Protein AF-A0A535IUJ6-F1 (afdb_monomer_lite)

pLDDT: mean 87.78, std 13.37, range [40.84, 98.88]

Foldseek 3Di:
DEEDLDPQSLVVVLVCLVVVPQEAEYEYQDQVSLVVSVVVSPPRYNYHYYYLPDPVLLDDDAAQEYEYPDCQCADDCDPVRDDPRVQGDSHDLNSVLPYDLNREYEYLRPPPVCGNNQVSNVVSNYHYHYNVVVVLVVQPDKWWKFFWAAPVRRDTAIWTDDPQKTFGLQLQCVLVVHHADGALLSCLQPVVVCVVSVSVSVVLVVPPDDDDDQRSVNSVRMDGNVRIGTWASCLQFPDWAKEWEPFFQQQQVLVCVLVVHDRDRDPDTDIDTEHRQQGTELAEADEDEVVQAPFKKKFKFKKWFFRAKAALDALVCLLVRTQFIKIWIQIFRVVCCVVPVHRHSRRYDGNRIYIDSTTTGSSLPPAQQAKWKWKDKVNHTQDTDTSVRTNAHSSRVSNNCRHVNMDHRGHMYGRTGYPRMQSSDVVRHHDDQQMKMWIDIPSHGIGIHHYHYD

Structure (mmCIF, N/CA/C/O backbone):
data_AF-A0A535IUJ6-F1
#
_entry.id   AF-A0A535IUJ6-F1
#
loop_
_atom_site.group_PDB
_atom_site.id
_atom_site.type_symbol
_atom_site.label_atom_id
_atom_site.label_alt_id
_atom_site.label_comp_id
_atom_site.label_asym_id
_atom_site.label_entity_id
_atom_site.label_seq_id
_atom_site.pdbx_PDB_ins_code
_atom_site.Cartn_x
_atom_site.Cartn_y
_atom_site.Cartn_z
_atom_site.occupancy
_atom_site.B_iso_or_equiv
_atom_site.auth_seq_id
_atom_site.auth_comp_id
_atom_site.auth_asym_id
_atom_site.auth_atom_id
_atom_site.pdbx_PDB_model_num
ATOM 1 N N . MET A 1 1 ? 24.075 5.202 -34.275 1.00 91.19 1 MET A N 1
ATOM 2 C CA . MET A 1 1 ? 23.371 6.329 -34.924 1.00 91.19 1 MET A CA 1
ATOM 3 C C . MET A 1 1 ? 21.941 6.389 -34.412 1.00 91.19 1 MET A C 1
ATOM 5 O O . MET A 1 1 ? 21.291 5.356 -34.342 1.00 91.19 1 MET A O 1
ATOM 9 N N . LEU A 1 2 ? 21.462 7.575 -34.049 1.00 92.69 2 LEU A N 1
ATOM 10 C CA . LEU A 1 2 ? 20.132 7.825 -33.503 1.00 92.69 2 LEU A CA 1
ATOM 11 C C . LEU A 1 2 ? 19.409 8.862 -34.371 1.00 92.69 2 LEU A C 1
ATOM 13 O O . LEU A 1 2 ? 19.878 9.990 -34.508 1.00 92.69 2 LEU A O 1
ATOM 17 N N . LEU A 1 3 ? 18.273 8.481 -34.951 1.00 92.88 3 LEU A N 1
ATOM 18 C CA . LEU A 1 3 ? 17.419 9.357 -35.749 1.00 92.88 3 LEU A CA 1
ATOM 19 C C . LEU A 1 3 ? 16.329 9.945 -34.847 1.00 92.88 3 LEU A C 1
ATOM 21 O O . LEU A 1 3 ? 15.496 9.218 -34.309 1.00 92.88 3 LEU A O 1
ATOM 25 N N . GLY A 1 4 ? 16.309 11.266 -34.706 1.00 90.50 4 GLY A N 1
ATOM 26 C CA . GLY A 1 4 ? 15.366 12.002 -33.870 1.00 90.50 4 GLY A CA 1
ATOM 27 C C . GLY A 1 4 ? 16.001 12.612 -32.623 1.00 90.50 4 GLY A C 1
ATOM 28 O O . GLY A 1 4 ? 17.086 12.245 -32.191 1.00 90.50 4 GLY A O 1
ATOM 29 N N . ALA A 1 5 ? 15.295 13.582 -32.042 1.00 87.19 5 ALA A N 1
ATOM 30 C CA . ALA A 1 5 ? 15.701 14.281 -30.818 1.00 87.19 5 ALA A CA 1
ATOM 31 C C . ALA A 1 5 ? 14.506 14.547 -29.873 1.00 87.19 5 ALA A C 1
ATOM 33 O O . ALA A 1 5 ? 14.491 15.523 -29.126 1.00 87.19 5 ALA A O 1
ATOM 34 N N . GLY A 1 6 ? 13.448 13.731 -29.978 1.00 76.62 6 GLY A N 1
ATOM 35 C CA . GLY A 1 6 ? 12.266 13.783 -29.107 1.00 76.62 6 GLY A CA 1
ATOM 36 C C . GLY A 1 6 ? 12.447 12.996 -27.802 1.00 76.62 6 GLY A C 1
ATOM 37 O O . GLY A 1 6 ? 13.553 12.575 -27.477 1.00 76.62 6 GLY A O 1
ATOM 38 N N . GLY A 1 7 ? 11.355 12.757 -27.067 1.00 70.56 7 GLY A N 1
ATOM 39 C CA . GLY A 1 7 ? 11.391 12.032 -25.785 1.00 70.56 7 GLY A CA 1
ATOM 40 C C . GLY A 1 7 ? 11.963 10.612 -25.893 1.00 70.56 7 GLY A C 1
ATOM 41 O O . GLY A 1 7 ? 12.890 10.271 -25.164 1.00 70.56 7 GLY A O 1
ATOM 42 N N . ALA A 1 8 ? 11.495 9.821 -26.865 1.00 75.12 8 ALA A N 1
ATOM 43 C CA . ALA A 1 8 ? 12.021 8.474 -27.117 1.00 75.12 8 ALA A CA 1
ATOM 44 C C . ALA A 1 8 ? 13.514 8.492 -27.494 1.00 75.12 8 ALA A C 1
ATOM 46 O O . ALA A 1 8 ? 14.300 7.693 -26.990 1.00 75.12 8 ALA A O 1
ATOM 47 N N . ALA A 1 9 ? 13.923 9.466 -28.316 1.00 82.94 9 ALA A N 1
ATOM 48 C CA . ALA A 1 9 ? 15.321 9.646 -28.697 1.00 82.94 9 ALA A CA 1
ATOM 49 C C . ALA A 1 9 ? 16.198 10.001 -27.489 1.00 82.94 9 ALA A C 1
ATOM 51 O O . ALA A 1 9 ? 17.302 9.486 -27.362 1.00 82.94 9 ALA A O 1
ATOM 52 N N . ARG A 1 10 ? 15.693 10.830 -26.570 1.00 79.75 10 ARG A N 1
ATOM 53 C CA . ARG A 1 10 ? 16.386 11.157 -25.321 1.00 79.75 10 ARG A CA 1
ATOM 54 C C . ARG A 1 10 ? 16.638 9.902 -24.486 1.00 79.75 10 ARG A C 1
ATOM 56 O O . ARG A 1 10 ? 17.779 9.663 -24.111 1.00 79.75 10 ARG A O 1
ATOM 63 N N . GLY A 1 11 ? 15.614 9.075 -24.265 1.00 75.75 11 GLY A N 1
ATOM 64 C CA . GLY A 1 11 ? 15.762 7.807 -23.538 1.00 75.75 11 GLY A CA 1
ATOM 65 C C . GLY A 1 11 ? 16.782 6.865 -24.188 1.00 75.75 11 GLY A C 1
ATOM 66 O O . GLY A 1 11 ? 17.670 6.353 -23.509 1.00 75.75 11 GLY A O 1
ATOM 67 N N . ALA A 1 12 ? 16.718 6.713 -25.515 1.00 84.06 12 ALA A N 1
ATOM 68 C CA . ALA A 1 12 ? 17.690 5.925 -26.274 1.00 84.06 12 ALA A CA 1
ATOM 69 C C . ALA A 1 12 ? 19.120 6.464 -26.121 1.00 84.06 12 ALA A C 1
ATOM 71 O O . ALA A 1 12 ? 20.056 5.695 -25.928 1.00 84.06 12 ALA A O 1
ATOM 72 N N . ALA A 1 13 ? 19.291 7.785 -26.194 1.00 84.62 13 ALA A N 1
ATOM 73 C CA . ALA A 1 13 ? 20.593 8.427 -26.098 1.00 84.62 13 ALA A CA 1
ATOM 74 C C . ALA A 1 13 ? 21.248 8.198 -24.728 1.00 84.62 13 ALA A C 1
ATOM 76 O O . ALA A 1 13 ? 22.405 7.792 -24.684 1.00 84.62 13 ALA A O 1
ATOM 77 N N . PHE A 1 14 ? 20.508 8.370 -23.627 1.00 80.75 14 PHE A N 1
ATOM 78 C CA . PHE A 1 14 ? 21.017 8.074 -22.281 1.00 80.75 14 PHE A CA 1
ATOM 79 C C . PHE A 1 14 ? 21.378 6.594 -22.111 1.00 80.75 14 PHE A C 1
ATOM 81 O O . PHE A 1 14 ? 22.424 6.283 -21.549 1.00 80.75 14 PHE A O 1
ATOM 88 N N . ALA A 1 15 ? 20.565 5.675 -22.644 1.00 80.19 15 ALA A N 1
ATOM 89 C CA . ALA A 1 15 ? 20.871 4.245 -22.599 1.00 80.19 15 ALA A CA 1
ATOM 90 C C . ALA A 1 15 ? 22.161 3.900 -23.365 1.00 80.19 15 ALA A C 1
ATOM 92 O O . ALA A 1 15 ? 22.970 3.110 -22.886 1.00 80.19 15 ALA A O 1
ATOM 93 N N . LEU A 1 16 ? 22.380 4.519 -24.529 1.00 85.75 16 LEU A N 1
ATOM 94 C CA . LEU A 1 16 ? 23.599 4.333 -25.320 1.00 85.75 16 LEU A CA 1
ATOM 95 C C . LEU A 1 16 ? 24.835 4.904 -24.613 1.00 85.75 16 LEU A C 1
ATOM 97 O O . LEU A 1 16 ? 25.878 4.255 -24.605 1.00 85.75 16 LEU A O 1
ATOM 101 N N . VAL A 1 17 ? 24.725 6.081 -23.991 1.00 82.56 17 VAL A N 1
ATOM 102 C CA . VAL A 1 17 ? 25.819 6.665 -23.196 1.00 82.56 17 VAL A CA 1
ATOM 103 C C . VAL A 1 17 ? 26.153 5.778 -21.992 1.00 82.56 17 VAL A C 1
ATOM 105 O O . VAL A 1 17 ? 27.320 5.457 -21.787 1.00 82.56 17 VAL A O 1
ATOM 108 N N . ASN A 1 18 ? 25.146 5.279 -21.267 1.00 78.00 18 ASN A N 1
ATOM 109 C CA . ASN A 1 18 ? 25.344 4.343 -20.152 1.00 78.00 18 ASN A CA 1
ATOM 110 C C . ASN A 1 18 ? 25.963 3.008 -20.591 1.00 78.00 18 ASN A C 1
ATOM 112 O O . ASN A 1 18 ? 26.686 2.382 -19.822 1.00 78.00 18 ASN A O 1
ATOM 116 N N . ALA A 1 19 ? 25.706 2.579 -21.828 1.00 81.44 19 ALA A N 1
ATOM 117 C CA . ALA A 1 19 ? 26.352 1.418 -22.433 1.00 81.44 19 ALA A CA 1
ATOM 118 C C . ALA A 1 19 ? 27.782 1.709 -22.936 1.00 81.44 19 ALA A C 1
ATOM 120 O O . ALA A 1 19 ? 28.398 0.840 -23.552 1.00 81.44 19 ALA A O 1
ATOM 121 N N . SER A 1 20 ? 28.299 2.922 -22.702 1.00 84.75 20 SER A N 1
ATOM 122 C CA . SER A 1 20 ? 29.639 3.376 -23.087 1.00 84.75 20 SER A CA 1
ATOM 123 C C . SER A 1 20 ? 29.933 3.199 -24.579 1.00 84.75 20 SER A C 1
ATOM 125 O O . SER A 1 20 ? 31.013 2.748 -24.964 1.00 84.75 20 SER A O 1
ATOM 127 N N . VAL A 1 21 ? 28.971 3.548 -25.443 1.00 86.06 21 VAL A N 1
ATOM 128 C CA . VAL A 1 21 ? 29.202 3.514 -26.893 1.00 86.06 21 VAL A CA 1
ATOM 129 C C . VAL A 1 21 ? 30.365 4.431 -27.283 1.00 86.06 21 VAL A C 1
ATOM 131 O O . VAL A 1 21 ? 30.432 5.586 -26.869 1.00 86.06 21 VAL A O 1
ATOM 134 N N . GLU A 1 22 ? 31.261 3.933 -28.137 1.00 85.25 22 GLU A N 1
ATOM 135 C CA . GLU A 1 22 ? 32.459 4.666 -28.578 1.00 85.25 22 GLU A CA 1
ATOM 136 C C . GLU A 1 22 ? 32.115 6.002 -29.263 1.00 85.25 22 GLU A C 1
ATOM 138 O O . GLU A 1 22 ? 32.823 7.003 -29.127 1.00 85.25 22 GLU A O 1
ATOM 143 N N . ARG A 1 23 ? 31.008 6.026 -30.016 1.00 88.44 23 ARG A N 1
ATOM 144 C CA . ARG A 1 23 ? 30.538 7.206 -30.745 1.00 88.44 23 ARG A CA 1
ATOM 145 C C . ARG A 1 23 ? 29.021 7.223 -30.848 1.00 88.44 23 ARG A C 1
ATOM 147 O O . ARG A 1 23 ? 28.406 6.236 -31.256 1.00 88.44 23 ARG A O 1
ATOM 154 N N . LEU A 1 24 ? 28.426 8.383 -30.574 1.00 90.38 24 LEU A N 1
ATOM 155 C CA . LEU A 1 24 ? 26.996 8.616 -30.744 1.00 90.38 24 LEU A CA 1
ATOM 156 C C . LEU A 1 24 ? 26.760 9.676 -31.822 1.00 90.38 24 LEU A C 1
ATOM 158 O O . LEU A 1 24 ? 27.118 10.836 -31.668 1.00 90.38 24 LEU A O 1
ATOM 162 N N . ILE A 1 25 ? 26.128 9.276 -32.923 1.00 91.31 25 ILE A N 1
ATOM 163 C CA . ILE A 1 25 ? 25.716 10.190 -33.996 1.00 91.31 25 ILE A CA 1
ATOM 164 C C . ILE A 1 25 ? 24.217 10.457 -33.847 1.00 91.31 25 ILE A C 1
ATOM 166 O O . ILE A 1 25 ? 23.435 9.513 -33.973 1.00 91.31 25 ILE A O 1
ATOM 170 N N . ILE A 1 26 ? 23.824 11.708 -33.594 1.00 91.12 26 ILE A N 1
ATOM 171 C CA . ILE A 1 26 ? 22.429 12.153 -33.472 1.00 91.12 26 ILE A CA 1
ATOM 172 C C . ILE A 1 26 ? 22.038 12.918 -34.736 1.00 91.12 26 ILE A C 1
ATOM 174 O O . ILE A 1 26 ? 22.632 13.941 -35.072 1.00 91.12 26 ILE A O 1
ATOM 178 N N . VAL A 1 27 ? 21.004 12.447 -35.424 1.00 90.25 27 VAL A N 1
ATOM 179 C CA . VAL A 1 27 ? 20.544 13.014 -36.695 1.00 90.25 27 VAL A CA 1
ATOM 180 C C . VAL A 1 27 ? 19.117 13.500 -36.526 1.00 90.25 27 VAL A C 1
ATOM 182 O O . VAL A 1 27 ? 18.252 12.758 -36.063 1.00 90.25 27 VAL A O 1
ATOM 185 N N . ASN A 1 28 ? 18.830 14.743 -36.902 1.00 89.38 28 ASN A N 1
ATOM 186 C CA . ASN A 1 28 ? 17.472 15.272 -36.800 1.00 89.38 28 ASN A CA 1
ATOM 187 C C . ASN A 1 28 ? 17.147 16.270 -37.918 1.00 89.38 28 ASN A C 1
ATOM 189 O O . ASN A 1 28 ? 18.029 16.928 -38.457 1.00 89.38 28 ASN A O 1
ATOM 193 N N . ARG A 1 29 ? 15.853 16.450 -38.224 1.00 85.69 29 ARG A N 1
ATOM 194 C CA . ARG A 1 29 ? 15.390 17.446 -39.215 1.00 85.69 29 ARG A CA 1
ATOM 195 C C . ARG A 1 29 ? 15.770 18.885 -38.850 1.00 85.69 29 ARG A C 1
ATOM 197 O O . ARG A 1 29 ? 15.990 19.704 -39.729 1.00 85.69 29 ARG A O 1
ATOM 204 N N . LYS A 1 30 ? 15.787 19.204 -37.550 1.00 86.00 30 LYS A N 1
ATOM 205 C CA . LYS A 1 30 ? 16.202 20.510 -37.018 1.00 86.00 30 LYS A CA 1
ATOM 206 C C . LYS A 1 30 ? 17.488 20.330 -36.220 1.00 86.00 30 LYS A C 1
ATOM 208 O O . LYS A 1 30 ? 17.441 19.679 -35.170 1.00 86.00 30 LYS A O 1
ATOM 213 N N . LEU A 1 31 ? 18.586 20.915 -36.697 1.00 87.19 31 LEU A N 1
ATOM 214 C CA . LEU A 1 31 ? 19.917 20.785 -36.092 1.00 87.19 31 LEU A CA 1
ATOM 215 C C . LEU A 1 31 ? 19.933 21.223 -34.618 1.00 87.19 31 LEU A C 1
ATOM 217 O O . LEU A 1 31 ? 20.432 20.489 -33.770 1.00 87.19 31 LEU A O 1
ATOM 221 N N . GLU A 1 32 ? 19.273 22.337 -34.290 1.00 88.50 32 GLU A N 1
ATOM 222 C CA . GLU A 1 32 ? 19.178 22.874 -32.921 1.00 88.50 32 GLU A CA 1
ATOM 223 C C . GLU A 1 32 ? 18.653 21.854 -31.897 1.00 88.50 32 GLU A C 1
ATOM 225 O O . GLU A 1 32 ? 19.102 21.809 -30.754 1.00 88.50 32 GLU A O 1
ATOM 230 N N . ARG A 1 33 ? 17.704 20.992 -32.293 1.00 87.06 33 ARG A N 1
ATOM 231 C CA . ARG A 1 33 ? 17.159 19.965 -31.389 1.00 87.06 33 ARG A CA 1
ATOM 232 C C . ARG A 1 33 ? 18.158 18.835 -31.137 1.00 87.06 33 ARG A C 1
ATOM 234 O O . ARG A 1 33 ? 18.200 18.326 -30.022 1.00 87.06 33 ARG A O 1
ATOM 241 N N . ALA A 1 34 ? 18.949 18.456 -32.143 1.00 88.06 34 ALA A N 1
ATOM 242 C CA . ALA A 1 34 ? 20.021 17.475 -31.972 1.00 88.06 34 ALA A CA 1
ATOM 243 C C . ALA A 1 34 ? 21.151 18.046 -31.102 1.00 88.06 34 ALA A C 1
ATOM 245 O O . ALA A 1 34 ? 21.611 17.367 -30.191 1.00 88.06 34 ALA A O 1
ATOM 246 N N . GLN A 1 35 ? 21.522 19.315 -31.314 1.00 88.56 35 GLN A N 1
ATOM 247 C CA . GLN A 1 35 ? 22.491 20.035 -30.480 1.00 88.56 35 GLN A CA 1
ATOM 248 C C . GLN A 1 35 ? 22.042 20.123 -29.020 1.00 88.56 35 GLN A C 1
ATOM 250 O O . GLN A 1 35 ? 22.839 19.873 -28.122 1.00 88.56 35 GLN A O 1
ATOM 255 N N . ARG A 1 36 ? 20.759 20.419 -28.768 1.00 87.25 36 ARG A N 1
ATOM 256 C CA . ARG A 1 36 ? 20.208 20.438 -27.407 1.00 87.25 36 ARG A CA 1
ATOM 257 C C . ARG A 1 36 ? 20.295 19.070 -26.735 1.00 87.25 36 ARG A C 1
ATOM 259 O O . ARG A 1 36 ? 20.720 19.003 -25.590 1.00 87.25 36 ARG A O 1
ATOM 266 N N . LEU A 1 37 ? 19.916 18.000 -27.437 1.00 84.38 37 LEU A N 1
ATOM 267 C CA . LEU A 1 37 ? 20.029 16.645 -26.894 1.00 84.38 37 LEU A CA 1
ATOM 268 C C . LEU A 1 37 ? 21.495 16.276 -26.621 1.00 84.38 37 LEU A C 1
ATOM 270 O O . LEU A 1 37 ? 21.795 15.776 -25.549 1.00 84.38 37 LEU A O 1
ATOM 274 N N . ALA A 1 38 ? 22.417 16.586 -27.535 1.00 87.19 38 ALA A N 1
ATOM 275 C CA . ALA A 1 38 ? 23.846 16.363 -27.312 1.00 87.19 38 ALA A CA 1
ATOM 276 C C . ALA A 1 38 ? 24.390 17.156 -26.108 1.00 87.19 38 ALA A C 1
ATOM 278 O O . ALA A 1 38 ? 25.191 16.631 -25.343 1.00 87.19 38 ALA A O 1
ATOM 279 N N . ALA A 1 39 ? 23.929 18.395 -25.903 1.00 84.69 39 ALA A N 1
ATOM 280 C CA . ALA A 1 39 ? 24.316 19.214 -24.754 1.00 84.69 39 ALA A CA 1
ATOM 281 C C . ALA A 1 39 ? 23.792 18.657 -23.416 1.00 84.69 39 ALA A C 1
ATOM 283 O O . ALA A 1 39 ? 24.460 18.786 -22.393 1.00 84.69 39 ALA A O 1
ATOM 284 N N . GLU A 1 40 ? 22.614 18.025 -23.416 1.00 81.50 40 GLU A N 1
ATOM 285 C CA . GLU A 1 40 ? 22.030 17.374 -22.234 1.00 81.50 40 GLU A CA 1
ATOM 286 C C . GLU A 1 40 ? 22.790 16.106 -21.808 1.00 81.50 40 GLU A C 1
ATOM 288 O O . GLU A 1 40 ? 22.711 15.722 -20.645 1.00 81.50 40 GLU A O 1
ATOM 293 N N . LEU A 1 41 ? 23.554 15.488 -22.713 1.00 78.88 41 LEU A N 1
ATOM 294 C CA . LEU A 1 41 ? 24.338 14.271 -22.467 1.00 78.88 41 LEU A CA 1
ATOM 295 C C . LEU A 1 41 ? 25.745 14.549 -21.888 1.00 78.88 41 LEU A C 1
ATOM 297 O O . LEU A 1 41 ? 26.595 13.675 -21.991 1.00 78.88 41 LEU A O 1
ATOM 301 N N . GLN A 1 42 ? 25.991 15.758 -21.346 1.00 62.91 42 GLN A N 1
ATOM 302 C CA . GLN A 1 42 ? 27.226 16.260 -20.694 1.00 62.91 42 GLN A CA 1
ATOM 303 C C . GLN A 1 42 ? 28.534 15.502 -21.016 1.00 62.91 42 GLN A C 1
ATOM 305 O O . GLN A 1 42 ? 28.754 14.455 -20.442 1.00 62.91 42 GLN A O 1
ATOM 310 N N . GLN A 1 43 ? 29.427 16.066 -21.850 1.00 57.00 43 GLN A N 1
ATOM 311 C CA . GLN A 1 43 ? 30.856 15.712 -22.105 1.00 57.00 43 GLN A CA 1
ATOM 312 C C . GLN A 1 43 ? 31.347 14.232 -22.047 1.00 57.00 43 GLN A C 1
ATOM 314 O O . GLN A 1 43 ? 32.551 14.005 -22.123 1.00 57.00 43 GLN A O 1
ATOM 319 N N . GLU A 1 44 ? 30.484 13.218 -21.998 1.00 54.12 44 GLU A N 1
ATOM 320 C CA . GLU A 1 44 ? 30.865 11.824 -21.702 1.00 54.12 44 GLU A CA 1
ATOM 321 C C . GLU A 1 44 ? 30.740 10.870 -22.898 1.00 54.12 44 GLU A C 1
ATOM 323 O O . GLU A 1 44 ? 30.880 9.657 -22.774 1.00 54.12 44 GLU A O 1
ATOM 328 N N . SER A 1 45 ? 30.545 11.394 -24.107 1.00 59.06 45 SER A N 1
ATOM 329 C CA . SER A 1 45 ? 30.665 10.592 -25.327 1.00 59.06 45 SER A CA 1
ATOM 330 C C . SER A 1 45 ? 31.084 11.452 -26.511 1.00 59.06 45 SER A C 1
ATOM 332 O O . SER A 1 45 ? 30.824 12.656 -26.551 1.00 59.06 45 SER A O 1
ATOM 334 N N . ASN A 1 46 ? 31.732 10.838 -27.504 1.00 73.06 46 ASN A N 1
ATOM 335 C CA . ASN A 1 46 ? 32.032 11.487 -28.777 1.00 73.06 46 ASN A CA 1
ATOM 336 C C . ASN A 1 46 ? 30.722 11.666 -29.571 1.00 73.06 46 ASN A C 1
ATOM 338 O O . ASN A 1 46 ? 30.394 10.875 -30.461 1.00 73.06 46 ASN A O 1
ATOM 342 N N . CYS A 1 47 ? 29.925 12.654 -29.155 1.00 84.06 47 CYS A N 1
ATOM 343 C CA . CYS A 1 47 ? 28.648 13.009 -29.750 1.00 84.06 47 CYS A CA 1
ATOM 344 C C . CYS A 1 47 ? 28.865 13.868 -30.994 1.00 84.06 47 CYS A C 1
ATOM 346 O O . CYS A 1 47 ? 29.431 14.957 -30.923 1.00 84.06 47 CYS A O 1
ATOM 348 N N . GLN A 1 48 ? 28.344 13.408 -32.125 1.00 87.69 48 GLN A N 1
ATOM 349 C CA . GLN A 1 48 ? 28.286 14.175 -33.364 1.00 87.69 48 GLN A CA 1
ATOM 350 C C . GLN A 1 48 ? 26.826 14.423 -33.726 1.00 87.69 48 GLN A C 1
ATOM 352 O O . GLN A 1 48 ? 25.981 13.537 -33.585 1.00 87.69 48 GLN A O 1
ATOM 357 N N . VAL A 1 49 ? 26.521 15.636 -34.174 1.00 87.94 49 VAL A N 1
ATOM 358 C CA . VAL A 1 49 ? 25.158 16.053 -34.509 1.00 87.94 49 VAL A CA 1
ATOM 359 C C . VAL A 1 49 ? 25.092 16.440 -35.973 1.00 87.94 49 VAL A C 1
ATOM 361 O O . VAL A 1 49 ? 25.906 17.231 -36.434 1.00 87.94 49 VAL A O 1
ATOM 364 N N . PHE A 1 50 ? 24.103 15.911 -36.687 1.00 86.56 50 PHE A N 1
ATOM 365 C CA . PHE A 1 50 ? 23.896 16.216 -38.099 1.00 86.56 50 PHE A CA 1
ATOM 366 C C . PHE A 1 50 ? 22.449 16.610 -38.377 1.00 86.56 50 PHE A C 1
ATOM 368 O O . PHE A 1 50 ? 21.499 16.139 -37.736 1.00 86.56 50 PHE A O 1
ATOM 375 N N . CYS A 1 51 ? 22.279 17.472 -39.375 1.00 84.44 51 CYS A N 1
ATOM 376 C CA . CYS A 1 51 ? 20.981 17.682 -39.995 1.00 84.44 51 CYS A CA 1
ATOM 377 C C . CYS A 1 51 ? 20.722 16.562 -41.012 1.00 84.44 51 CYS A C 1
ATOM 379 O O . CYS A 1 51 ? 21.645 16.109 -41.679 1.00 84.44 51 CYS A O 1
ATOM 381 N N . LEU A 1 52 ? 19.468 16.136 -41.184 1.00 75.94 52 LEU A N 1
ATOM 382 C CA . LEU A 1 52 ? 19.131 15.094 -42.171 1.00 75.94 52 LEU A CA 1
ATOM 383 C C . LEU A 1 52 ? 19.528 15.482 -43.613 1.00 75.94 52 LEU A C 1
ATOM 385 O O . LEU A 1 52 ? 19.819 14.613 -44.426 1.00 75.94 52 LEU A O 1
ATOM 389 N N . ASN A 1 53 ? 19.556 16.785 -43.911 1.00 76.25 53 ASN A N 1
ATOM 390 C CA . ASN A 1 53 ? 19.915 17.325 -45.225 1.00 76.25 53 ASN A CA 1
ATOM 391 C C . ASN A 1 53 ? 21.405 17.697 -45.335 1.00 76.25 53 ASN A C 1
ATOM 393 O O . ASN A 1 53 ? 21.798 18.344 -46.303 1.00 76.25 53 ASN A O 1
ATOM 397 N N . ASP A 1 54 ? 22.211 17.368 -44.327 1.00 77.25 54 ASP A N 1
ATOM 398 C CA . ASP A 1 54 ? 23.629 17.701 -44.301 1.00 77.25 54 ASP A CA 1
ATOM 399 C C . ASP A 1 54 ? 24.415 16.803 -45.279 1.00 77.25 54 ASP A C 1
ATOM 401 O O . ASP A 1 54 ? 24.319 15.577 -45.186 1.00 77.25 54 ASP A O 1
ATOM 405 N N . PRO A 1 55 ? 25.200 17.356 -46.221 1.00 67.56 55 PRO A N 1
ATOM 406 C CA . PRO A 1 55 ? 26.054 16.560 -47.098 1.00 67.56 55 PRO A CA 1
ATOM 407 C C . PRO A 1 55 ? 27.074 15.693 -46.346 1.00 67.56 55 PRO A C 1
ATOM 409 O O . PRO A 1 55 ? 27.421 14.620 -46.839 1.00 67.56 55 PRO A O 1
ATOM 412 N N . GLU A 1 56 ? 27.531 16.109 -45.158 1.00 67.44 56 GLU A N 1
ATOM 413 C CA . GLU A 1 56 ? 28.468 15.321 -44.343 1.00 67.44 56 GLU A CA 1
ATOM 414 C C . GLU A 1 56 ? 27.813 14.065 -43.755 1.00 67.44 56 GLU A C 1
ATOM 416 O O . GLU A 1 56 ? 28.462 13.027 -43.636 1.00 67.44 56 GLU A O 1
ATOM 421 N N . PHE A 1 57 ? 26.503 14.104 -43.488 1.00 67.88 57 PHE A N 1
ATOM 422 C CA . PHE A 1 57 ? 25.739 12.930 -43.057 1.00 67.88 57 PHE A CA 1
ATOM 423 C C . PHE A 1 57 ? 25.704 11.821 -44.125 1.00 67.88 57 PHE A C 1
ATOM 425 O O . PHE A 1 57 ? 25.554 10.644 -43.798 1.00 67.88 57 PHE A O 1
ATOM 432 N N . LEU A 1 58 ? 25.883 12.168 -45.405 1.00 63.88 58 LEU A N 1
ATOM 433 C CA . LEU A 1 58 ? 25.896 11.203 -46.511 1.00 63.88 58 LEU A CA 1
ATOM 434 C C . LEU A 1 58 ? 27.191 10.376 -46.578 1.00 63.88 58 LEU A C 1
ATOM 436 O O . LEU A 1 58 ? 27.270 9.438 -47.383 1.00 63.88 58 LEU A O 1
ATOM 440 N N . ILE A 1 59 ? 28.197 10.705 -45.763 1.00 64.88 59 ILE A N 1
ATOM 441 C CA . ILE A 1 59 ? 29.451 9.960 -45.662 1.00 64.88 59 ILE A CA 1
ATOM 442 C C . ILE A 1 59 ? 29.259 8.838 -44.625 1.00 64.88 59 ILE A C 1
ATOM 444 O O . ILE A 1 59 ? 29.020 9.122 -43.452 1.00 64.88 59 ILE A O 1
ATOM 448 N N . PRO A 1 60 ? 29.340 7.552 -45.019 1.00 63.47 60 PRO A N 1
ATOM 449 C CA . PRO A 1 60 ? 29.124 6.451 -44.089 1.00 63.47 60 PRO A CA 1
ATOM 450 C C . PRO A 1 60 ? 30.231 6.391 -43.031 1.00 63.47 60 PRO A C 1
ATOM 452 O O . PRO A 1 60 ? 31.416 6.263 -43.341 1.00 63.47 60 PRO A O 1
ATOM 455 N N . TYR A 1 61 ? 29.822 6.435 -41.766 1.00 69.38 61 TYR A N 1
ATOM 456 C CA . TYR A 1 61 ? 30.673 6.138 -40.617 1.00 69.38 61 TYR A CA 1
ATOM 457 C C . TYR A 1 61 ? 30.518 4.662 -40.232 1.00 69.38 61 TYR A C 1
ATOM 459 O O . TYR A 1 61 ? 29.402 4.139 -40.341 1.00 69.38 61 TYR A O 1
ATOM 467 N N . PRO A 1 62 ? 31.568 3.995 -39.714 1.00 77.44 62 PRO A N 1
ATOM 468 C CA . PRO A 1 62 ? 31.423 2.681 -39.093 1.00 77.44 62 PRO A CA 1
ATOM 469 C C . PRO A 1 62 ? 30.300 2.724 -38.048 1.00 77.44 62 PRO A C 1
ATOM 471 O O . PRO A 1 62 ? 30.394 3.445 -37.056 1.00 77.44 62 PRO A O 1
ATOM 474 N N . THR A 1 63 ? 29.198 2.024 -38.319 1.00 84.75 63 THR A N 1
ATOM 475 C CA . THR A 1 63 ? 27.969 2.085 -37.520 1.00 84.75 63 THR A CA 1
ATOM 476 C C . THR A 1 63 ? 27.467 0.671 -37.307 1.00 84.75 63 THR A C 1
ATOM 478 O O . THR A 1 63 ? 27.095 0.010 -38.263 1.00 84.75 63 THR A O 1
ATOM 481 N N . SER A 1 64 ? 27.431 0.218 -36.057 1.00 89.56 64 SER A N 1
ATOM 482 C CA . SER A 1 64 ? 26.907 -1.103 -35.686 1.00 89.56 64 SER A CA 1
ATOM 483 C C . SER A 1 64 ? 25.412 -1.088 -35.352 1.00 89.56 64 SER A C 1
ATOM 485 O O . SER A 1 64 ? 24.760 -2.129 -35.388 1.00 89.56 64 SER A O 1
ATOM 487 N N . LEU A 1 65 ? 24.854 0.085 -35.031 1.00 92.38 65 LEU A N 1
ATOM 488 C CA . LEU A 1 65 ? 23.465 0.251 -34.603 1.00 92.38 65 LEU A CA 1
ATOM 489 C C . LEU A 1 65 ? 22.859 1.553 -35.140 1.00 92.38 65 LEU A C 1
ATOM 491 O O . LEU A 1 65 ? 23.405 2.640 -34.924 1.00 92.38 65 LEU A O 1
ATOM 495 N N . ILE A 1 66 ? 21.697 1.447 -35.777 1.00 93.38 66 ILE A N 1
ATOM 496 C CA . ILE A 1 66 ? 20.840 2.557 -36.201 1.00 93.38 66 ILE A CA 1
ATOM 497 C C . ILE A 1 66 ? 19.530 2.461 -35.420 1.00 93.38 66 ILE A C 1
ATOM 499 O O . ILE A 1 66 ? 18.875 1.428 -35.459 1.00 93.38 66 ILE A O 1
ATOM 503 N N . ILE A 1 67 ? 19.141 3.533 -34.731 1.00 93.69 67 ILE A N 1
ATOM 504 C CA . ILE A 1 67 ? 17.882 3.625 -33.985 1.00 93.69 67 ILE A CA 1
ATOM 505 C C . ILE A 1 67 ? 16.993 4.686 -34.631 1.00 93.69 67 ILE A C 1
ATOM 507 O O . ILE A 1 67 ? 17.365 5.860 -34.633 1.00 93.69 67 ILE A O 1
ATOM 511 N N . ASN A 1 68 ? 15.809 4.320 -35.127 1.00 93.25 68 ASN A N 1
ATOM 512 C CA . ASN A 1 68 ? 14.774 5.301 -35.452 1.00 93.25 68 ASN A CA 1
ATOM 513 C C . ASN A 1 68 ? 13.941 5.620 -34.213 1.00 93.25 68 ASN A C 1
ATOM 515 O O . ASN A 1 68 ? 13.195 4.774 -33.742 1.00 93.25 68 ASN A O 1
ATOM 519 N N . ALA A 1 69 ? 14.045 6.850 -33.720 1.00 89.69 69 ALA A N 1
ATOM 520 C CA . ALA A 1 69 ? 13.248 7.388 -32.620 1.00 89.69 69 ALA A CA 1
ATOM 521 C C . ALA A 1 69 ? 12.360 8.565 -33.080 1.00 89.69 69 ALA A C 1
ATOM 523 O O . ALA A 1 69 ? 12.012 9.455 -32.296 1.00 89.69 69 ALA A O 1
ATOM 524 N N . THR A 1 70 ? 12.023 8.603 -34.374 1.00 86.88 70 THR A N 1
ATOM 525 C CA . THR A 1 70 ? 11.084 9.559 -34.975 1.00 86.88 70 THR A CA 1
ATOM 526 C C . THR A 1 70 ? 9.721 8.900 -35.217 1.00 86.88 70 THR A C 1
ATOM 528 O O . THR A 1 70 ? 9.654 7.682 -35.338 1.00 86.88 70 THR A O 1
ATOM 531 N N . PRO A 1 71 ? 8.630 9.674 -35.358 1.00 78.56 71 PRO A N 1
ATOM 532 C CA . PRO A 1 71 ? 7.327 9.121 -35.738 1.00 78.56 71 PRO A CA 1
ATOM 533 C C . PRO A 1 71 ? 7.213 8.779 -37.239 1.00 78.56 71 PRO A C 1
ATOM 535 O O . PRO A 1 71 ? 6.127 8.454 -37.706 1.00 78.56 71 PRO A O 1
ATOM 538 N N . VAL A 1 72 ? 8.286 8.906 -38.030 1.00 83.12 72 VAL A N 1
ATOM 539 C CA . VAL A 1 72 ? 8.248 8.638 -39.479 1.00 83.12 72 VAL A CA 1
ATOM 540 C C . VAL A 1 72 ? 8.077 7.139 -39.716 1.00 83.12 72 VAL A C 1
ATOM 542 O O . VAL A 1 72 ? 8.829 6.347 -39.156 1.00 83.12 72 VAL A O 1
ATOM 545 N N . GLY A 1 73 ? 7.101 6.771 -40.550 1.00 77.06 73 GLY A N 1
ATOM 546 C CA . GLY A 1 73 ? 6.732 5.379 -40.810 1.00 77.06 73 GLY A CA 1
ATOM 547 C C . GLY A 1 73 ? 5.722 4.808 -39.813 1.00 77.06 73 GLY A C 1
ATOM 548 O O . GLY A 1 73 ? 5.396 3.630 -39.909 1.00 77.06 73 GLY A O 1
ATOM 549 N N . MET A 1 74 ? 5.225 5.613 -38.865 1.00 76.75 74 MET A N 1
ATOM 550 C CA . MET A 1 74 ? 4.156 5.216 -37.949 1.00 76.75 74 MET A CA 1
ATOM 551 C C . MET A 1 74 ? 2.785 5.325 -38.627 1.00 76.75 74 MET A C 1
ATOM 553 O O . MET A 1 74 ? 2.449 6.366 -39.190 1.00 76.75 74 MET A O 1
ATOM 557 N N . HIS A 1 75 ? 1.966 4.278 -38.520 1.00 69.12 75 HIS A N 1
ATOM 558 C CA . HIS A 1 75 ? 0.553 4.343 -38.893 1.00 69.12 75 HIS A CA 1
ATOM 559 C C . HIS A 1 75 ? -0.215 5.127 -37.824 1.00 69.12 75 HIS A C 1
ATOM 561 O O . HIS A 1 75 ? -0.525 4.600 -36.754 1.00 69.12 75 HIS A O 1
ATOM 567 N N . VAL A 1 76 ? -0.525 6.388 -38.117 1.00 53.56 76 VAL A N 1
ATOM 568 C CA . VAL A 1 76 ? -1.423 7.217 -37.307 1.00 53.56 76 VAL A CA 1
ATOM 569 C C . VAL A 1 76 ? -2.590 7.627 -38.195 1.00 53.56 76 VAL A C 1
ATOM 571 O O . VAL A 1 76 ? -2.377 8.278 -39.212 1.00 53.56 76 VAL A O 1
ATOM 574 N N . ALA A 1 77 ? -3.818 7.276 -37.812 1.00 44.31 77 ALA A N 1
ATOM 575 C CA . ALA A 1 77 ? -4.990 7.937 -38.372 1.00 44.31 77 ALA A CA 1
ATOM 576 C C . ALA A 1 77 ? -5.048 9.351 -37.777 1.00 44.31 77 ALA A C 1
ATOM 578 O O . ALA A 1 77 ? -5.282 9.508 -36.576 1.00 44.31 77 ALA A O 1
ATOM 579 N N . ASP A 1 78 ? -4.786 10.379 -38.581 1.00 42.12 78 ASP A N 1
ATOM 580 C CA . ASP A 1 78 ? -5.097 11.748 -38.181 1.00 42.12 78 ASP A CA 1
ATOM 581 C C . ASP A 1 78 ? -6.618 12.000 -38.274 1.00 42.12 78 ASP A C 1
ATOM 583 O O . ASP A 1 78 ? -7.376 11.223 -38.859 1.00 42.12 78 ASP A O 1
ATOM 587 N N . LYS A 1 79 ? -7.099 13.084 -37.652 1.00 43.69 79 LYS A N 1
ATOM 588 C CA . LYS A 1 79 ? -8.530 13.447 -37.637 1.00 43.69 79 LYS A CA 1
ATOM 589 C C . LYS A 1 79 ? -9.068 13.888 -39.014 1.00 43.69 79 LYS A C 1
ATOM 591 O O . LYS A 1 79 ? -10.252 14.193 -39.114 1.00 43.69 79 LYS A O 1
ATOM 596 N N . GLU A 1 80 ? -8.226 13.921 -40.048 1.00 49.00 80 GLU A N 1
ATOM 597 C CA . GLU A 1 80 ? -8.530 14.445 -41.388 1.00 49.00 80 GLU A CA 1
ATOM 598 C C . GLU A 1 80 ? -8.290 13.417 -42.519 1.00 49.00 80 GLU A C 1
ATOM 600 O O . GLU A 1 80 ? -8.602 13.692 -43.674 1.00 49.00 80 GLU A O 1
ATOM 605 N N . GLY A 1 81 ? -7.834 12.199 -42.199 1.00 47.88 81 GLY A N 1
ATOM 606 C CA . GLY A 1 81 ? -7.698 11.074 -43.127 1.00 47.88 81 GLY A CA 1
ATOM 607 C C . GLY A 1 81 ? -6.478 11.113 -44.058 1.00 47.88 81 GLY A C 1
ATOM 608 O O . GLY A 1 81 ? -6.486 10.404 -45.069 1.00 47.88 81 GLY A O 1
ATOM 609 N N . ASN A 1 82 ? -5.438 11.899 -43.762 1.00 45.53 82 ASN A N 1
ATOM 610 C CA . ASN A 1 82 ? -4.266 12.027 -44.634 1.00 45.53 82 ASN A CA 1
ATOM 611 C C . ASN A 1 82 ? -3.247 10.892 -44.412 1.00 45.53 82 ASN A C 1
ATOM 613 O O . ASN A 1 82 ? -2.666 10.729 -43.343 1.00 45.53 82 ASN A O 1
ATOM 617 N N . LYS A 1 83 ? -2.987 10.117 -45.474 1.00 48.91 83 LYS A N 1
ATOM 618 C CA . LYS A 1 83 ? -2.156 8.893 -45.470 1.00 48.91 83 LYS A CA 1
ATOM 619 C C . LYS A 1 83 ? -0.702 9.094 -45.925 1.00 48.91 83 LYS A C 1
ATOM 621 O O . LYS A 1 83 ? -0.035 8.139 -46.314 1.00 48.91 83 LYS A O 1
ATOM 626 N N . GLU A 1 84 ? -0.181 10.321 -45.925 1.00 46.16 84 GLU A N 1
ATOM 627 C CA . GLU A 1 84 ? 1.149 10.603 -46.505 1.00 46.16 84 GLU A CA 1
ATOM 628 C C . GLU A 1 84 ? 2.327 10.025 -45.690 1.00 46.16 84 GLU A C 1
ATOM 630 O O . GLU A 1 84 ? 3.404 9.805 -46.241 1.00 46.16 84 GLU A O 1
ATOM 635 N N . ALA A 1 85 ? 2.142 9.728 -44.397 1.00 53.00 85 ALA A N 1
ATOM 636 C CA . ALA A 1 85 ? 3.204 9.221 -43.518 1.00 53.00 85 ALA A CA 1
ATOM 637 C C . ALA A 1 85 ? 3.277 7.682 -43.410 1.00 53.00 85 ALA A C 1
ATOM 639 O O . ALA A 1 85 ? 4.251 7.169 -42.854 1.00 53.00 85 ALA A O 1
ATOM 640 N N . GLU A 1 86 ? 2.291 6.949 -43.944 1.00 53.69 86 GLU A N 1
ATOM 641 C CA . GLU A 1 86 ? 2.122 5.505 -43.699 1.00 53.69 86 GLU A CA 1
ATOM 642 C C . GLU A 1 86 ? 3.238 4.639 -44.321 1.00 53.69 86 GLU A C 1
ATOM 644 O O . GLU A 1 86 ? 3.537 3.570 -43.805 1.00 53.69 86 GLU A O 1
ATOM 649 N N . ASN A 1 87 ? 3.923 5.120 -45.367 1.00 62.44 87 ASN A N 1
ATOM 650 C CA . ASN A 1 87 ? 5.002 4.392 -46.063 1.00 62.44 87 ASN A CA 1
ATOM 651 C C . ASN A 1 87 ? 6.338 5.154 -46.126 1.00 62.44 87 ASN A C 1
ATOM 653 O O . ASN A 1 87 ? 7.215 4.832 -46.932 1.00 62.44 87 ASN A O 1
ATOM 657 N N . ALA A 1 88 ? 6.510 6.186 -45.300 1.00 76.56 88 ALA A N 1
ATOM 658 C CA . ALA A 1 88 ? 7.740 6.969 -45.280 1.00 76.56 88 ALA A CA 1
ATOM 659 C C . ALA A 1 88 ? 8.843 6.257 -44.479 1.00 76.56 88 ALA A C 1
ATOM 661 O O . ALA A 1 88 ? 8.595 5.721 -43.401 1.00 76.56 88 ALA A O 1
ATOM 662 N N . SER A 1 89 ? 10.080 6.295 -44.980 1.00 84.00 89 SER A N 1
ATOM 663 C CA . SER A 1 89 ? 11.267 5.909 -44.208 1.00 84.00 89 SER A CA 1
ATOM 664 C C . SER A 1 89 ? 11.980 7.169 -43.702 1.00 84.00 89 SER A C 1
ATOM 666 O O . SER A 1 89 ? 12.116 8.127 -44.467 1.00 84.00 89 SER A O 1
ATOM 668 N N . PRO A 1 90 ? 12.460 7.210 -42.443 1.00 86.62 90 PRO A N 1
ATOM 669 C CA . PRO A 1 90 ? 13.256 8.325 -41.922 1.00 86.62 90 PRO A CA 1
ATOM 670 C C . PRO A 1 90 ? 14.620 8.461 -42.614 1.00 86.62 90 PRO A C 1
ATOM 672 O O . PRO A 1 90 ? 15.296 9.471 -42.425 1.00 86.62 90 PRO A O 1
ATOM 675 N N . MET A 1 91 ? 15.033 7.452 -43.388 1.00 84.62 91 MET A N 1
ATOM 676 C CA . MET A 1 91 ? 16.295 7.415 -44.115 1.00 84.62 91 MET A CA 1
ATOM 677 C C . MET A 1 91 ? 16.086 6.834 -45.526 1.00 84.62 91 MET A C 1
ATOM 679 O O . MET A 1 91 ? 15.437 5.797 -45.663 1.00 84.62 91 MET A O 1
ATOM 683 N N . PRO A 1 92 ? 16.640 7.450 -46.586 1.00 82.31 92 PRO A N 1
ATOM 684 C CA . PRO A 1 92 ? 16.609 6.874 -47.930 1.00 82.31 92 PRO A CA 1
ATOM 685 C C . PRO A 1 92 ? 17.348 5.528 -48.005 1.00 82.31 92 PRO A C 1
ATOM 687 O O . PRO A 1 92 ? 18.372 5.337 -47.342 1.00 82.31 92 PRO A O 1
ATOM 690 N N . ALA A 1 93 ? 16.873 4.609 -48.850 1.00 82.44 93 ALA A N 1
ATOM 691 C CA . ALA A 1 93 ? 17.476 3.281 -49.001 1.00 82.44 93 ALA A CA 1
ATOM 692 C C . ALA A 1 93 ? 18.927 3.356 -49.512 1.00 82.44 93 ALA A C 1
ATOM 694 O O . ALA A 1 93 ? 19.762 2.544 -49.126 1.00 82.44 93 ALA A O 1
ATOM 695 N N . GLU A 1 94 ? 19.248 4.367 -50.322 1.00 82.38 94 GLU A N 1
ATOM 696 C CA . GLU A 1 94 ? 20.584 4.619 -50.871 1.00 82.38 94 GLU A CA 1
ATOM 697 C C . GLU A 1 94 ? 21.587 5.057 -49.802 1.00 82.38 94 GLU A C 1
ATOM 699 O O . GLU A 1 94 ? 22.792 4.892 -49.987 1.00 82.38 94 GLU A O 1
ATOM 704 N N . VAL A 1 95 ? 21.101 5.648 -48.707 1.00 81.06 95 VAL A N 1
ATOM 705 C CA . VAL A 1 95 ? 21.918 5.996 -47.539 1.00 81.06 95 VAL A CA 1
ATOM 706 C C . VAL A 1 95 ? 22.066 4.767 -46.652 1.00 81.06 95 VAL A C 1
ATOM 708 O O . VAL A 1 95 ? 23.180 4.444 -46.247 1.00 81.06 95 VAL A O 1
ATOM 711 N N . LEU A 1 96 ? 20.974 4.029 -46.425 1.00 84.75 96 LEU A N 1
ATOM 712 C CA . LEU A 1 96 ? 20.993 2.805 -45.623 1.00 84.75 96 LEU A CA 1
ATOM 713 C C . LEU A 1 96 ? 21.919 1.726 -46.218 1.00 84.75 96 LEU A C 1
ATOM 715 O O . LEU A 1 96 ? 22.645 1.065 -45.483 1.00 84.75 96 LEU A O 1
ATOM 719 N N . ALA A 1 97 ? 21.967 1.605 -47.547 1.00 84.06 97 ALA A N 1
ATOM 720 C CA . ALA A 1 97 ? 22.826 0.660 -48.267 1.00 84.06 97 ALA A CA 1
ATOM 721 C C . ALA A 1 97 ? 24.336 0.932 -48.122 1.00 84.06 97 ALA A C 1
ATOM 723 O O . ALA A 1 97 ? 25.147 0.107 -48.535 1.00 84.06 97 ALA A O 1
ATOM 724 N N . ARG A 1 98 ? 24.729 2.088 -47.569 1.00 82.06 98 ARG A N 1
ATOM 725 C CA . ARG A 1 98 ? 26.140 2.449 -47.354 1.00 82.06 98 ARG A CA 1
ATOM 726 C C . ARG A 1 98 ? 26.696 1.935 -46.027 1.00 82.06 98 ARG A C 1
ATOM 728 O O . ARG A 1 98 ? 27.904 2.031 -45.816 1.00 82.06 98 ARG A O 1
ATOM 735 N N . PHE A 1 99 ? 25.846 1.434 -45.132 1.00 82.69 99 PHE A N 1
ATOM 736 C CA . PHE A 1 99 ? 26.275 0.848 -43.863 1.00 82.69 99 PHE A CA 1
ATOM 737 C C . PHE A 1 99 ? 26.633 -0.631 -44.026 1.00 82.69 99 PHE A C 1
ATOM 739 O O . PHE A 1 99 ? 26.234 -1.288 -44.986 1.00 82.69 99 PHE A O 1
ATOM 746 N N . ALA A 1 100 ? 27.426 -1.151 -43.090 1.00 76.38 100 ALA A N 1
ATOM 747 C CA . ALA A 1 100 ? 27.908 -2.522 -43.159 1.00 76.38 100 ALA A CA 1
ATOM 748 C C . ALA A 1 100 ? 26.744 -3.533 -43.006 1.00 76.38 100 ALA A C 1
ATOM 750 O O . ALA A 1 100 ? 25.798 -3.254 -42.263 1.00 76.38 100 ALA A O 1
ATOM 751 N N . PRO A 1 101 ? 26.778 -4.704 -43.671 1.00 74.81 101 PRO A N 1
ATOM 752 C CA . PRO A 1 101 ? 25.683 -5.683 -43.614 1.00 74.81 101 PRO A CA 1
ATOM 753 C C . PRO A 1 101 ? 25.341 -6.191 -42.203 1.00 74.81 101 PRO A C 1
ATOM 755 O O . PRO A 1 101 ? 24.213 -6.599 -41.952 1.00 74.81 101 PRO A O 1
ATOM 758 N N . ASP A 1 102 ? 26.287 -6.145 -41.267 1.00 82.81 102 ASP A N 1
ATOM 759 C CA . ASP A 1 102 ? 26.120 -6.515 -39.858 1.00 82.81 102 ASP A CA 1
ATOM 760 C C . ASP A 1 102 ? 25.469 -5.417 -38.995 1.00 82.81 102 ASP A C 1
ATOM 762 O O . ASP A 1 102 ? 25.188 -5.643 -37.816 1.00 82.81 102 ASP A O 1
ATOM 766 N N . THR A 1 103 ? 25.170 -4.250 -39.575 1.00 88.69 103 THR A N 1
ATOM 767 C CA . THR A 1 103 ? 24.466 -3.162 -38.887 1.00 88.69 103 THR A CA 1
ATOM 768 C C . THR A 1 103 ? 23.104 -3.637 -38.387 1.00 88.69 103 THR A C 1
ATOM 770 O O . THR A 1 103 ? 22.289 -4.185 -39.136 1.00 88.69 103 THR A O 1
ATOM 773 N N . VAL A 1 104 ? 22.820 -3.374 -37.114 1.00 93.19 104 VAL A N 1
ATOM 774 C CA . VAL A 1 104 ? 21.494 -3.574 -36.534 1.00 93.19 104 VAL A CA 1
ATOM 775 C C . VAL A 1 104 ? 20.657 -2.319 -36.757 1.00 93.19 104 VAL A C 1
ATOM 777 O O . VAL A 1 104 ? 21.058 -1.219 -36.386 1.00 93.19 104 VAL A O 1
ATOM 780 N N . VAL A 1 105 ? 19.469 -2.479 -37.328 1.00 93.62 105 VAL A N 1
ATOM 781 C CA . VAL A 1 105 ? 18.472 -1.418 -37.478 1.00 93.62 105 VAL A CA 1
ATOM 782 C C . VAL A 1 105 ? 17.348 -1.674 -36.485 1.00 93.62 105 VAL A C 1
ATOM 784 O O . VAL A 1 105 ? 16.621 -2.657 -36.596 1.00 93.62 105 VAL A O 1
ATOM 787 N N . PHE A 1 106 ? 17.222 -0.798 -35.497 1.00 92.81 106 PHE A N 1
ATOM 788 C CA . PHE A 1 106 ? 16.172 -0.815 -34.491 1.00 92.81 106 PHE A CA 1
ATOM 789 C C . PHE A 1 106 ? 15.187 0.320 -34.771 1.00 92.81 106 PHE A C 1
ATOM 791 O O . PHE A 1 106 ? 15.571 1.488 -34.803 1.00 92.81 106 PHE A O 1
ATOM 798 N N . ASP A 1 107 ? 13.916 -0.001 -34.974 1.00 91.62 107 ASP A N 1
ATOM 799 C CA . ASP A 1 107 ? 12.885 1.004 -35.213 1.00 91.62 107 ASP A CA 1
ATOM 800 C C . ASP A 1 107 ? 11.944 1.094 -34.014 1.00 91.62 107 ASP A C 1
ATOM 802 O O . ASP A 1 107 ? 11.228 0.140 -33.737 1.00 91.62 107 ASP A O 1
ATOM 806 N N . MET A 1 108 ? 11.937 2.226 -33.302 1.00 88.56 108 MET A N 1
ATOM 807 C CA . MET A 1 108 ? 11.047 2.449 -32.154 1.00 88.56 108 MET A CA 1
ATOM 808 C C . MET A 1 108 ? 9.577 2.599 -32.566 1.00 88.56 108 MET A C 1
ATOM 810 O O . MET A 1 108 ? 8.693 2.569 -31.708 1.00 88.56 108 MET A O 1
ATOM 814 N N . VAL A 1 109 ? 9.290 2.755 -33.862 1.00 83.38 109 VAL A N 1
ATOM 815 C CA . VAL A 1 109 ? 7.929 2.661 -34.390 1.00 83.38 109 VAL A CA 1
ATOM 816 C C . VAL A 1 109 ? 7.433 1.222 -34.223 1.00 83.38 109 VAL A C 1
ATOM 818 O O . VAL A 1 109 ? 8.000 0.272 -34.762 1.00 83.38 109 VAL A O 1
ATOM 821 N N . TYR A 1 110 ? 6.359 1.059 -33.452 1.00 74.94 110 TYR A N 1
ATOM 822 C CA . TYR A 1 110 ? 5.763 -0.245 -33.140 1.00 74.94 110 TYR A CA 1
ATOM 823 C C . TYR A 1 110 ? 4.578 -0.610 -34.048 1.00 74.94 110 TYR A C 1
ATOM 825 O O . TYR A 1 110 ? 4.201 -1.779 -34.129 1.00 74.94 110 TYR A O 1
ATOM 833 N N . ASN A 1 111 ? 3.981 0.376 -34.722 1.00 73.75 111 ASN A N 1
ATOM 834 C CA . ASN A 1 111 ? 2.875 0.188 -35.654 1.00 73.75 111 ASN A CA 1
ATOM 835 C C . ASN A 1 111 ? 3.154 0.974 -36.946 1.00 73.75 111 ASN A C 1
ATOM 837 O O . ASN A 1 111 ? 3.201 2.205 -36.881 1.00 73.75 111 ASN A O 1
ATOM 841 N N . PRO A 1 112 ? 3.326 0.305 -38.098 1.00 71.75 112 PRO A N 1
ATOM 842 C CA . PRO A 1 112 ? 3.199 -1.137 -38.319 1.00 71.75 112 PRO A CA 1
ATOM 843 C C . PRO A 1 112 ? 4.377 -1.932 -37.736 1.00 71.75 112 PRO A C 1
ATOM 845 O O . PRO A 1 112 ? 5.474 -1.412 -37.555 1.00 71.75 112 PRO A O 1
ATOM 848 N N . THR A 1 113 ? 4.183 -3.237 -37.512 1.00 75.75 113 THR A N 1
ATOM 849 C CA . THR A 1 113 ? 5.260 -4.159 -37.080 1.00 75.75 113 THR A CA 1
ATOM 850 C C . THR A 1 113 ? 6.388 -4.302 -38.114 1.00 75.75 113 THR A C 1
ATOM 852 O O . THR A 1 113 ? 7.457 -4.841 -37.809 1.00 75.75 113 THR A O 1
ATOM 855 N N . GLN A 1 114 ? 6.116 -3.828 -39.333 1.00 83.56 114 GLN A N 1
ATOM 856 C CA . GLN A 1 114 ? 6.940 -3.831 -40.531 1.00 83.56 114 GLN A CA 1
ATOM 857 C C . GLN A 1 114 ? 6.969 -2.420 -41.128 1.00 83.56 114 GLN A C 1
ATOM 859 O O . GLN A 1 114 ? 6.281 -2.143 -42.107 1.00 83.56 114 GLN A O 1
ATOM 864 N N . SER A 1 115 ? 7.715 -1.506 -40.506 1.00 88.50 115 SER A N 1
ATOM 865 C CA . SER A 1 115 ? 7.915 -0.168 -41.069 1.00 88.50 115 SER A CA 1
ATOM 866 C C . SER A 1 115 ? 8.728 -0.235 -42.365 1.00 88.50 115 SER A C 1
ATOM 868 O O . SER A 1 115 ? 9.490 -1.181 -42.601 1.00 88.50 115 SER A O 1
ATOM 870 N N . GLN A 1 116 ? 8.629 0.809 -43.189 1.00 89.81 116 GLN A N 1
ATOM 871 C CA . GLN A 1 116 ? 9.405 0.890 -44.425 1.00 89.81 116 GLN A CA 1
ATOM 872 C C . GLN A 1 116 ? 10.920 0.840 -44.170 1.00 89.81 116 GLN A C 1
ATOM 874 O O . GLN A 1 116 ? 11.653 0.238 -44.954 1.00 89.81 116 GLN A O 1
ATOM 879 N N . LEU A 1 117 ? 11.389 1.391 -43.044 1.00 91.06 117 LEU A N 1
ATOM 880 C CA . LEU A 1 117 ? 12.787 1.298 -42.621 1.00 91.06 117 LEU A CA 1
ATOM 881 C C . LEU A 1 117 ? 13.212 -0.153 -42.367 1.00 91.06 117 LEU A C 1
ATOM 883 O O . LEU A 1 117 ? 14.269 -0.581 -42.830 1.00 91.06 117 LEU A O 1
ATOM 887 N N . LEU A 1 118 ? 12.390 -0.923 -41.651 1.00 90.88 118 LEU A N 1
ATOM 888 C CA . LEU A 1 118 ? 12.680 -2.328 -41.359 1.00 90.88 118 LEU A CA 1
ATOM 889 C C . LEU A 1 118 ? 12.645 -3.182 -42.631 1.00 90.88 118 LEU A C 1
ATOM 891 O O . LEU A 1 118 ? 13.492 -4.061 -42.801 1.00 90.88 118 LEU A O 1
ATOM 895 N N . CYS A 1 119 ? 11.709 -2.909 -43.542 1.00 89.31 119 CYS A N 1
ATOM 896 C CA . CYS A 1 119 ? 11.644 -3.561 -44.850 1.00 89.31 119 CYS A CA 1
ATOM 897 C C . CYS A 1 119 ? 12.903 -3.284 -45.690 1.00 89.31 119 CYS A C 1
ATOM 899 O O . CYS A 1 119 ? 13.498 -4.218 -46.236 1.00 89.31 119 CYS A O 1
ATOM 901 N N . GLN A 1 120 ? 13.352 -2.025 -45.747 1.00 90.19 120 GLN A N 1
ATOM 902 C CA . GLN A 1 120 ? 14.593 -1.635 -46.426 1.00 90.19 120 GLN A CA 1
ATOM 903 C C . GLN A 1 120 ? 15.813 -2.324 -45.803 1.00 90.19 120 GLN A C 1
ATOM 905 O O . GLN A 1 120 ? 16.598 -2.938 -46.522 1.00 90.19 120 GLN A O 1
ATOM 910 N N . ALA A 1 121 ? 15.933 -2.297 -44.472 1.00 89.88 121 ALA A N 1
ATOM 911 C CA . ALA A 1 121 ? 17.034 -2.922 -43.746 1.00 89.88 121 ALA A CA 1
ATOM 912 C C . ALA A 1 121 ? 17.149 -4.423 -44.049 1.00 89.88 121 ALA A C 1
ATOM 914 O O . ALA A 1 121 ? 18.231 -4.906 -44.375 1.00 89.88 121 ALA A O 1
ATOM 915 N N . ARG A 1 122 ? 16.030 -5.160 -44.021 1.00 89.31 122 ARG A N 1
ATOM 916 C CA . ARG A 1 122 ? 16.043 -6.600 -44.329 1.00 89.31 122 ARG A CA 1
ATOM 917 C C . ARG A 1 122 ? 16.373 -6.897 -45.783 1.00 89.31 122 ARG A C 1
ATOM 919 O O . ARG A 1 122 ? 17.079 -7.862 -46.049 1.00 89.31 122 ARG A O 1
ATOM 926 N N . THR A 1 123 ? 15.895 -6.071 -46.713 1.00 88.44 123 THR A N 1
ATOM 927 C CA . THR A 1 123 ? 16.215 -6.217 -48.144 1.00 88.44 123 THR A CA 1
ATOM 928 C C . THR A 1 123 ? 17.715 -6.051 -48.397 1.00 88.44 123 THR A C 1
ATOM 930 O O . THR A 1 123 ? 18.279 -6.729 -49.249 1.00 88.44 123 THR A O 1
ATOM 933 N N . LEU A 1 124 ? 18.369 -5.190 -47.616 1.00 87.44 124 LEU A N 1
ATOM 934 C CA . LEU A 1 124 ? 19.811 -4.947 -47.666 1.00 87.44 124 LEU A CA 1
ATOM 935 C C . LEU A 1 124 ? 20.638 -5.964 -46.855 1.00 87.44 124 LEU A C 1
ATOM 937 O O . LEU A 1 124 ? 21.861 -5.866 -46.821 1.00 87.44 124 LEU A O 1
ATOM 941 N N . GLY A 1 125 ? 19.995 -6.950 -46.218 1.00 84.31 125 GLY A N 1
ATOM 942 C CA . GLY A 1 125 ? 20.661 -7.993 -45.432 1.00 84.31 125 GLY A CA 1
ATOM 943 C C . GLY A 1 125 ? 20.996 -7.606 -43.986 1.00 84.31 125 GLY A C 1
ATOM 944 O O . GLY A 1 125 ? 21.565 -8.425 -43.268 1.00 84.31 125 GLY A O 1
ATOM 945 N N . SER A 1 126 ? 20.614 -6.408 -43.536 1.00 86.75 126 SER A N 1
ATOM 946 C CA . SER A 1 126 ? 20.813 -5.947 -42.159 1.00 86.75 126 SER A CA 1
ATOM 947 C C . SER A 1 126 ? 19.860 -6.626 -41.174 1.00 86.75 126 SER A C 1
ATOM 949 O O . SER A 1 126 ? 18.720 -6.984 -41.497 1.00 86.75 126 SER A O 1
ATOM 951 N N . ARG A 1 127 ? 20.289 -6.744 -39.912 1.00 90.25 127 ARG A N 1
ATOM 952 C CA . ARG A 1 127 ? 19.425 -7.238 -38.831 1.00 90.25 127 ARG A CA 1
ATOM 953 C C . ARG A 1 127 ? 18.426 -6.150 -38.439 1.00 90.25 127 ARG A C 1
ATOM 955 O O . ARG A 1 127 ? 18.822 -5.122 -37.910 1.00 90.25 127 ARG A O 1
ATOM 962 N N . ALA A 1 128 ? 17.132 -6.396 -38.637 1.00 90.50 128 ALA A N 1
ATOM 963 C CA . ALA A 1 128 ? 16.075 -5.420 -38.362 1.00 90.50 128 ALA A CA 1
ATOM 964 C C . ALA A 1 128 ? 15.196 -5.833 -37.166 1.00 90.50 128 ALA A C 1
ATOM 966 O O . ALA A 1 128 ? 14.624 -6.928 -37.163 1.00 90.50 128 ALA A O 1
ATOM 967 N N . VAL A 1 129 ? 15.056 -4.946 -36.179 1.00 89.25 129 VAL A N 1
ATOM 968 C CA . VAL A 1 129 ? 14.336 -5.154 -34.912 1.00 89.25 129 VAL A CA 1
ATOM 969 C C . VAL A 1 129 ? 13.267 -4.068 -34.752 1.00 89.25 129 VAL A C 1
ATOM 971 O O . VAL A 1 129 ? 13.559 -2.891 -34.937 1.00 89.25 129 VAL A O 1
ATOM 974 N N . ASN A 1 130 ? 12.030 -4.451 -34.427 1.00 86.81 130 ASN A N 1
ATOM 975 C CA . ASN A 1 130 ? 10.923 -3.504 -34.255 1.00 86.81 130 ASN A CA 1
ATOM 976 C C . ASN A 1 130 ? 10.756 -3.045 -32.797 1.00 86.81 130 ASN A C 1
ATOM 978 O O . ASN A 1 130 ? 11.281 -3.657 -31.868 1.00 86.81 130 ASN A O 1
ATOM 982 N N . GLY A 1 131 ? 9.976 -1.981 -32.614 1.00 73.94 131 GLY A N 1
ATOM 983 C CA . GLY A 1 131 ? 9.727 -1.344 -31.325 1.00 73.94 131 GLY A CA 1
ATOM 984 C C . GLY A 1 131 ? 8.635 -2.019 -30.500 1.00 73.94 131 GLY A C 1
ATOM 985 O O . GLY A 1 131 ? 8.241 -1.481 -29.473 1.00 73.94 131 GLY A O 1
ATOM 986 N N . LEU A 1 132 ? 8.124 -3.188 -30.907 1.00 68.31 132 LEU A N 1
ATOM 987 C CA . LEU A 1 132 ? 7.077 -3.882 -30.149 1.00 68.31 132 LEU A CA 1
ATOM 988 C C . LEU A 1 132 ? 7.584 -4.326 -28.766 1.00 68.31 132 LEU A C 1
ATOM 990 O O . LEU A 1 132 ? 6.830 -4.314 -27.798 1.00 68.31 132 LEU A O 1
ATOM 994 N N . SER A 1 133 ? 8.879 -4.644 -28.653 1.00 57.09 133 SER A N 1
ATOM 995 C CA . SER A 1 133 ? 9.527 -4.899 -27.362 1.00 57.09 133 SER A CA 1
ATOM 996 C C . SER A 1 133 ? 9.564 -3.661 -26.464 1.00 57.09 133 SER A C 1
ATOM 998 O O . SER A 1 133 ? 9.567 -3.802 -25.249 1.00 57.09 133 SER A O 1
ATOM 1000 N N . MET A 1 134 ? 9.524 -2.443 -27.021 1.00 59.09 134 MET A N 1
ATOM 1001 C CA . MET A 1 134 ? 9.352 -1.239 -26.206 1.00 59.09 134 MET A CA 1
ATOM 1002 C C . MET A 1 134 ? 7.941 -1.124 -25.646 1.00 59.09 134 MET A C 1
ATOM 1004 O O . MET A 1 134 ? 7.820 -0.606 -24.551 1.00 59.09 134 MET A O 1
ATOM 1008 N N . LEU A 1 135 ? 6.895 -1.608 -26.326 1.00 48.03 135 LEU A N 1
ATOM 1009 C CA . LEU A 1 135 ? 5.543 -1.650 -25.748 1.00 48.03 135 LEU A CA 1
ATOM 1010 C C . LEU A 1 135 ? 5.443 -2.658 -24.600 1.00 48.03 135 LEU A C 1
ATOM 1012 O O . LEU A 1 135 ? 4.791 -2.366 -23.605 1.00 48.03 135 LEU A O 1
ATOM 1016 N N . LEU A 1 136 ? 6.164 -3.780 -24.689 1.00 46.59 136 LEU A N 1
ATOM 1017 C CA . LEU A 1 136 ? 6.363 -4.697 -23.557 1.00 46.59 136 LEU A CA 1
ATOM 1018 C C . LEU A 1 136 ? 7.082 -4.025 -22.368 1.00 46.59 136 LEU A C 1
ATOM 1020 O O . LEU A 1 136 ? 6.923 -4.468 -21.240 1.00 46.59 136 LEU A O 1
ATOM 1024 N N . HIS A 1 137 ? 7.809 -2.925 -22.597 1.00 43.28 137 HIS A N 1
ATOM 1025 C CA . HIS A 1 137 ? 8.460 -2.114 -21.558 1.00 43.28 137 HIS A CA 1
ATOM 1026 C C . HIS A 1 137 ? 7.795 -0.738 -21.310 1.00 43.28 137 HIS A C 1
ATOM 1028 O O . HIS A 1 137 ? 8.293 0.035 -20.494 1.00 43.28 137 HIS A O 1
ATOM 1034 N N . GLN A 1 138 ? 6.711 -0.405 -22.025 1.00 40.84 138 GLN A N 1
ATOM 1035 C CA . GLN A 1 138 ? 5.946 0.851 -21.912 1.00 40.84 138 GLN A CA 1
ATOM 1036 C C . GLN A 1 138 ? 4.496 0.629 -21.470 1.00 40.84 138 GLN A C 1
ATOM 1038 O O . GLN A 1 138 ? 3.805 1.607 -21.188 1.00 40.84 138 GLN A O 1
ATOM 1043 N N . GLY A 1 139 ? 4.031 -0.621 -21.368 1.00 45.72 139 GLY A N 1
ATOM 1044 C CA . GLY A 1 139 ? 2.972 -0.929 -20.414 1.00 45.72 139 GLY A CA 1
ATOM 1045 C C . GLY A 1 139 ? 3.472 -0.496 -19.042 1.00 45.72 139 GLY A C 1
ATOM 1046 O O . GLY A 1 139 ? 4.610 -0.804 -18.690 1.00 45.72 139 GLY A O 1
ATOM 1047 N N . ALA A 1 140 ? 2.689 0.297 -18.314 1.00 48.50 140 ALA A N 1
ATOM 1048 C CA . ALA A 1 140 ? 3.002 0.541 -16.918 1.00 48.50 140 ALA A CA 1
ATOM 1049 C C . ALA A 1 140 ? 3.164 -0.831 -16.237 1.00 48.50 140 ALA A C 1
ATOM 1051 O O . ALA A 1 140 ? 2.424 -1.772 -16.545 1.00 48.50 140 ALA A O 1
ATOM 1052 N N . LEU A 1 141 ? 4.264 -0.985 -15.504 1.00 60.66 141 LEU A N 1
ATOM 1053 C CA . LEU A 1 141 ? 4.671 -2.278 -14.987 1.00 60.66 141 LEU A CA 1
ATOM 1054 C C . LEU A 1 141 ? 3.848 -2.593 -13.744 1.00 60.66 141 LEU A C 1
ATOM 1056 O O . LEU A 1 141 ? 4.210 -2.205 -12.635 1.00 60.66 141 LEU A O 1
ATOM 1060 N N . ALA A 1 142 ? 2.755 -3.297 -13.992 1.00 73.88 142 ALA A N 1
ATOM 1061 C CA . ALA A 1 142 ? 1.805 -3.740 -12.999 1.00 73.88 142 ALA A CA 1
ATOM 1062 C C . ALA A 1 142 ? 2.432 -4.882 -12.193 1.00 73.88 142 ALA A C 1
ATOM 1064 O O . ALA A 1 142 ? 2.661 -5.981 -12.710 1.00 73.88 142 ALA A O 1
ATOM 1065 N N . PHE A 1 143 ? 2.784 -4.597 -10.939 1.00 89.19 143 PHE A N 1
ATOM 1066 C CA . PHE A 1 143 ? 3.352 -5.581 -10.031 1.00 89.19 143 PHE A CA 1
ATOM 1067 C C . PHE A 1 143 ? 2.514 -5.707 -8.768 1.00 89.19 143 PHE A C 1
ATOM 1069 O O . PHE A 1 143 ? 2.129 -4.725 -8.135 1.00 89.19 143 PHE A O 1
ATOM 1076 N N . THR A 1 144 ? 2.351 -6.952 -8.336 1.00 95.38 144 THR A N 1
ATOM 1077 C CA . THR A 1 144 ? 1.882 -7.289 -6.996 1.00 95.38 144 THR A CA 1
ATOM 1078 C C . THR A 1 144 ? 3.072 -7.797 -6.183 1.00 95.38 144 THR A C 1
ATOM 1080 O O . THR A 1 144 ? 3.669 -8.825 -6.511 1.00 95.38 144 THR A O 1
ATOM 1083 N N . LEU A 1 145 ? 3.455 -7.053 -5.145 1.00 97.31 145 LEU A N 1
ATOM 1084 C CA . LEU A 1 145 ? 4.677 -7.270 -4.370 1.00 97.31 145 LEU A CA 1
ATOM 1085 C C . LEU A 1 145 ? 4.356 -7.657 -2.926 1.00 97.31 145 LEU A C 1
ATOM 1087 O O . LEU A 1 145 ? 3.620 -6.960 -2.226 1.00 97.31 145 LEU A O 1
ATOM 1091 N N . VAL A 1 146 ? 4.959 -8.748 -2.460 1.00 97.56 146 VAL A N 1
ATOM 1092 C CA . VAL A 1 146 ? 4.777 -9.286 -1.105 1.00 97.56 146 VAL A CA 1
ATOM 1093 C C . VAL A 1 146 ? 6.065 -9.205 -0.297 1.00 97.56 146 VAL A C 1
ATOM 1095 O O . VAL A 1 146 ? 7.168 -9.270 -0.843 1.00 97.56 146 VAL A O 1
ATOM 1098 N N . SER A 1 147 ? 5.903 -9.152 1.021 1.00 97.44 147 SER A N 1
ATOM 1099 C CA . SER A 1 147 ? 6.930 -9.576 1.969 1.00 97.44 147 SER A CA 1
ATOM 1100 C C . SER A 1 147 ? 6.473 -10.899 2.579 1.00 97.44 147 SER A C 1
ATOM 1102 O O . SER A 1 147 ? 5.336 -11.007 3.041 1.00 97.44 147 SER A O 1
ATOM 1104 N N . PHE A 1 148 ? 7.328 -11.916 2.568 1.00 96.62 148 PHE A N 1
ATOM 1105 C CA . PHE A 1 148 ? 6.980 -13.256 3.036 1.00 96.62 148 PHE A CA 1
ATOM 1106 C C . PHE A 1 148 ? 8.162 -13.946 3.717 1.00 96.62 148 PHE A C 1
ATOM 1108 O O . PHE A 1 148 ? 9.306 -13.508 3.606 1.00 96.62 148 PHE A O 1
ATOM 1115 N N . SER A 1 149 ? 7.888 -15.026 4.436 1.00 94.88 149 SER A N 1
ATOM 1116 C CA . SER A 1 149 ? 8.885 -15.959 4.957 1.00 94.88 149 SER A CA 1
ATOM 1117 C C . SER A 1 149 ? 8.542 -17.387 4.532 1.00 94.88 149 SER A C 1
ATOM 1119 O O . SER A 1 149 ? 7.423 -17.710 4.124 1.00 94.88 149 SER A O 1
ATOM 1121 N N . THR A 1 150 ? 9.535 -18.268 4.615 1.00 92.94 150 THR A N 1
ATOM 1122 C CA . THR A 1 150 ? 9.366 -19.705 4.377 1.00 92.94 150 THR A CA 1
ATOM 1123 C C . THR A 1 150 ? 9.930 -20.488 5.553 1.00 92.94 150 THR A C 1
ATOM 1125 O O . THR A 1 150 ? 10.752 -19.981 6.315 1.00 92.94 150 THR A O 1
ATOM 1128 N N . ALA A 1 151 ? 9.561 -21.763 5.683 1.00 89.88 151 ALA A N 1
ATOM 1129 C CA . ALA A 1 151 ? 10.151 -22.630 6.706 1.00 89.88 151 ALA A CA 1
ATOM 1130 C C . ALA A 1 151 ? 11.688 -22.737 6.581 1.00 89.88 151 ALA A C 1
ATOM 1132 O O . ALA A 1 151 ? 12.383 -22.891 7.583 1.00 89.88 151 ALA A O 1
ATOM 1133 N N . SER A 1 152 ? 12.224 -22.644 5.359 1.00 87.19 152 SER A N 1
ATOM 1134 C CA . SER A 1 152 ? 13.668 -22.646 5.087 1.00 87.19 152 SER A CA 1
ATOM 1135 C C . SER A 1 152 ? 14.339 -21.290 5.307 1.00 87.19 152 SER A C 1
ATOM 1137 O O . SER A 1 152 ? 15.511 -21.249 5.675 1.00 87.19 152 SER A O 1
ATOM 1139 N N . ILE A 1 153 ? 13.616 -20.193 5.076 1.00 88.44 153 ILE A N 1
ATOM 1140 C CA . ILE A 1 153 ? 14.094 -18.815 5.227 1.00 88.44 153 ILE A CA 1
ATOM 1141 C C . ILE A 1 153 ? 13.105 -18.094 6.154 1.00 88.44 153 ILE A C 1
ATOM 1143 O O . ILE A 1 153 ? 12.197 -17.404 5.685 1.00 88.44 153 ILE A O 1
ATOM 1147 N N . PRO A 1 154 ? 13.253 -18.252 7.484 1.00 88.69 154 PRO A N 1
ATOM 1148 C CA . PRO A 1 154 ? 12.298 -17.733 8.465 1.00 88.69 154 PRO A CA 1
ATOM 1149 C C . PRO A 1 154 ? 12.436 -16.217 8.710 1.00 88.69 154 PRO A C 1
ATOM 1151 O O . PRO A 1 154 ? 11.903 -15.692 9.684 1.00 88.69 154 PRO A O 1
ATOM 1154 N N . LYS A 1 155 ? 13.172 -15.501 7.849 1.00 91.00 155 LYS A N 1
ATOM 1155 C CA . LYS A 1 155 ? 13.266 -14.035 7.837 1.00 91.00 155 LYS A CA 1
ATOM 1156 C C . LYS A 1 155 ? 12.371 -13.500 6.710 1.00 91.00 155 LYS A C 1
ATOM 1158 O O . LYS A 1 155 ? 12.419 -14.066 5.618 1.00 91.00 155 LYS A O 1
ATOM 1163 N N . PRO A 1 156 ? 11.629 -12.399 6.924 1.00 91.62 156 PRO A N 1
ATOM 1164 C CA . PRO A 1 156 ? 10.953 -11.684 5.848 1.00 91.62 156 PRO A CA 1
ATOM 1165 C C . PRO A 1 156 ? 11.888 -11.312 4.690 1.00 91.62 156 PRO A C 1
ATOM 1167 O O . PRO A 1 156 ? 12.954 -10.732 4.914 1.00 91.62 156 PRO A O 1
ATOM 1170 N N . HIS A 1 157 ? 11.463 -11.628 3.472 1.00 92.44 157 HIS A N 1
ATOM 1171 C CA . HIS A 1 157 ? 12.108 -11.289 2.204 1.00 92.44 157 HIS A CA 1
ATOM 1172 C C . HIS A 1 157 ? 11.043 -11.023 1.130 1.00 92.44 157 HIS A C 1
ATOM 1174 O O . HIS A 1 157 ? 9.841 -11.137 1.385 1.00 92.44 157 HIS A O 1
ATOM 1180 N N . LEU A 1 158 ? 11.481 -10.586 -0.051 1.00 95.75 158 LEU A N 1
ATOM 1181 C CA . LEU A 1 158 ? 10.601 -10.019 -1.067 1.00 95.75 158 LEU A CA 1
ATOM 1182 C C . LEU A 1 158 ? 10.178 -11.023 -2.123 1.00 95.75 158 LEU A C 1
ATOM 1184 O O . LEU A 1 158 ? 10.988 -11.797 -2.632 1.00 95.75 158 LEU A O 1
ATOM 1188 N N . GLY A 1 159 ? 8.910 -10.932 -2.508 1.00 95.25 159 GLY A N 1
ATOM 1189 C CA . GLY A 1 159 ? 8.342 -11.737 -3.573 1.00 95.25 159 GLY A CA 1
ATOM 1190 C C . GLY A 1 159 ? 7.556 -10.915 -4.580 1.00 95.25 159 GLY A C 1
ATOM 1191 O O . GLY A 1 159 ? 6.951 -9.896 -4.245 1.00 95.25 159 GLY A O 1
ATOM 1192 N N . LEU A 1 160 ? 7.546 -11.396 -5.817 1.00 94.38 160 LEU A N 1
ATOM 1193 C CA . LEU A 1 160 ? 6.663 -10.936 -6.881 1.00 94.38 160 LEU A CA 1
ATOM 1194 C C . LEU A 1 160 ? 5.573 -11.988 -7.098 1.00 94.38 160 LEU A C 1
ATOM 1196 O O . LEU A 1 160 ? 5.878 -13.164 -7.299 1.00 94.38 160 LEU A O 1
ATOM 1200 N N . VAL A 1 161 ? 4.310 -11.579 -7.032 1.00 93.19 161 VAL A N 1
ATOM 1201 C CA . VAL A 1 161 ? 3.159 -12.479 -7.175 1.00 93.19 161 VAL A CA 1
ATOM 1202 C C . VAL A 1 161 ? 2.810 -12.653 -8.649 1.00 93.19 161 VAL A C 1
ATOM 1204 O O . VAL A 1 161 ? 2.718 -11.678 -9.394 1.00 93.19 161 VAL A O 1
ATOM 1207 N N . GLN A 1 162 ? 2.572 -13.897 -9.064 1.00 86.62 162 GLN A N 1
ATOM 1208 C CA . GLN A 1 162 ? 2.050 -14.223 -10.386 1.00 86.62 162 GLN A CA 1
ATOM 1209 C C . GLN A 1 162 ? 1.076 -15.404 -10.297 1.00 86.62 162 GLN A C 1
ATOM 1211 O O . GLN A 1 162 ? 1.475 -16.561 -10.165 1.00 86.62 162 GLN A O 1
ATOM 1216 N N . GLY A 1 163 ? -0.225 -15.113 -10.389 1.00 86.25 163 GLY A N 1
ATOM 1217 C CA . GLY A 1 163 ? -1.260 -16.114 -10.117 1.00 86.25 163 GLY A CA 1
ATOM 1218 C C . GLY A 1 163 ? -1.155 -16.620 -8.675 1.00 86.25 163 GLY A C 1
ATOM 1219 O O . GLY A 1 163 ? -1.083 -15.816 -7.751 1.00 86.25 163 GLY A O 1
ATOM 1220 N N . ASP A 1 164 ? -1.091 -17.941 -8.498 1.00 88.69 164 ASP A N 1
ATOM 1221 C CA . ASP A 1 164 ? -0.959 -18.591 -7.183 1.00 88.69 164 ASP A CA 1
ATOM 1222 C C . ASP A 1 164 ? 0.508 -18.865 -6.781 1.00 88.69 164 ASP A C 1
ATOM 1224 O O . ASP A 1 164 ? 0.779 -19.609 -5.832 1.00 88.69 164 ASP A O 1
ATOM 1228 N N . GLU A 1 165 ? 1.471 -18.297 -7.513 1.00 92.00 165 GLU A N 1
ATOM 1229 C CA . GLU A 1 165 ? 2.905 -18.418 -7.246 1.00 92.00 165 GLU A CA 1
ATOM 1230 C C . GLU A 1 165 ? 3.486 -17.093 -6.723 1.00 92.00 165 GLU A C 1
ATOM 1232 O O . GLU A 1 165 ? 3.072 -15.997 -7.109 1.00 92.00 165 GLU A O 1
ATOM 1237 N N . VAL A 1 166 ? 4.496 -17.209 -5.862 1.00 94.06 166 VAL A N 1
ATOM 1238 C CA . VAL A 1 166 ? 5.357 -16.114 -5.415 1.00 94.06 166 VAL A CA 1
ATOM 1239 C C . VAL A 1 166 ? 6.783 -16.400 -5.858 1.00 94.06 166 VAL A C 1
ATOM 1241 O O . VAL A 1 166 ? 7.361 -17.440 -5.535 1.00 94.06 166 VAL A O 1
ATOM 1244 N N . HIS A 1 167 ? 7.351 -15.460 -6.602 1.00 92.62 167 HIS A N 1
ATOM 1245 C CA . HIS A 1 167 ? 8.719 -15.504 -7.088 1.00 92.62 167 HIS A CA 1
ATOM 1246 C C . HIS A 1 167 ? 9.631 -14.751 -6.126 1.00 92.62 167 HIS A C 1
ATOM 1248 O O . HIS A 1 167 ? 9.512 -13.533 -6.003 1.00 92.62 167 HIS A O 1
ATOM 1254 N N . ASP A 1 168 ? 10.533 -15.469 -5.459 1.00 93.81 168 ASP A N 1
ATOM 1255 C CA . ASP A 1 168 ? 11.527 -14.886 -4.555 1.00 93.81 168 ASP A CA 1
ATOM 1256 C C . ASP A 1 168 ? 12.469 -13.971 -5.348 1.00 93.81 168 ASP A C 1
ATOM 1258 O O . ASP A 1 168 ? 13.192 -14.423 -6.244 1.00 93.81 168 ASP A O 1
ATOM 1262 N N . ILE A 1 169 ? 12.437 -12.676 -5.034 1.00 93.38 169 ILE A N 1
ATOM 1263 C CA . ILE A 1 169 ? 13.182 -11.655 -5.770 1.00 93.38 169 ILE A CA 1
ATOM 1264 C C . ILE A 1 169 ? 14.689 -11.800 -5.549 1.00 93.38 169 ILE A C 1
ATOM 1266 O O . ILE A 1 169 ? 15.440 -11.590 -6.500 1.00 93.38 169 ILE A O 1
ATOM 1270 N N . ASP A 1 170 ? 15.147 -12.174 -4.353 1.00 89.31 170 ASP A N 1
ATOM 1271 C CA . ASP A 1 170 ? 16.578 -12.304 -4.059 1.00 89.31 170 ASP A CA 1
ATOM 1272 C C . ASP A 1 170 ? 17.163 -13.537 -4.760 1.00 89.31 170 ASP A C 1
ATOM 1274 O O . ASP A 1 170 ? 18.141 -13.441 -5.509 1.00 89.31 170 ASP A O 1
ATOM 1278 N N . LEU A 1 171 ? 16.496 -14.690 -4.636 1.00 88.94 171 LEU A N 1
ATOM 1279 C CA . LEU A 1 171 ? 16.926 -15.913 -5.320 1.00 88.94 171 LEU A CA 1
ATOM 1280 C C . LEU A 1 171 ? 16.851 -15.772 -6.848 1.00 88.94 171 LEU A C 1
ATOM 1282 O O . LEU A 1 171 ? 17.756 -16.223 -7.562 1.00 88.94 171 LEU A O 1
ATOM 1286 N N . ALA A 1 172 ? 15.804 -15.123 -7.368 1.00 86.19 172 ALA A N 1
ATOM 1287 C CA . ALA A 1 172 ? 15.693 -14.847 -8.794 1.00 86.19 172 ALA A CA 1
ATOM 1288 C C . ALA A 1 172 ? 16.769 -13.854 -9.264 1.00 86.19 172 ALA A C 1
ATOM 1290 O O . ALA A 1 172 ? 17.388 -14.091 -10.302 1.00 86.19 172 ALA A O 1
ATOM 1291 N N . ALA A 1 173 ? 17.060 -12.794 -8.502 1.00 83.81 173 ALA A N 1
ATOM 1292 C CA . ALA A 1 173 ? 18.134 -11.848 -8.808 1.00 83.81 173 ALA A CA 1
ATOM 1293 C C . ALA A 1 173 ? 19.510 -12.525 -8.816 1.00 83.81 173 ALA A C 1
ATOM 1295 O O . ALA A 1 173 ? 20.295 -12.307 -9.744 1.00 83.81 173 ALA A O 1
ATOM 1296 N N . HIS A 1 174 ? 19.775 -13.422 -7.863 1.00 81.50 174 HIS A N 1
ATOM 1297 C CA . HIS A 1 174 ? 21.023 -14.178 -7.805 1.00 81.50 174 HIS A CA 1
ATOM 1298 C C . HIS A 1 174 ? 21.239 -15.032 -9.063 1.00 81.50 174 HIS A C 1
ATOM 1300 O O . HIS A 1 174 ? 22.336 -15.065 -9.623 1.00 81.50 174 HIS A O 1
ATOM 1306 N N . ALA A 1 175 ? 20.179 -15.661 -9.579 1.00 77.56 175 ALA A N 1
ATOM 1307 C CA . ALA A 1 175 ? 20.227 -16.401 -10.843 1.00 77.56 175 ALA A CA 1
ATOM 1308 C C . ALA A 1 175 ? 20.485 -15.511 -12.069 1.00 77.56 175 ALA A C 1
ATOM 1310 O O . ALA A 1 175 ? 20.940 -15.993 -13.107 1.00 77.56 175 ALA A O 1
ATOM 1311 N N . LEU A 1 176 ? 20.214 -14.212 -11.944 1.00 72.19 176 LEU A N 1
ATOM 1312 C CA . LEU A 1 176 ? 20.542 -13.179 -12.923 1.00 72.19 176 LEU A CA 1
ATOM 1313 C C . LEU A 1 176 ? 21.901 -12.523 -12.658 1.00 72.19 176 LEU A C 1
ATOM 1315 O O . LEU A 1 176 ? 22.250 -11.573 -13.353 1.00 72.19 176 LEU A O 1
ATOM 1319 N N . THR A 1 177 ? 22.683 -13.024 -11.695 1.00 77.00 177 THR A N 1
ATOM 1320 C CA . THR A 1 177 ? 23.970 -12.457 -11.252 1.00 77.00 177 THR A CA 1
ATOM 1321 C C . THR A 1 177 ? 23.868 -11.016 -10.734 1.00 77.00 177 THR A C 1
ATOM 1323 O O . THR A 1 177 ? 24.827 -10.250 -10.801 1.00 77.00 177 THR A O 1
ATOM 1326 N N . ILE A 1 178 ? 22.698 -10.650 -10.204 1.00 76.94 178 ILE A N 1
ATOM 1327 C CA . ILE A 1 178 ? 22.392 -9.340 -9.621 1.00 76.94 178 ILE A CA 1
ATOM 1328 C C . ILE A 1 178 ? 22.198 -9.514 -8.111 1.00 76.94 178 ILE A C 1
ATOM 1330 O O . ILE A 1 178 ? 21.637 -10.509 -7.661 1.00 76.94 178 ILE A O 1
ATOM 1334 N N . ILE A 1 179 ? 22.647 -8.537 -7.324 1.00 80.50 179 ILE A N 1
ATOM 1335 C CA . ILE A 1 179 ? 22.293 -8.438 -5.902 1.00 80.50 179 ILE A CA 1
ATOM 1336 C C . ILE A 1 179 ? 20.976 -7.663 -5.826 1.00 80.50 179 ILE A C 1
ATOM 1338 O O . ILE A 1 179 ? 20.942 -6.490 -6.203 1.00 80.50 179 ILE A O 1
ATOM 1342 N N . GLY A 1 180 ? 19.900 -8.336 -5.417 1.00 79.12 180 GLY A N 1
ATOM 1343 C CA . GLY A 1 180 ? 18.567 -7.747 -5.306 1.00 79.12 180 GLY A CA 1
ATOM 1344 C C . GLY A 1 180 ? 18.382 -6.884 -4.048 1.00 79.12 180 GLY A C 1
ATOM 1345 O O . GLY A 1 180 ? 19.276 -6.809 -3.201 1.00 79.12 180 GLY A O 1
ATOM 1346 N N . PRO A 1 181 ? 17.232 -6.202 -3.915 1.00 88.75 181 PRO A N 1
ATOM 1347 C CA . PRO A 1 181 ? 16.847 -5.549 -2.663 1.00 88.75 181 PRO A CA 1
ATOM 1348 C C . PRO A 1 181 ? 16.574 -6.582 -1.550 1.00 88.75 181 PRO A C 1
ATOM 1350 O O . PRO A 1 181 ? 15.974 -7.618 -1.819 1.00 88.75 181 PRO A O 1
ATOM 1353 N N . ASP A 1 182 ? 16.966 -6.283 -0.302 1.00 85.44 182 ASP A N 1
ATOM 1354 C CA . ASP A 1 182 ? 16.725 -7.161 0.868 1.00 85.44 182 ASP A CA 1
ATOM 1355 C C . ASP A 1 182 ? 15.297 -6.988 1.416 1.00 85.44 182 ASP A C 1
ATOM 1357 O O . ASP A 1 182 ? 14.614 -7.964 1.720 1.00 85.44 182 ASP A O 1
ATOM 1361 N N . GLN A 1 183 ? 14.818 -5.744 1.540 1.00 91.44 183 GLN A N 1
ATOM 1362 C CA . GLN A 1 183 ? 13.515 -5.427 2.138 1.00 91.44 183 GLN A CA 1
ATOM 1363 C C . GLN A 1 183 ? 12.691 -4.477 1.264 1.00 91.44 183 GLN A C 1
ATOM 1365 O O . GLN A 1 183 ? 13.221 -3.750 0.421 1.00 91.44 183 GLN A O 1
ATOM 1370 N N . MET A 1 184 ? 11.374 -4.439 1.494 1.00 95.94 184 MET A N 1
ATOM 1371 C CA . MET A 1 184 ? 10.428 -3.679 0.663 1.00 95.94 184 MET A CA 1
ATOM 1372 C C . MET A 1 184 ? 10.774 -2.189 0.633 1.00 95.94 184 MET A C 1
ATOM 1374 O O . MET A 1 184 ? 10.659 -1.539 -0.399 1.00 95.94 184 MET A O 1
ATOM 1378 N N . GLN A 1 185 ? 11.273 -1.652 1.748 1.00 93.81 185 GLN A N 1
ATOM 1379 C CA . GLN A 1 185 ? 11.711 -0.259 1.834 1.00 93.81 185 GLN A CA 1
ATOM 1380 C C . GLN A 1 185 ? 12.879 0.005 0.877 1.00 93.81 185 GLN A C 1
ATOM 1382 O O . GLN A 1 185 ? 12.864 1.006 0.171 1.00 93.81 185 GLN A O 1
ATOM 1387 N N . ASP A 1 186 ? 13.853 -0.905 0.797 1.00 92.44 186 ASP A N 1
ATOM 1388 C CA . ASP A 1 186 ? 15.014 -0.753 -0.087 1.00 92.44 186 ASP A CA 1
ATOM 1389 C C . ASP A 1 186 ? 14.621 -0.857 -1.566 1.00 92.44 186 ASP A C 1
ATOM 1391 O O . ASP A 1 186 ? 15.219 -0.197 -2.424 1.00 92.44 186 ASP A O 1
ATOM 1395 N N . LEU A 1 187 ? 13.606 -1.680 -1.859 1.00 95.25 187 LEU A N 1
ATOM 1396 C CA . LEU A 1 187 ? 13.005 -1.771 -3.184 1.00 95.25 187 LEU A CA 1
ATOM 1397 C C . LEU A 1 187 ? 12.339 -0.447 -3.561 1.00 95.25 187 LEU A C 1
ATOM 1399 O O . LEU A 1 187 ? 12.633 0.084 -4.629 1.00 95.25 187 LEU A O 1
ATOM 1403 N N . ILE A 1 188 ? 11.493 0.104 -2.688 1.00 96.62 188 ILE A N 1
ATOM 1404 C CA . ILE A 1 188 ? 10.740 1.339 -2.948 1.00 96.62 188 ILE A CA 1
ATOM 1405 C C . ILE A 1 188 ? 11.686 2.538 -3.097 1.00 96.62 188 ILE A C 1
ATOM 1407 O O . ILE A 1 188 ? 11.583 3.291 -4.064 1.00 96.62 188 ILE A O 1
ATOM 1411 N N . GLU A 1 189 ? 12.665 2.692 -2.201 1.00 93.75 189 GLU A N 1
ATOM 1412 C CA . GLU A 1 189 ? 13.619 3.813 -2.224 1.00 93.75 189 GLU A CA 1
ATOM 1413 C C . GLU A 1 189 ? 14.450 3.885 -3.505 1.00 93.75 189 GLU A C 1
ATOM 1415 O O . GLU A 1 189 ? 14.868 4.964 -3.931 1.00 93.75 189 GLU A O 1
ATOM 1420 N N . LYS A 1 190 ? 14.710 2.729 -4.115 1.00 90.75 190 LYS A N 1
ATOM 1421 C CA . LYS A 1 190 ? 15.502 2.598 -5.339 1.00 90.75 190 LYS A CA 1
ATOM 1422 C C . LYS A 1 190 ? 14.681 1.963 -6.459 1.00 90.75 190 LYS A C 1
ATOM 1424 O O . LYS A 1 190 ? 15.242 1.269 -7.304 1.00 90.75 190 LYS A O 1
ATOM 1429 N N . TYR A 1 191 ? 13.370 2.210 -6.491 1.00 90.38 191 TYR A N 1
ATOM 1430 C CA . TYR A 1 191 ? 12.469 1.533 -7.425 1.00 90.38 191 TYR A CA 1
ATOM 1431 C C . TYR A 1 191 ? 12.884 1.712 -8.887 1.00 90.38 191 TYR A C 1
ATOM 1433 O O . TYR A 1 191 ? 12.919 0.748 -9.645 1.00 90.38 191 TYR A O 1
ATOM 1441 N N . GLU A 1 192 ? 13.315 2.915 -9.269 1.00 83.50 192 GLU A N 1
ATOM 1442 C CA . GLU A 1 192 ? 13.817 3.199 -10.620 1.00 83.50 192 GLU A CA 1
ATOM 1443 C C . GLU A 1 192 ? 15.005 2.313 -11.030 1.00 83.50 192 GLU A C 1
ATOM 1445 O O . GLU A 1 192 ? 15.138 1.965 -12.204 1.00 83.50 192 GLU A O 1
ATOM 1450 N N . THR A 1 193 ? 15.836 1.909 -10.067 1.00 84.69 193 THR A N 1
ATOM 1451 C CA . THR A 1 193 ? 16.946 0.970 -10.270 1.00 84.69 193 THR A CA 1
ATOM 1452 C C . THR A 1 193 ? 16.436 -0.464 -10.406 1.00 84.69 193 THR A C 1
ATOM 1454 O O . THR A 1 193 ? 16.912 -1.214 -11.258 1.00 84.69 193 THR A O 1
ATOM 1457 N N . TRP A 1 194 ? 15.467 -0.859 -9.576 1.00 85.75 194 TRP A N 1
ATOM 1458 C CA . TRP A 1 194 ? 15.017 -2.249 -9.467 1.00 85.75 194 TRP A CA 1
ATOM 1459 C C . TRP A 1 194 ? 13.898 -2.639 -10.429 1.00 85.75 194 TRP A C 1
ATOM 1461 O O . TRP A 1 194 ? 13.731 -3.824 -10.704 1.00 85.75 194 TRP A O 1
ATOM 1471 N N . LYS A 1 195 ? 13.158 -1.687 -11.002 1.00 83.56 195 LYS A N 1
ATOM 1472 C CA . LYS A 1 195 ? 12.016 -1.983 -11.881 1.00 83.56 195 LYS A CA 1
ATOM 1473 C C . LYS A 1 195 ? 12.385 -2.856 -13.084 1.00 83.56 195 LYS A C 1
ATOM 1475 O O . LYS A 1 195 ? 11.612 -3.720 -13.475 1.00 83.56 195 LYS A O 1
ATOM 1480 N N . LEU A 1 196 ? 13.594 -2.695 -13.635 1.00 79.12 196 LEU A N 1
ATOM 1481 C CA . LEU A 1 196 ? 14.086 -3.529 -14.740 1.00 79.12 196 LEU A CA 1
ATOM 1482 C C . LEU A 1 196 ? 14.410 -4.961 -14.293 1.00 79.12 196 LEU A C 1
ATOM 1484 O O . LEU A 1 196 ? 14.227 -5.902 -15.067 1.00 79.12 196 LEU A O 1
ATOM 1488 N N . LEU A 1 197 ? 14.875 -5.134 -13.052 1.00 83.19 197 LEU A N 1
ATOM 1489 C CA . LEU A 1 197 ? 15.065 -6.450 -12.444 1.00 83.19 197 LEU A CA 1
ATOM 1490 C C . LEU A 1 197 ? 13.710 -7.131 -12.231 1.00 83.19 197 LEU A C 1
ATOM 1492 O O . LEU A 1 197 ? 13.542 -8.262 -12.676 1.00 83.19 197 LEU A O 1
ATOM 1496 N N . LEU A 1 198 ? 12.744 -6.435 -11.622 1.00 87.44 198 LEU A N 1
ATOM 1497 C CA . LEU A 1 198 ? 11.385 -6.950 -11.417 1.00 87.44 198 LEU A CA 1
ATOM 1498 C C . LEU A 1 198 ? 10.745 -7.367 -12.740 1.00 87.44 198 LEU A C 1
ATOM 1500 O O . LEU A 1 198 ? 10.244 -8.483 -12.856 1.00 87.44 198 LEU A O 1
ATOM 1504 N N . GLN A 1 199 ? 10.881 -6.527 -13.767 1.00 80.69 199 GLN A N 1
ATOM 1505 C CA . GLN A 1 199 ? 10.413 -6.850 -15.107 1.00 80.69 199 GLN A CA 1
ATOM 1506 C C . GLN A 1 199 ? 11.098 -8.088 -15.678 1.00 80.69 199 GLN A C 1
ATOM 1508 O O . GLN A 1 199 ? 10.445 -8.969 -16.224 1.00 80.69 199 GLN A O 1
ATOM 1513 N N . SER A 1 200 ? 12.419 -8.188 -15.525 1.00 78.69 200 SER A N 1
ATOM 1514 C CA . SER A 1 200 ? 13.176 -9.346 -16.001 1.00 78.69 200 SER A CA 1
ATOM 1515 C C . SER A 1 200 ? 12.756 -10.639 -15.305 1.00 78.69 200 SER A C 1
ATOM 1517 O O . SER A 1 200 ? 12.788 -11.697 -15.930 1.00 78.69 200 SER A O 1
ATOM 1519 N N . ILE A 1 201 ? 12.389 -10.572 -14.023 1.00 82.38 201 ILE A N 1
ATOM 1520 C CA . ILE A 1 201 ? 11.843 -11.710 -13.279 1.00 82.38 201 ILE A CA 1
ATOM 1521 C C . ILE A 1 201 ? 10.461 -12.060 -13.846 1.00 82.38 201 ILE A C 1
ATOM 1523 O O . ILE A 1 201 ? 10.281 -13.195 -14.282 1.00 82.38 201 ILE A O 1
ATOM 1527 N N . PHE A 1 202 ? 9.556 -11.079 -13.940 1.00 81.56 202 PHE A N 1
ATOM 1528 C CA . PHE A 1 202 ? 8.184 -11.230 -14.442 1.00 81.56 202 PHE A CA 1
ATOM 1529 C C . PHE A 1 202 ? 8.114 -11.786 -15.877 1.00 81.56 202 PHE A C 1
ATOM 1531 O O . PHE A 1 202 ? 7.378 -12.727 -16.170 1.00 81.56 202 PHE A O 1
ATOM 1538 N N . ASP A 1 203 ? 8.913 -11.250 -16.801 1.00 73.81 203 ASP A N 1
ATOM 1539 C CA . ASP A 1 203 ? 8.930 -11.699 -18.199 1.00 73.81 203 ASP A CA 1
ATOM 1540 C C . ASP A 1 203 ? 9.424 -13.145 -18.316 1.00 73.81 203 ASP A C 1
ATOM 1542 O O . ASP A 1 203 ? 8.894 -13.952 -19.089 1.00 73.81 203 ASP A O 1
ATOM 1546 N N . LYS A 1 204 ? 10.444 -13.498 -17.524 1.00 70.31 204 LYS A N 1
ATOM 1547 C CA . LYS A 1 204 ? 11.020 -14.849 -17.519 1.00 70.31 204 LYS A CA 1
ATOM 1548 C C . LYS A 1 204 ? 10.067 -15.884 -16.938 1.00 70.31 204 LYS A C 1
ATOM 1550 O O . LYS A 1 204 ? 10.143 -17.050 -17.329 1.00 70.31 204 LYS A O 1
ATOM 1555 N N . THR A 1 205 ? 9.182 -15.483 -16.035 1.00 68.81 205 THR A N 1
ATOM 1556 C CA . THR A 1 205 ? 8.166 -16.357 -15.445 1.00 68.81 205 THR A CA 1
ATOM 1557 C C . THR A 1 205 ? 6.924 -16.460 -16.333 1.00 68.81 205 THR A C 1
ATOM 1559 O O . THR A 1 205 ? 6.393 -17.562 -16.491 1.00 68.81 205 THR A O 1
ATOM 1562 N N . ALA A 1 206 ? 6.522 -15.376 -17.010 1.00 59.88 206 ALA A N 1
ATOM 1563 C CA . ALA A 1 206 ? 5.395 -15.349 -17.949 1.00 59.88 206 ALA A CA 1
ATOM 1564 C C . ALA A 1 206 ? 5.651 -16.114 -19.268 1.00 59.88 206 ALA A C 1
ATOM 1566 O O . ALA A 1 206 ? 4.741 -16.738 -19.816 1.00 59.88 206 ALA A O 1
ATOM 1567 N N . GLY A 1 207 ? 6.885 -16.115 -19.786 1.00 53.59 207 GLY A N 1
ATOM 1568 C CA . GLY A 1 207 ? 7.235 -16.663 -21.104 1.00 53.59 207 GLY A CA 1
ATOM 1569 C C . GLY A 1 207 ? 7.767 -18.103 -21.126 1.00 53.59 207 GLY A C 1
ATOM 1570 O O . GLY A 1 207 ? 8.758 -18.351 -21.811 1.00 53.59 207 GLY A O 1
ATOM 1571 N N . ARG A 1 208 ? 7.175 -19.063 -20.393 1.00 53.09 208 ARG A N 1
ATOM 1572 C CA . ARG A 1 208 ? 7.723 -20.433 -20.209 1.00 53.09 208 ARG A CA 1
ATOM 1573 C C . ARG A 1 208 ? 8.008 -21.206 -21.526 1.00 53.09 208 ARG A C 1
ATOM 1575 O O . ARG A 1 208 ? 7.226 -22.057 -21.939 1.00 53.09 208 ARG A O 1
ATOM 1582 N N . ARG A 1 209 ? 9.198 -21.011 -22.113 1.00 41.16 209 ARG A N 1
ATOM 1583 C CA . ARG A 1 209 ? 10.055 -22.021 -22.774 1.00 41.16 209 ARG A CA 1
ATOM 1584 C C . ARG A 1 209 ? 11.516 -21.618 -22.588 1.00 41.16 209 ARG A C 1
ATOM 1586 O O . ARG A 1 209 ? 12.019 -20.736 -23.273 1.00 41.16 209 ARG A O 1
ATOM 1593 N N . PHE A 1 210 ? 12.192 -22.295 -21.666 1.00 47.03 210 PHE A N 1
ATOM 1594 C CA . PHE A 1 210 ? 13.636 -22.182 -21.503 1.00 47.03 210 PHE A CA 1
ATOM 1595 C C . PHE A 1 210 ? 14.341 -23.202 -22.398 1.00 47.03 210 PHE A C 1
ATOM 1597 O O . PHE A 1 210 ? 14.052 -24.397 -22.325 1.00 47.03 210 PHE A O 1
ATOM 1604 N N . SER A 1 211 ? 15.305 -22.739 -23.187 1.00 45.09 211 SER A N 1
ATOM 1605 C CA . SER A 1 211 ? 16.428 -23.555 -23.640 1.00 45.09 211 SER A CA 1
ATOM 1606 C C . SER A 1 211 ? 17.668 -23.131 -22.840 1.00 45.09 211 SER A C 1
ATOM 1608 O O . SER A 1 211 ? 18.142 -22.011 -22.993 1.00 45.09 211 SER A O 1
ATOM 1610 N N . GLU A 1 212 ? 18.146 -24.041 -21.982 1.00 42.22 212 GLU A N 1
ATOM 1611 C CA . GLU A 1 212 ? 19.528 -24.140 -21.458 1.00 42.22 212 GLU A CA 1
ATOM 1612 C C . GLU A 1 212 ? 19.989 -23.395 -20.178 1.00 42.22 212 GLU A C 1
ATOM 1614 O O . GLU A 1 212 ? 21.184 -23.389 -19.898 1.00 42.22 212 GLU A O 1
ATOM 1619 N N . VAL A 1 213 ? 19.116 -22.910 -19.280 1.00 42.50 213 VAL A N 1
ATOM 1620 C CA . VAL A 1 213 ? 19.544 -22.505 -17.911 1.00 42.50 213 VAL A CA 1
ATOM 1621 C C . VAL A 1 213 ? 18.558 -23.023 -16.860 1.00 42.50 213 VAL A C 1
ATOM 1623 O O . VAL A 1 213 ? 17.358 -23.091 -17.124 1.00 42.50 213 VAL A O 1
ATOM 1626 N N . LYS A 1 214 ? 19.064 -23.424 -15.682 1.00 52.78 214 LYS A N 1
ATOM 1627 C CA . LYS A 1 214 ? 18.273 -23.792 -14.491 1.00 52.78 214 LYS A CA 1
ATOM 1628 C C . LYS A 1 214 ? 17.080 -22.836 -14.330 1.00 52.78 214 LYS A C 1
ATOM 1630 O O . LYS A 1 214 ? 17.270 -21.630 -14.222 1.00 52.78 214 LYS A O 1
ATOM 1635 N N . THR A 1 215 ? 15.859 -23.365 -14.342 1.00 68.38 215 THR A N 1
ATOM 1636 C CA . THR A 1 215 ? 14.634 -22.569 -14.164 1.00 68.38 215 THR A CA 1
ATOM 1637 C C . THR A 1 215 ? 14.592 -21.970 -12.753 1.00 68.38 215 THR A C 1
ATOM 1639 O O . THR A 1 215 ? 15.154 -22.567 -11.834 1.00 68.38 215 THR A O 1
ATOM 1642 N N . PHE A 1 216 ? 13.894 -20.847 -12.535 1.00 78.69 216 PHE A N 1
ATOM 1643 C CA . PHE A 1 216 ? 13.694 -20.295 -11.180 1.00 78.69 216 PHE A CA 1
ATOM 1644 C C . PHE A 1 216 ? 13.127 -21.339 -10.202 1.00 78.69 216 PHE A C 1
ATOM 1646 O O . PHE A 1 216 ? 13.557 -21.421 -9.055 1.00 78.69 216 PHE A O 1
ATOM 1653 N N . ALA A 1 217 ? 12.253 -22.227 -10.685 1.00 78.44 217 ALA A N 1
ATOM 1654 C CA . ALA A 1 217 ? 11.749 -23.349 -9.896 1.00 78.44 217 ALA A CA 1
ATOM 1655 C C . ALA A 1 217 ? 12.871 -24.299 -9.429 1.00 78.44 217 ALA A C 1
ATOM 1657 O O . ALA A 1 217 ? 12.879 -24.738 -8.285 1.00 78.44 217 ALA A O 1
ATOM 1658 N N . SER A 1 218 ? 13.857 -24.593 -10.285 1.00 79.38 218 SER A N 1
ATOM 1659 C CA . SER A 1 218 ? 14.951 -25.524 -9.958 1.00 79.38 218 SER A CA 1
ATOM 1660 C C . SER A 1 218 ? 15.947 -25.005 -8.916 1.00 79.38 218 SER A C 1
ATOM 1662 O O . SER A 1 218 ? 16.717 -25.794 -8.371 1.00 79.38 218 SER A O 1
ATOM 1664 N N . ILE A 1 219 ? 15.941 -23.700 -8.643 1.00 81.94 219 ILE A N 1
ATOM 1665 C CA . ILE A 1 219 ? 16.767 -23.067 -7.605 1.00 81.94 219 ILE A CA 1
ATOM 1666 C C . ILE A 1 219 ? 15.950 -22.682 -6.364 1.00 81.94 219 ILE A C 1
ATOM 1668 O O . ILE A 1 219 ? 16.486 -22.044 -5.467 1.00 81.94 219 ILE A O 1
ATOM 1672 N N . GLY A 1 220 ? 14.668 -23.060 -6.314 1.00 85.56 220 GLY A N 1
ATOM 1673 C CA . GLY A 1 220 ? 13.787 -22.767 -5.185 1.00 85.56 220 GLY A CA 1
ATOM 1674 C C . GLY A 1 220 ? 13.248 -21.338 -5.138 1.00 85.56 220 GLY A C 1
ATOM 1675 O O . GLY A 1 220 ? 12.668 -20.979 -4.129 1.00 85.56 220 GLY A O 1
ATOM 1676 N N . ALA A 1 221 ? 13.384 -20.548 -6.210 1.00 89.06 221 ALA A N 1
ATOM 1677 C CA . ALA A 1 221 ? 12.912 -19.159 -6.271 1.00 89.06 221 ALA A CA 1
ATOM 1678 C C . ALA A 1 221 ? 11.411 -19.027 -6.599 1.00 89.06 221 ALA A C 1
ATOM 1680 O O . ALA A 1 221 ? 10.949 -17.955 -6.982 1.00 89.06 221 ALA A O 1
ATOM 1681 N N . VAL A 1 222 ? 10.654 -20.126 -6.550 1.00 91.31 222 VAL A N 1
ATOM 1682 C CA . VAL A 1 222 ? 9.212 -20.149 -6.826 1.00 91.31 222 VAL A CA 1
ATOM 1683 C C . VAL A 1 222 ? 8.533 -20.909 -5.704 1.00 91.31 222 VAL A C 1
ATOM 1685 O O . VAL A 1 222 ? 8.835 -22.082 -5.472 1.00 91.31 222 VAL A O 1
ATOM 1688 N N . HIS A 1 223 ? 7.598 -20.246 -5.041 1.00 93.06 223 HIS A N 1
ATOM 1689 C CA . HIS A 1 223 ? 6.826 -20.799 -3.943 1.00 93.06 223 HIS A CA 1
ATOM 1690 C C . HIS A 1 223 ? 5.344 -20.766 -4.295 1.00 93.06 223 HIS A C 1
ATOM 1692 O O . HIS A 1 223 ? 4.861 -19.796 -4.870 1.00 93.06 223 HIS A O 1
ATOM 1698 N N . ALA A 1 224 ? 4.608 -21.814 -3.935 1.00 92.88 224 ALA A N 1
ATOM 1699 C CA . ALA A 1 224 ? 3.153 -21.742 -3.957 1.00 92.88 224 ALA A CA 1
ATOM 1700 C C . ALA A 1 224 ? 2.677 -20.819 -2.823 1.00 92.88 224 ALA A C 1
ATOM 1702 O O . ALA A 1 224 ? 3.216 -20.884 -1.714 1.00 92.88 224 ALA A O 1
ATOM 1703 N N . MET A 1 225 ? 1.666 -19.988 -3.090 1.00 92.75 225 MET A N 1
ATOM 1704 C CA . MET A 1 225 ? 1.111 -19.025 -2.128 1.00 92.75 225 MET A CA 1
ATOM 1705 C C . MET A 1 225 ? 0.669 -19.689 -0.809 1.00 92.75 225 MET A C 1
ATOM 1707 O O . MET A 1 225 ? 0.790 -19.102 0.259 1.00 92.75 225 MET A O 1
ATOM 1711 N N . ASP A 1 226 ? 0.209 -20.943 -0.854 1.00 93.50 226 ASP A N 1
ATOM 1712 C CA . ASP A 1 226 ? -0.230 -21.709 0.321 1.00 93.50 226 ASP A CA 1
ATOM 1713 C C . ASP A 1 226 ? 0.922 -22.359 1.121 1.00 93.50 226 ASP A C 1
ATOM 1715 O O . ASP A 1 226 ? 0.676 -23.055 2.110 1.00 93.50 226 ASP A O 1
ATOM 1719 N N . LYS A 1 227 ? 2.177 -22.186 0.682 1.00 93.62 227 LYS A N 1
ATOM 1720 C CA . LYS A 1 227 ? 3.393 -22.711 1.338 1.00 93.62 227 LYS A CA 1
ATOM 1721 C C . LYS A 1 227 ? 4.286 -21.628 1.931 1.00 93.62 227 LYS A C 1
ATOM 1723 O O . LYS A 1 227 ? 5.362 -21.954 2.435 1.00 93.62 227 LYS A O 1
ATOM 1728 N N . ILE A 1 228 ? 3.858 -20.375 1.871 1.00 95.50 228 ILE A N 1
ATOM 1729 C CA . ILE A 1 228 ? 4.575 -19.240 2.444 1.00 95.50 228 ILE A CA 1
ATOM 1730 C C . ILE A 1 228 ? 3.773 -18.628 3.584 1.00 95.50 228 ILE A C 1
ATOM 1732 O O . ILE A 1 228 ? 2.556 -18.783 3.669 1.00 95.50 228 ILE A O 1
ATOM 1736 N N . GLU A 1 229 ? 4.467 -17.904 4.449 1.00 96.25 229 GLU A N 1
ATOM 1737 C CA . GLU A 1 229 ? 3.840 -17.053 5.448 1.00 96.25 229 GLU A CA 1
ATOM 1738 C C . GLU A 1 229 ? 3.948 -15.605 4.971 1.00 96.25 229 GLU A C 1
ATOM 1740 O O . GLU A 1 229 ? 5.044 -15.055 4.853 1.00 96.25 229 GLU A O 1
ATOM 1745 N N . LEU A 1 230 ? 2.808 -14.990 4.648 1.00 97.12 230 LEU A N 1
ATOM 1746 C CA . LEU A 1 230 ? 2.773 -13.569 4.316 1.00 97.12 230 LEU A CA 1
ATOM 1747 C C . LEU A 1 230 ? 2.937 -12.739 5.586 1.00 97.12 230 LEU A C 1
ATOM 1749 O O . LEU A 1 230 ? 2.213 -12.926 6.566 1.00 97.12 230 LEU A O 1
ATOM 1753 N N . VAL A 1 231 ? 3.834 -11.762 5.529 1.00 96.06 231 VAL A N 1
ATOM 1754 C CA . VAL A 1 231 ? 3.969 -10.733 6.561 1.00 96.06 231 VAL A CA 1
ATOM 1755 C C . VAL A 1 231 ? 3.482 -9.392 6.017 1.00 96.06 231 VAL A C 1
ATOM 1757 O O . VAL A 1 231 ? 3.155 -9.264 4.838 1.00 96.06 231 VAL A O 1
ATOM 1760 N N . ALA A 1 232 ? 3.413 -8.371 6.872 1.00 97.25 232 ALA A N 1
ATOM 1761 C CA . ALA A 1 232 ? 3.090 -7.020 6.422 1.00 97.25 232 ALA A CA 1
ATOM 1762 C C . ALA A 1 232 ? 4.055 -6.605 5.293 1.00 97.25 232 ALA A C 1
ATOM 1764 O O . ALA A 1 232 ? 5.270 -6.770 5.472 1.00 97.25 232 ALA A O 1
ATOM 1765 N N . PRO A 1 233 ? 3.576 -6.022 4.173 1.00 96.81 233 PRO A N 1
ATOM 1766 C CA . PRO A 1 233 ? 4.456 -5.606 3.081 1.00 96.81 233 PRO A CA 1
ATOM 1767 C C . PRO A 1 233 ? 5.594 -4.701 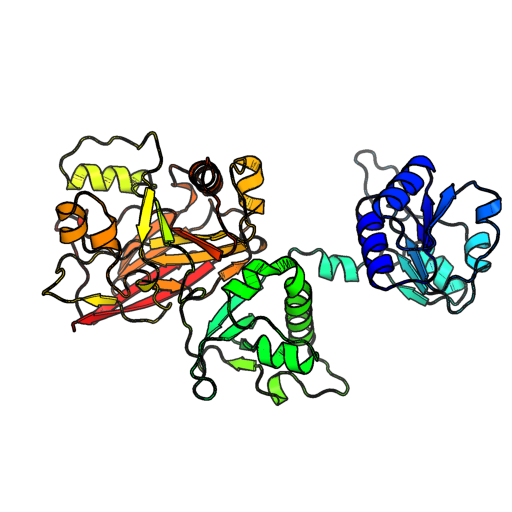3.567 1.00 96.81 233 PRO A C 1
ATOM 1769 O O . PRO A 1 233 ? 6.730 -4.828 3.114 1.00 96.81 233 PRO A O 1
ATOM 1772 N N . ILE A 1 234 ? 5.312 -3.856 4.564 1.00 96.94 234 ILE A N 1
ATOM 1773 C CA . ILE A 1 234 ? 6.288 -3.051 5.301 1.00 96.94 234 ILE A CA 1
ATOM 1774 C C . ILE A 1 234 ? 6.159 -3.354 6.802 1.00 96.94 234 ILE A C 1
ATOM 1776 O O . ILE A 1 234 ? 5.458 -2.663 7.535 1.00 96.94 234 ILE A O 1
ATOM 1780 N N . LEU A 1 235 ? 6.840 -4.402 7.277 1.00 92.50 235 LEU A N 1
ATOM 1781 C CA . LEU A 1 235 ? 6.740 -4.852 8.675 1.00 92.50 235 LEU A CA 1
ATOM 1782 C C . LEU A 1 235 ? 7.329 -3.865 9.695 1.00 92.50 235 LEU A C 1
ATOM 1784 O O . LEU A 1 235 ? 6.865 -3.784 10.831 1.00 92.50 235 LEU A O 1
ATOM 1788 N N . ARG A 1 236 ? 8.370 -3.122 9.316 1.00 93.69 236 ARG A N 1
ATOM 1789 C CA . ARG A 1 236 ? 8.987 -2.093 10.164 1.00 93.69 236 ARG A CA 1
ATOM 1790 C C . ARG A 1 236 ? 9.123 -0.791 9.373 1.00 93.69 236 ARG A C 1
ATOM 1792 O O . ARG A 1 236 ? 10.196 -0.523 8.834 1.00 93.69 236 ARG A O 1
ATOM 1799 N N . PRO A 1 237 ? 8.043 0.011 9.284 1.00 96.31 237 PRO A N 1
ATOM 1800 C CA . PRO A 1 237 ? 8.105 1.338 8.679 1.00 96.31 237 PRO A CA 1
ATOM 1801 C C . PRO A 1 237 ? 9.219 2.185 9.316 1.00 96.31 237 PRO A C 1
ATOM 1803 O O . PRO A 1 237 ? 9.404 2.157 10.533 1.00 96.31 237 PRO A O 1
ATOM 1806 N N . ARG A 1 238 ? 9.963 2.954 8.510 1.00 95.38 238 ARG A N 1
ATOM 1807 C CA . ARG A 1 238 ? 11.050 3.821 9.018 1.00 95.38 238 ARG A CA 1
ATOM 1808 C C . ARG A 1 238 ? 10.519 5.029 9.796 1.00 95.38 238 ARG A C 1
ATOM 1810 O O . ARG A 1 238 ? 11.188 5.527 10.698 1.00 95.38 238 ARG A O 1
ATOM 1817 N N . LYS A 1 239 ? 9.307 5.474 9.463 1.00 97.44 239 LYS A N 1
ATOM 1818 C CA . LYS A 1 239 ? 8.574 6.563 10.115 1.00 97.44 239 LYS A CA 1
ATOM 1819 C C . LYS A 1 239 ? 7.229 6.063 10.618 1.00 97.44 239 LYS A C 1
ATOM 1821 O O . LYS A 1 239 ? 6.752 5.006 10.214 1.00 97.44 239 LYS A O 1
ATOM 1826 N N . ASN A 1 240 ? 6.621 6.836 11.511 1.00 98.56 240 ASN A N 1
ATOM 1827 C CA . ASN A 1 240 ? 5.247 6.593 11.922 1.00 98.56 240 ASN A CA 1
ATOM 1828 C C . ASN A 1 240 ? 4.311 6.553 10.703 1.00 98.56 240 ASN A C 1
ATOM 1830 O O . ASN A 1 240 ? 4.486 7.316 9.753 1.00 98.56 240 ASN A O 1
ATOM 1834 N N . ILE A 1 241 ? 3.287 5.709 10.777 1.00 98.75 241 ILE A N 1
ATOM 1835 C CA . ILE A 1 241 ? 2.245 5.612 9.753 1.00 98.75 241 ILE A CA 1
ATOM 1836 C C . ILE A 1 241 ? 1.336 6.829 9.914 1.00 98.75 241 ILE A C 1
ATOM 1838 O O . ILE A 1 241 ? 0.787 7.036 10.999 1.00 98.75 241 ILE A O 1
ATOM 1842 N N . MET A 1 242 ? 1.196 7.643 8.869 1.00 98.69 242 MET A N 1
ATOM 1843 C CA . MET A 1 242 ? 0.321 8.819 8.877 1.00 98.69 242 MET A CA 1
ATOM 1844 C C . MET A 1 242 ? -1.125 8.381 8.686 1.00 98.69 242 MET A C 1
ATOM 1846 O O . MET A 1 242 ? -1.393 7.558 7.823 1.00 98.69 242 MET A O 1
ATOM 1850 N N . CYS A 1 243 ? -2.050 8.908 9.482 1.00 98.69 243 CYS A N 1
ATOM 1851 C CA . CYS A 1 243 ? -3.438 8.448 9.501 1.00 98.69 243 CYS A CA 1
ATOM 1852 C C . CYS A 1 243 ? -4.410 9.623 9.439 1.00 98.69 243 CYS A C 1
ATOM 1854 O O . CYS A 1 243 ? -4.163 10.675 10.042 1.00 98.69 243 CYS A O 1
ATOM 1856 N N . LEU A 1 244 ? -5.514 9.431 8.719 1.00 97.88 244 LEU A N 1
ATOM 1857 C CA . LEU A 1 244 ? -6.548 10.438 8.521 1.00 97.88 244 LEU A CA 1
ATOM 1858 C C . LEU A 1 244 ? -7.790 10.094 9.344 1.00 97.88 244 LEU A C 1
ATOM 1860 O O . LEU A 1 244 ? -8.443 9.081 9.135 1.00 97.88 244 LEU A O 1
ATOM 1864 N N . GLY A 1 245 ? -8.158 10.980 10.265 1.00 92.38 245 GLY A N 1
ATOM 1865 C CA . GLY A 1 245 ? -9.397 10.873 11.027 1.00 92.38 245 GLY A CA 1
ATOM 1866 C C . GLY A 1 245 ? -10.573 11.489 10.275 1.00 92.38 245 GLY A C 1
ATOM 1867 O O . GLY A 1 245 ? -10.427 12.530 9.636 1.00 92.38 245 GLY A O 1
ATOM 1868 N N . LEU A 1 246 ? -11.759 10.885 10.415 1.00 88.56 246 LEU A N 1
ATOM 1869 C CA . LEU A 1 246 ? -13.028 11.434 9.914 1.00 88.56 246 LEU A CA 1
ATOM 1870 C C . LEU A 1 246 ? -13.015 11.762 8.411 1.00 88.56 246 LEU A C 1
ATOM 1872 O O . LEU A 1 246 ? -13.655 12.721 7.988 1.00 88.56 246 LEU A O 1
ATOM 1876 N N . ASN A 1 247 ? -12.297 10.978 7.601 1.00 96.19 247 ASN A N 1
ATOM 1877 C CA . ASN A 1 247 ? -12.126 11.273 6.179 1.00 96.19 247 ASN A CA 1
ATOM 1878 C C . ASN A 1 247 ? -13.219 10.687 5.274 1.00 96.19 247 ASN A C 1
ATOM 1880 O O . ASN A 1 247 ? -13.082 10.736 4.063 1.00 96.19 247 ASN A O 1
ATOM 1884 N N . TYR A 1 248 ? -14.311 10.155 5.821 1.00 93.94 248 TYR A N 1
ATOM 1885 C CA . TYR A 1 248 ? -15.483 9.734 5.049 1.00 93.94 248 TYR A CA 1
ATOM 1886 C C . TYR A 1 248 ? -16.714 10.471 5.551 1.00 93.94 248 TYR A C 1
ATOM 1888 O O . TYR A 1 248 ? -16.939 10.573 6.758 1.00 93.94 248 TYR A O 1
ATOM 1896 N N . ILE A 1 249 ? -17.536 10.955 4.619 1.00 84.19 249 ILE A N 1
ATOM 1897 C CA . ILE A 1 249 ? -18.710 11.782 4.935 1.00 84.19 249 ILE A CA 1
ATOM 1898 C C . ILE A 1 249 ? -19.646 11.065 5.916 1.00 84.19 249 ILE A C 1
ATOM 1900 O O . ILE A 1 249 ? -20.079 11.654 6.908 1.00 84.19 249 ILE A O 1
ATOM 1904 N N . ASP A 1 250 ? -19.954 9.795 5.659 1.00 87.50 250 ASP A N 1
ATOM 1905 C CA . ASP A 1 250 ? -20.900 9.047 6.489 1.00 87.50 250 ASP A CA 1
ATOM 1906 C C . ASP A 1 250 ? -20.284 8.602 7.819 1.00 87.50 250 ASP A C 1
ATOM 1908 O O . ASP A 1 250 ? -20.974 8.602 8.839 1.00 87.50 250 ASP A O 1
ATOM 1912 N N . HIS A 1 251 ? -18.972 8.360 7.856 1.00 86.50 251 HIS A N 1
ATOM 1913 C CA . HIS A 1 251 ? -18.258 8.114 9.108 1.00 86.50 251 HIS A CA 1
ATOM 1914 C C . HIS A 1 251 ? -18.228 9.363 10.013 1.00 86.50 251 HIS A C 1
ATOM 1916 O O . HIS A 1 251 ? -18.408 9.281 11.231 1.00 86.50 251 HIS A O 1
ATOM 1922 N N . ALA A 1 252 ? -18.073 10.556 9.430 1.00 82.12 252 ALA A N 1
ATOM 1923 C CA . ALA A 1 252 ? -18.168 11.809 10.176 1.00 82.12 252 ALA A CA 1
ATOM 1924 C C . ALA A 1 252 ? -19.573 12.010 10.775 1.00 82.12 252 ALA A C 1
ATOM 1926 O O . ALA A 1 252 ? -19.703 12.447 11.922 1.00 82.12 252 ALA A O 1
ATOM 1927 N N . LYS A 1 253 ? -20.628 11.642 10.032 1.00 85.25 253 LYS A N 1
ATOM 1928 C CA . LYS A 1 253 ? -22.017 11.696 10.516 1.00 85.25 253 LYS A CA 1
ATOM 1929 C C . LYS A 1 253 ? -22.276 10.709 11.656 1.00 85.25 253 LYS A C 1
ATOM 1931 O O . LYS A 1 253 ? -22.825 11.122 12.677 1.00 85.25 253 LYS A O 1
ATOM 1936 N N . GLU A 1 254 ? -21.893 9.436 11.509 1.00 88.38 254 GLU A N 1
ATOM 1937 C CA . GLU A 1 254 ? -22.146 8.418 12.543 1.00 88.38 254 GLU A CA 1
ATOM 1938 C C . GLU A 1 254 ? -21.364 8.709 13.831 1.00 88.38 254 GLU A C 1
ATOM 1940 O O . GLU A 1 254 ? -21.908 8.583 14.926 1.00 88.38 254 GLU A O 1
ATOM 1945 N N . SER A 1 255 ? -20.121 9.189 13.706 1.00 80.62 255 SER A N 1
ATOM 1946 C CA . SER A 1 255 ? -19.271 9.526 14.849 1.00 80.62 255 SER A CA 1
ATOM 1947 C C . SER A 1 255 ? -19.847 10.691 15.651 1.00 80.62 255 SER A C 1
ATOM 1949 O O . SER A 1 255 ? -19.877 10.649 16.883 1.00 80.62 255 SER A O 1
ATOM 1951 N N . ALA A 1 256 ? -20.343 11.727 14.965 1.00 83.31 256 ALA A N 1
ATOM 1952 C CA . ALA A 1 256 ? -21.009 12.853 15.611 1.00 83.31 256 ALA A CA 1
ATOM 1953 C C . ALA A 1 256 ? -22.289 12.403 16.333 1.00 83.31 256 ALA A C 1
ATOM 1955 O O . ALA A 1 256 ? -22.487 12.749 17.500 1.00 83.31 256 ALA A O 1
ATOM 1956 N N . ALA A 1 257 ? -23.110 11.572 15.681 1.00 83.75 257 ALA A N 1
ATOM 1957 C CA . ALA A 1 257 ? -24.334 11.034 16.268 1.00 83.75 257 ALA A CA 1
ATOM 1958 C C . ALA A 1 257 ? -24.058 10.184 17.522 1.00 83.75 257 ALA A C 1
ATOM 1960 O O . ALA A 1 257 ? -24.677 10.420 18.560 1.00 83.75 257 ALA A O 1
ATOM 1961 N N . ALA A 1 258 ? -23.090 9.262 17.462 1.00 81.62 258 ALA A N 1
ATOM 1962 C CA . ALA A 1 258 ? -22.708 8.398 18.582 1.00 81.62 258 ALA A CA 1
ATOM 1963 C C . ALA A 1 258 ? -22.171 9.183 19.794 1.00 81.62 258 ALA A C 1
ATOM 1965 O O . ALA A 1 258 ? -22.336 8.765 20.937 1.00 81.62 258 ALA A O 1
ATOM 1966 N N . GLN A 1 259 ? -21.566 10.350 19.556 1.00 82.62 259 GLN A N 1
ATOM 1967 C CA . GLN A 1 259 ? -21.059 11.242 20.603 1.00 82.62 259 GLN A CA 1
ATOM 1968 C C . GLN A 1 259 ? -22.071 12.312 21.049 1.00 82.62 259 GLN A C 1
ATOM 1970 O O . GLN A 1 259 ? -21.737 13.144 21.894 1.00 82.62 259 GLN A O 1
ATOM 1975 N N . GLY A 1 260 ? -23.281 12.344 20.477 1.00 83.56 260 GLY A N 1
ATOM 1976 C CA . GLY A 1 260 ? -24.282 13.376 20.767 1.00 83.56 260 GLY A CA 1
ATOM 1977 C C . GLY A 1 260 ? -23.851 14.787 20.345 1.00 83.56 260 GLY A C 1
ATOM 1978 O O . GLY A 1 260 ? -24.228 15.771 20.983 1.00 83.56 260 GLY A O 1
ATOM 1979 N N . ARG A 1 261 ? -23.026 14.896 19.299 1.00 84.19 261 ARG A N 1
ATOM 1980 C CA . ARG A 1 261 ? -22.487 16.154 18.761 1.00 84.19 261 ARG A CA 1
ATOM 1981 C C . ARG A 1 261 ? -23.162 16.512 17.431 1.00 84.19 261 ARG A C 1
ATOM 1983 O O . ARG A 1 261 ? -23.609 15.619 16.711 1.00 84.19 261 ARG A O 1
ATOM 1990 N N . PRO A 1 262 ? -23.242 17.805 17.069 1.00 78.88 262 PRO A N 1
ATOM 1991 C CA . PRO A 1 262 ? -23.697 18.196 15.741 1.00 78.88 262 PRO A CA 1
ATOM 1992 C C . PRO A 1 262 ? -22.726 17.684 14.671 1.00 78.88 262 PRO A C 1
ATOM 1994 O O . PRO A 1 262 ? -21.514 17.646 14.883 1.00 78.88 262 PRO A O 1
ATOM 1997 N N . VAL A 1 263 ? -23.263 17.322 13.506 1.00 78.94 263 VAL A N 1
ATOM 1998 C CA . VAL A 1 263 ? -22.441 16.953 12.350 1.00 78.94 263 VAL A CA 1
ATOM 1999 C C . VAL A 1 263 ? -21.712 18.199 11.855 1.00 78.94 263 VAL A C 1
ATOM 2001 O O . VAL A 1 263 ? -22.340 19.148 11.388 1.00 78.94 263 VAL A O 1
ATOM 2004 N N . SER A 1 264 ? -20.385 18.179 11.915 1.00 77.31 264 SER A N 1
ATOM 2005 C CA . SER A 1 264 ? -19.522 19.146 11.242 1.00 77.3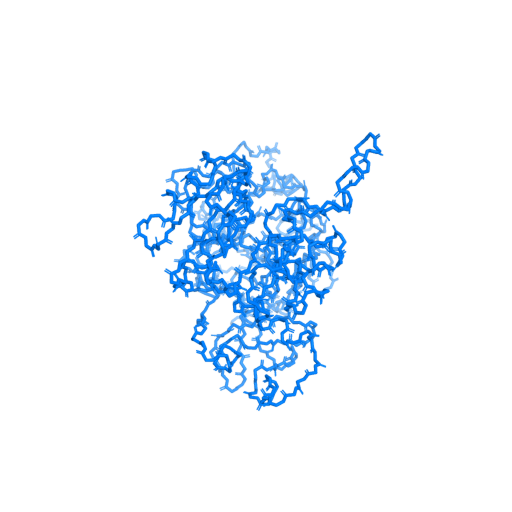1 264 SER A CA 1
ATOM 2006 C C . SER A 1 264 ? -18.501 18.383 10.415 1.00 77.31 264 SER A C 1
ATOM 2008 O O . SER A 1 264 ? -17.710 17.619 10.972 1.00 77.31 264 SER A O 1
ATOM 2010 N N . LEU A 1 265 ? -18.514 18.578 9.098 1.00 82.31 265 LEU A N 1
ATOM 2011 C CA . LEU A 1 265 ? -17.442 18.054 8.262 1.00 82.31 265 LEU A CA 1
ATOM 2012 C C . LEU A 1 265 ? -16.156 18.844 8.556 1.00 82.31 265 LEU A C 1
ATOM 2014 O O . LEU A 1 265 ? -16.226 20.068 8.697 1.00 82.31 265 LEU A O 1
ATOM 2018 N N . PRO A 1 266 ? -15.005 18.171 8.688 1.00 82.19 266 PRO A N 1
ATOM 2019 C CA . PRO A 1 266 ? -13.742 18.845 8.950 1.00 82.19 266 PRO A CA 1
ATOM 2020 C C . PRO A 1 266 ? -13.361 19.775 7.787 1.00 82.19 266 PRO A C 1
ATOM 2022 O O . PRO A 1 266 ? -13.344 19.355 6.635 1.00 82.19 266 PRO A O 1
ATOM 2025 N N . GLU A 1 267 ? -13.018 21.032 8.087 1.00 87.62 267 GLU A N 1
ATOM 2026 C CA . GLU A 1 267 ? -12.456 21.980 7.103 1.00 87.62 267 GLU A CA 1
ATOM 2027 C C . GLU A 1 267 ? -11.005 21.621 6.733 1.00 87.62 267 GLU A C 1
ATOM 2029 O O . GLU A 1 267 ? -10.536 21.870 5.622 1.00 87.62 267 GLU A O 1
ATOM 2034 N N . HIS A 1 268 ? -10.295 20.990 7.669 1.00 90.94 268 HIS A N 1
ATOM 2035 C CA . HIS A 1 268 ? -8.930 20.513 7.500 1.00 90.94 268 HIS A CA 1
ATOM 2036 C C . HIS A 1 268 ? -8.827 19.052 7.924 1.00 90.94 268 HIS A C 1
ATOM 2038 O O . HIS A 1 268 ? -9.449 18.642 8.904 1.00 90.94 268 HIS A O 1
ATOM 2044 N N . ALA A 1 269 ? -8.004 18.290 7.207 1.00 90.75 269 ALA A N 1
ATOM 2045 C CA . ALA A 1 269 ? -7.722 16.897 7.516 1.00 90.75 269 ALA A CA 1
ATOM 2046 C C . ALA A 1 269 ? -7.276 16.720 8.979 1.00 90.75 269 ALA A C 1
ATOM 2048 O O . ALA A 1 269 ? -6.318 17.354 9.429 1.00 90.75 269 ALA A O 1
ATOM 2049 N N . VAL A 1 270 ? -7.958 15.838 9.714 1.00 94.25 270 VAL A N 1
ATOM 2050 C CA . VAL A 1 270 ? -7.527 15.426 11.054 1.00 94.25 270 VAL A CA 1
ATOM 2051 C C . VAL A 1 270 ? -6.400 14.422 10.876 1.00 94.25 270 VAL A C 1
ATOM 2053 O O . VAL A 1 270 ? -6.624 13.339 10.348 1.00 94.25 270 VAL A O 1
ATOM 2056 N N . ILE A 1 271 ? -5.193 14.780 11.301 1.00 96.94 271 ILE A N 1
ATOM 2057 C CA . ILE A 1 271 ? -3.994 13.964 11.092 1.00 96.94 271 ILE A CA 1
ATOM 2058 C C . ILE A 1 271 ? -3.493 13.452 12.439 1.00 96.94 271 ILE A C 1
ATOM 2060 O O . ILE A 1 271 ? -3.326 14.217 13.389 1.00 96.94 271 ILE A O 1
ATOM 2064 N N . PHE A 1 272 ? -3.228 12.153 12.507 1.00 98.12 272 PHE A N 1
ATOM 2065 C CA . PHE A 1 272 ? -2.559 11.499 13.627 1.00 98.12 272 PHE A CA 1
ATOM 2066 C C . PHE A 1 272 ? -1.612 10.424 13.092 1.00 98.12 272 PHE A C 1
ATOM 2068 O O . PHE A 1 272 ? -1.410 10.302 11.88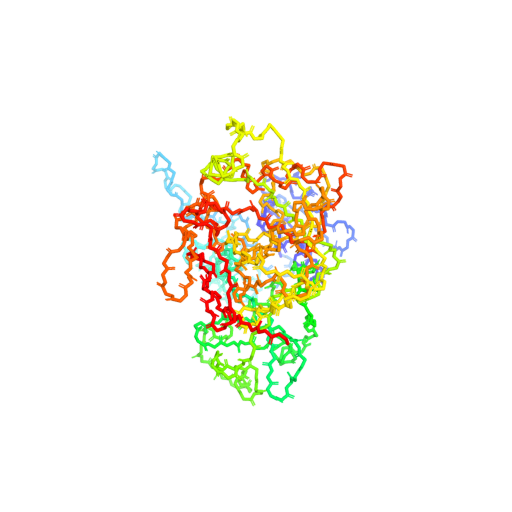4 1.00 98.12 272 PHE A O 1
ATOM 2075 N N . THR A 1 273 ? -0.999 9.654 13.987 1.00 98.56 273 THR A N 1
ATOM 2076 C CA . THR A 1 273 ? -0.099 8.579 13.579 1.00 98.56 273 THR A CA 1
ATOM 2077 C C . THR A 1 273 ? -0.319 7.281 14.335 1.00 98.56 273 THR A C 1
ATOM 2079 O O . THR A 1 273 ? -0.762 7.317 15.485 1.00 98.56 273 THR A O 1
ATOM 2082 N N . LYS A 1 274 ? 0.128 6.172 13.740 1.00 98.75 274 LYS A N 1
ATOM 2083 C CA . LYS A 1 274 ? 0.396 4.904 14.432 1.00 98.75 274 LYS A CA 1
ATOM 2084 C C . LYS A 1 274 ? 1.902 4.664 14.540 1.00 98.75 274 LYS A C 1
ATOM 2086 O O . LYS A 1 274 ? 2.659 4.992 13.621 1.00 98.75 274 LYS A O 1
ATOM 2091 N N . ALA A 1 275 ? 2.349 4.112 15.666 1.00 98.44 275 ALA A N 1
ATOM 2092 C CA . ALA A 1 275 ? 3.757 3.763 15.857 1.00 98.44 275 ALA A CA 1
ATOM 2093 C C . ALA A 1 275 ? 4.192 2.627 14.901 1.00 98.44 275 ALA A C 1
ATOM 2095 O O . ALA A 1 275 ? 3.398 1.723 14.641 1.00 98.44 275 ALA A O 1
ATOM 2096 N N . PRO A 1 276 ? 5.452 2.589 14.427 1.00 98.00 276 PRO A N 1
ATOM 2097 C CA . PRO A 1 276 ? 5.939 1.519 13.550 1.00 98.00 276 PRO A CA 1
ATOM 2098 C C . PRO A 1 276 ? 5.845 0.112 14.150 1.00 98.00 276 PRO A C 1
ATOM 2100 O O . PRO A 1 276 ? 5.777 -0.871 13.415 1.00 98.00 276 PRO A O 1
ATOM 2103 N N . THR A 1 277 ? 5.835 -0.011 15.484 1.00 97.06 277 THR A N 1
ATOM 2104 C CA . THR A 1 277 ? 5.728 -1.310 16.169 1.00 97.06 277 THR A CA 1
ATOM 2105 C C . THR A 1 277 ? 4.363 -1.971 15.999 1.00 97.06 277 THR A C 1
ATOM 2107 O O . THR A 1 277 ? 4.250 -3.180 16.177 1.00 97.06 277 THR A O 1
ATOM 2110 N N . THR A 1 278 ? 3.359 -1.194 15.590 1.00 97.75 278 THR A N 1
ATOM 2111 C CA . THR A 1 278 ? 1.961 -1.619 15.438 1.00 97.75 278 THR A CA 1
ATOM 2112 C C . THR A 1 278 ? 1.712 -2.420 14.166 1.00 97.75 278 THR A C 1
ATOM 2114 O O . THR A 1 278 ? 0.709 -3.128 14.097 1.00 97.75 278 THR A O 1
ATOM 2117 N N . ALA A 1 279 ? 2.607 -2.309 13.175 1.00 97.75 279 ALA A N 1
ATOM 2118 C CA . ALA A 1 279 ? 2.510 -3.008 11.900 1.00 97.75 279 ALA A CA 1
ATOM 2119 C C . ALA A 1 279 ? 2.359 -4.519 12.117 1.00 97.75 279 ALA A C 1
ATOM 2121 O O . ALA A 1 279 ? 3.150 -5.141 12.830 1.00 97.75 279 ALA A O 1
ATOM 2122 N N . ASN A 1 280 ? 1.329 -5.086 11.497 1.00 97.38 280 ASN A N 1
ATOM 2123 C CA . ASN A 1 280 ? 0.926 -6.476 11.638 1.00 97.38 280 ASN A CA 1
ATOM 2124 C C . ASN A 1 280 ? 0.622 -7.074 10.263 1.00 97.38 280 ASN A C 1
ATOM 2126 O O . ASN A 1 280 ? 0.207 -6.367 9.343 1.00 97.38 280 ASN A O 1
ATOM 2130 N N . GLY A 1 281 ? 0.869 -8.371 10.108 1.00 97.00 281 GLY A N 1
ATOM 2131 C CA . GLY A 1 281 ? 0.690 -9.053 8.832 1.00 97.00 281 GLY A CA 1
ATOM 2132 C C . GLY A 1 281 ? -0.778 -9.238 8.441 1.00 97.00 281 GLY A C 1
ATOM 2133 O O . GLY A 1 281 ? -1.674 -9.103 9.279 1.00 97.00 281 GLY A O 1
ATOM 2134 N N . PRO A 1 282 ? -1.038 -9.624 7.182 1.00 97.56 282 PRO A N 1
ATOM 2135 C CA . PRO A 1 282 ? -2.393 -9.857 6.682 1.00 97.56 282 PRO A CA 1
ATOM 2136 C C . PRO A 1 282 ? -3.106 -11.034 7.355 1.00 97.56 282 PRO A C 1
ATOM 2138 O O . PRO A 1 282 ? -4.325 -11.124 7.259 1.00 97.56 282 PRO A O 1
ATOM 2141 N N . TYR A 1 283 ? -2.353 -11.914 8.022 1.00 97.44 283 TYR A N 1
ATOM 2142 C CA . TYR A 1 283 ? -2.861 -13.050 8.795 1.00 97.44 283 TYR A CA 1
ATOM 2143 C C . TYR A 1 283 ? -2.377 -13.062 10.249 1.00 97.44 283 TYR A C 1
ATOM 2145 O O . TYR A 1 283 ? -2.552 -14.058 10.944 1.00 97.44 283 TYR A O 1
ATOM 2153 N N . GLY A 1 284 ? -1.747 -11.977 10.710 1.00 96.06 284 GLY A N 1
ATOM 2154 C CA . GLY A 1 284 ? -1.304 -11.868 12.096 1.00 96.06 284 GLY A CA 1
ATOM 2155 C C . GLY A 1 284 ? -2.473 -11.580 13.034 1.00 96.06 284 GLY A C 1
ATOM 2156 O O . GLY A 1 284 ? -3.426 -10.894 12.656 1.00 96.06 284 GLY A O 1
ATOM 2157 N N . ASP A 1 285 ? -2.410 -12.094 14.258 1.00 97.62 285 ASP A N 1
ATOM 2158 C CA . ASP A 1 285 ? -3.492 -11.917 15.224 1.00 97.62 285 ASP A CA 1
ATOM 2159 C C . ASP A 1 285 ? -3.585 -10.466 15.725 1.00 97.62 285 ASP A C 1
ATOM 2161 O O . ASP A 1 285 ? -2.578 -9.786 15.941 1.00 97.62 285 ASP A O 1
ATOM 2165 N N . ILE A 1 286 ? -4.813 -9.995 15.942 1.00 98.00 286 ILE A N 1
ATOM 2166 C CA . ILE A 1 286 ? -5.128 -8.783 16.699 1.00 98.00 286 ILE A CA 1
ATOM 2167 C C . ILE A 1 286 ? -5.264 -9.194 18.163 1.00 98.00 286 ILE A C 1
ATOM 2169 O O . ILE A 1 286 ? -6.170 -9.941 18.536 1.00 98.00 286 ILE A O 1
ATOM 2173 N N . VAL A 1 287 ? -4.357 -8.701 18.999 1.00 96.62 287 VAL A N 1
ATOM 2174 C CA . VAL A 1 287 ? -4.281 -9.089 20.408 1.00 96.62 287 VAL A CA 1
ATOM 2175 C C . VAL A 1 287 ? -5.107 -8.148 21.284 1.00 96.62 287 VAL A C 1
ATOM 2177 O O . VAL A 1 287 ? -4.903 -6.936 21.291 1.00 96.62 287 VAL A O 1
ATOM 2180 N N . ILE A 1 288 ? -6.016 -8.700 22.076 1.00 97.50 288 ILE A N 1
ATOM 2181 C CA . ILE A 1 288 ? -6.752 -7.975 23.109 1.00 97.50 288 ILE A CA 1
ATOM 2182 C C . ILE A 1 288 ? -6.114 -8.288 24.459 1.00 97.50 288 ILE A C 1
ATOM 2184 O O . ILE A 1 288 ? -6.096 -9.434 24.900 1.00 97.50 288 ILE A O 1
ATOM 2188 N N . ASP A 1 289 ? -5.614 -7.252 25.124 1.00 96.88 289 ASP A N 1
ATOM 2189 C CA . ASP A 1 289 ? -5.251 -7.302 26.537 1.00 96.88 289 ASP A CA 1
ATOM 2190 C C . ASP A 1 289 ? -6.338 -6.556 27.328 1.00 96.88 289 ASP A C 1
ATOM 2192 O O . ASP A 1 289 ? -6.392 -5.323 27.252 1.00 96.88 289 ASP A O 1
ATOM 2196 N N . PRO A 1 290 ? -7.206 -7.255 28.086 1.00 95.06 290 PRO A N 1
ATOM 2197 C CA . PRO A 1 290 ? -8.258 -6.614 28.877 1.00 95.06 290 PRO A CA 1
ATOM 2198 C C . PRO A 1 290 ? -7.726 -5.656 29.951 1.00 95.06 290 PRO A C 1
ATOM 2200 O O . PRO A 1 290 ? -8.459 -4.785 30.412 1.00 95.06 290 PRO A O 1
ATOM 2203 N N . ALA A 1 291 ? -6.452 -5.772 30.351 1.00 96.19 291 ALA A N 1
ATOM 2204 C CA . ALA A 1 291 ? -5.819 -4.798 31.239 1.00 96.19 291 ALA A CA 1
ATOM 2205 C C . ALA A 1 291 ? -5.476 -3.476 30.523 1.00 96.19 291 ALA A C 1
ATOM 2207 O O . ALA A 1 291 ? -5.192 -2.475 31.184 1.00 96.19 291 ALA A O 1
ATOM 2208 N N . VAL A 1 292 ? -5.494 -3.465 29.186 1.00 95.94 292 VAL A N 1
ATOM 2209 C CA . VAL A 1 292 ? -5.197 -2.305 28.336 1.00 95.94 292 VAL A CA 1
ATOM 2210 C C . VAL A 1 292 ? -6.467 -1.706 27.733 1.00 95.94 292 VAL A C 1
ATOM 2212 O O . VAL A 1 292 ? -6.628 -0.487 27.791 1.00 95.94 292 VAL A O 1
ATOM 2215 N N . SER A 1 293 ? -7.334 -2.522 27.127 1.00 96.56 293 SER A N 1
ATOM 2216 C CA . SER A 1 293 ? -8.586 -2.071 26.506 1.00 96.56 293 SER A CA 1
ATOM 2217 C C . SER A 1 293 ? -9.569 -3.225 26.312 1.00 96.56 293 SER A C 1
ATOM 2219 O O . SER A 1 293 ? -9.186 -4.319 25.900 1.00 96.56 293 SER A O 1
ATOM 2221 N N . GLU A 1 294 ? -10.854 -2.944 26.531 1.00 93.00 294 GLU A N 1
ATOM 2222 C CA . GLU A 1 294 ? -11.968 -3.843 26.180 1.00 93.00 294 GLU A CA 1
ATOM 2223 C C . GLU A 1 294 ? -12.828 -3.282 25.030 1.00 93.00 294 GLU A C 1
ATOM 2225 O O . GLU A 1 294 ? -13.804 -3.903 24.610 1.00 93.00 294 GLU A O 1
ATOM 2230 N N . GLN A 1 295 ? -12.480 -2.100 24.510 1.00 97.44 295 GLN A N 1
ATOM 2231 C CA . GLN A 1 295 ? -13.230 -1.396 23.464 1.00 97.44 295 GLN A CA 1
ATOM 2232 C C . GLN A 1 295 ? -12.444 -1.367 22.152 1.00 97.44 295 GLN A C 1
ATOM 2234 O O . GLN A 1 295 ? -12.183 -0.302 21.585 1.00 97.44 295 GLN A O 1
ATOM 2239 N N . VAL A 1 296 ? -12.031 -2.552 21.701 1.00 98.50 296 VAL A N 1
ATOM 2240 C CA . VAL A 1 296 ? -11.236 -2.735 20.483 1.00 98.50 296 VAL A CA 1
ATOM 2241 C C . VAL A 1 296 ? -12.154 -2.754 19.264 1.00 98.50 296 VAL A C 1
ATOM 2243 O O . VAL A 1 296 ? -13.098 -3.536 19.188 1.00 98.50 296 VAL A O 1
ATOM 2246 N N . ASP A 1 297 ? -11.884 -1.874 18.312 1.00 98.56 297 ASP A N 1
ATOM 2247 C CA . ASP A 1 297 ? -12.723 -1.605 17.147 1.00 98.56 297 ASP A CA 1
ATOM 2248 C C . ASP A 1 297 ? -11.938 -1.781 15.836 1.00 98.56 297 ASP A C 1
ATOM 2250 O O . ASP A 1 297 ? -10.704 -1.788 15.837 1.00 98.56 297 ASP A O 1
ATOM 2254 N N . TRP A 1 298 ? -12.660 -1.915 14.725 1.00 98.62 298 TRP A N 1
ATOM 2255 C CA . TRP A 1 298 ? -12.134 -2.093 13.372 1.00 98.62 298 TRP A CA 1
ATOM 2256 C C . TRP A 1 298 ? -12.325 -0.839 12.518 1.00 98.62 298 TRP A C 1
ATOM 2258 O O . TRP A 1 298 ? -13.296 -0.099 12.683 1.00 98.62 298 TRP A O 1
ATOM 2268 N N . GLU A 1 299 ? -11.427 -0.641 11.556 1.00 98.75 299 GLU A N 1
ATOM 2269 C CA . GLU A 1 299 ? -11.495 0.459 10.594 1.00 98.75 299 GLU A CA 1
ATOM 2270 C C . GLU A 1 299 ? -10.828 0.035 9.276 1.00 98.75 299 GLU A C 1
ATOM 2272 O O . GLU A 1 299 ? -9.607 0.066 9.157 1.00 98.75 299 GLU A O 1
ATOM 2277 N N . ALA A 1 300 ? -11.604 -0.386 8.271 1.00 98.69 300 ALA A N 1
ATOM 2278 C CA . ALA A 1 300 ? -11.059 -0.668 6.940 1.00 98.69 300 ALA A CA 1
ATOM 2279 C C . ALA A 1 300 ? -10.565 0.607 6.263 1.00 98.69 300 ALA A C 1
ATOM 2281 O O . ALA A 1 300 ? -11.329 1.569 6.157 1.00 98.69 300 ALA A O 1
ATOM 2282 N N . GLU A 1 301 ? -9.338 0.589 5.746 1.00 98.81 301 GLU A N 1
ATOM 2283 C CA . GLU A 1 301 ? -8.747 1.727 5.047 1.00 98.81 301 GLU A CA 1
ATOM 2284 C C . GLU A 1 301 ? -7.944 1.313 3.810 1.00 98.81 301 GLU A C 1
ATOM 2286 O O . GLU A 1 301 ? -7.267 0.281 3.789 1.00 98.81 301 GLU A O 1
ATOM 2291 N N . LEU A 1 302 ? -7.956 2.184 2.797 1.00 98.88 302 LEU A N 1
ATOM 2292 C CA . LEU A 1 302 ? -6.939 2.182 1.750 1.00 98.88 302 LEU A CA 1
ATOM 2293 C C . LEU A 1 302 ? -5.653 2.775 2.332 1.00 98.88 302 LEU A C 1
ATOM 2295 O O . LEU A 1 302 ? -5.663 3.906 2.827 1.00 98.88 302 LEU A O 1
ATOM 2299 N N . ALA A 1 303 ? -4.543 2.051 2.234 1.00 98.88 303 ALA A N 1
ATOM 2300 C CA . ALA A 1 303 ? -3.229 2.586 2.554 1.00 98.88 303 ALA A CA 1
ATOM 2301 C C . ALA A 1 303 ? -2.461 2.937 1.278 1.00 98.88 303 ALA A C 1
ATOM 2303 O O . ALA A 1 303 ? -2.367 2.139 0.345 1.00 98.88 303 ALA A O 1
ATOM 2304 N N . VAL A 1 304 ? -1.894 4.141 1.258 1.00 98.88 304 VAL A N 1
ATOM 2305 C CA . VAL A 1 304 ? -1.064 4.664 0.169 1.00 98.88 304 VAL A CA 1
ATOM 2306 C C . VAL A 1 304 ? 0.398 4.553 0.571 1.00 98.88 304 VAL A C 1
ATOM 2308 O O . VAL A 1 304 ? 0.780 5.005 1.652 1.00 98.88 304 VAL A O 1
ATOM 2311 N N . ILE A 1 305 ? 1.215 3.982 -0.310 1.00 98.88 305 ILE A N 1
ATOM 2312 C CA . ILE A 1 305 ? 2.660 3.861 -0.124 1.00 98.88 305 ILE A CA 1
ATOM 2313 C C . ILE A 1 305 ? 3.349 4.918 -0.981 1.00 98.88 305 ILE A C 1
ATOM 2315 O O . ILE A 1 305 ? 3.179 4.943 -2.200 1.00 98.88 305 ILE A O 1
ATOM 2319 N N . ILE A 1 306 ? 4.135 5.799 -0.367 1.00 98.81 306 ILE A N 1
ATOM 2320 C CA . ILE A 1 306 ? 4.902 6.818 -1.091 1.00 98.81 306 ILE A CA 1
ATOM 2321 C C . ILE A 1 306 ? 6.100 6.156 -1.782 1.00 98.81 306 ILE A C 1
ATOM 2323 O O . ILE A 1 306 ? 6.859 5.430 -1.153 1.00 98.81 306 ILE A O 1
ATOM 2327 N N . GLY A 1 307 ? 6.284 6.395 -3.078 1.00 97.62 307 GLY A N 1
ATOM 2328 C CA . GLY A 1 307 ? 7.387 5.852 -3.882 1.00 97.62 307 GLY A CA 1
ATOM 2329 C C . GLY A 1 307 ? 8.516 6.826 -4.152 1.00 97.62 307 GLY A C 1
ATOM 2330 O O . GLY A 1 307 ? 9.643 6.419 -4.420 1.00 97.62 307 GLY A O 1
ATOM 2331 N N . ARG A 1 308 ? 8.233 8.125 -4.058 1.00 96.19 308 ARG A N 1
ATOM 2332 C CA . ARG A 1 308 ? 9.206 9.180 -4.320 1.00 96.19 308 ARG A CA 1
ATOM 2333 C C . ARG A 1 308 ? 9.256 10.143 -3.147 1.00 96.19 308 ARG A C 1
ATOM 2335 O O . ARG A 1 308 ? 8.231 10.643 -2.703 1.00 96.19 308 ARG A O 1
ATOM 2342 N N . THR A 1 309 ? 10.459 10.458 -2.679 1.00 98.12 309 THR A N 1
ATOM 2343 C CA . THR A 1 309 ? 10.643 11.472 -1.636 1.00 98.12 309 THR A CA 1
ATOM 2344 C C . THR A 1 309 ? 10.295 12.866 -2.170 1.00 98.12 309 THR A C 1
ATOM 2346 O O . THR A 1 309 ? 10.751 13.263 -3.247 1.00 98.12 309 THR A O 1
ATOM 2349 N N . GLY A 1 310 ? 9.507 13.634 -1.416 1.00 97.81 310 GLY A N 1
ATOM 2350 C CA . GLY A 1 310 ? 9.029 14.954 -1.822 1.00 97.81 310 GLY A CA 1
ATOM 2351 C C . GLY A 1 310 ? 8.557 15.828 -0.662 1.00 97.81 310 GLY A C 1
ATOM 2352 O O . GLY A 1 310 ? 8.210 15.348 0.411 1.00 97.81 310 GLY A O 1
ATOM 2353 N N . LYS A 1 311 ? 8.545 17.145 -0.879 1.00 98.56 311 LYS A N 1
ATOM 2354 C CA . LYS A 1 311 ? 8.036 18.155 0.060 1.00 98.56 311 LYS A CA 1
ATOM 2355 C C . LYS A 1 311 ? 7.355 19.262 -0.735 1.00 98.56 311 LYS A C 1
ATOM 2357 O O . LYS A 1 311 ? 7.854 19.630 -1.795 1.00 98.56 311 LYS A O 1
ATOM 2362 N N . ASN A 1 312 ? 6.281 19.826 -0.192 1.00 98.19 312 ASN A N 1
ATOM 2363 C CA . ASN A 1 312 ? 5.414 20.807 -0.846 1.00 98.19 312 ASN A CA 1
ATOM 2364 C C . ASN A 1 312 ? 4.920 20.303 -2.212 1.00 98.19 312 ASN A C 1
ATOM 2366 O O . ASN A 1 312 ? 4.990 21.023 -3.206 1.00 98.19 312 ASN A O 1
ATOM 2370 N N . ILE A 1 313 ? 4.491 19.042 -2.254 1.00 98.19 313 ILE A N 1
ATOM 2371 C CA . ILE A 1 313 ? 4.011 18.378 -3.464 1.00 98.19 313 ILE A CA 1
ATOM 2372 C C . ILE A 1 313 ? 2.699 19.045 -3.875 1.00 98.19 313 ILE A C 1
ATOM 2374 O O . ILE A 1 313 ? 1.816 19.262 -3.041 1.00 98.19 313 ILE A O 1
ATOM 2378 N N . ARG A 1 314 ? 2.577 19.396 -5.156 1.00 97.00 314 ARG A N 1
ATOM 2379 C CA . ARG A 1 314 ? 1.344 19.975 -5.693 1.00 97.00 314 ARG A CA 1
ATOM 2380 C C . ARG A 1 314 ? 0.285 18.885 -5.842 1.00 97.00 314 ARG A C 1
ATOM 2382 O O . ARG A 1 314 ? 0.610 17.747 -6.168 1.00 97.00 314 ARG A O 1
ATOM 2389 N N . GLU A 1 315 ? -0.979 19.226 -5.621 1.00 96.31 315 GLU A N 1
ATOM 2390 C CA . GLU A 1 315 ? -2.090 18.263 -5.654 1.00 96.31 315 GLU A CA 1
ATOM 2391 C C . GLU A 1 315 ? -2.202 17.543 -7.009 1.00 96.31 315 GLU A C 1
ATOM 2393 O O . GLU A 1 315 ? -2.446 16.334 -7.072 1.00 96.31 315 GLU A O 1
ATOM 2398 N N . GLU A 1 316 ? -1.950 18.257 -8.107 1.00 94.69 316 GLU A N 1
ATOM 2399 C CA . GLU A 1 316 ? -1.979 17.699 -9.457 1.00 94.69 316 GLU A CA 1
ATOM 2400 C C . GLU A 1 316 ? -0.877 16.653 -9.712 1.00 94.69 316 GLU A C 1
ATOM 2402 O O . GLU A 1 316 ? -1.097 15.718 -10.482 1.00 94.69 316 GLU A O 1
ATOM 2407 N N . GLU A 1 317 ? 0.258 16.756 -9.014 1.00 92.81 317 GLU A N 1
ATOM 2408 C CA . GLU A 1 317 ? 1.411 15.844 -9.114 1.00 92.81 317 GLU A CA 1
ATOM 2409 C C . GLU A 1 317 ? 1.359 14.716 -8.078 1.00 92.81 317 GLU A C 1
ATOM 2411 O O . GLU A 1 317 ? 2.161 13.792 -8.129 1.00 92.81 317 GLU A O 1
ATOM 2416 N N . ALA A 1 318 ? 0.439 14.778 -7.113 1.00 96.00 318 ALA A N 1
ATOM 2417 C CA . ALA A 1 318 ? 0.470 13.933 -5.923 1.00 96.00 318 ALA A CA 1
ATOM 2418 C C . ALA A 1 318 ? 0.506 12.424 -6.217 1.00 96.00 318 ALA A C 1
ATOM 2420 O O . ALA A 1 318 ? 1.224 11.696 -5.534 1.00 96.00 318 ALA A O 1
ATOM 2421 N N . LEU A 1 319 ? -0.225 11.949 -7.234 1.00 95.50 319 LEU A N 1
ATOM 2422 C CA . LEU A 1 319 ? -0.225 10.522 -7.584 1.00 95.50 319 LEU A CA 1
ATOM 2423 C C . LEU A 1 319 ? 1.095 10.056 -8.219 1.00 95.50 319 LEU A C 1
ATOM 2425 O O . LEU A 1 319 ? 1.430 8.887 -8.079 1.00 95.50 319 LEU A O 1
ATOM 2429 N N . ASP A 1 320 ? 1.898 10.953 -8.802 1.00 95.06 320 ASP A N 1
ATOM 2430 C CA . ASP A 1 320 ? 3.224 10.613 -9.351 1.00 95.06 320 ASP A CA 1
ATOM 2431 C C . ASP A 1 320 ? 4.237 10.261 -8.245 1.00 95.06 320 ASP A C 1
ATOM 2433 O O . ASP A 1 320 ? 5.336 9.771 -8.513 1.00 95.06 320 ASP A O 1
ATOM 2437 N N . TYR A 1 321 ? 3.891 10.554 -6.988 1.00 97.69 321 TYR A N 1
ATOM 2438 C CA . TYR A 1 321 ? 4.682 10.219 -5.809 1.00 97.69 321 TYR A CA 1
ATOM 2439 C C . TYR A 1 321 ? 4.241 8.905 -5.159 1.00 97.69 321 TYR A C 1
ATOM 2441 O O . TYR A 1 321 ? 4.879 8.479 -4.197 1.00 97.69 321 TYR A O 1
ATOM 2449 N N . VAL A 1 322 ? 3.182 8.260 -5.651 1.00 98.44 322 VAL A N 1
ATOM 2450 C CA . VAL A 1 322 ? 2.655 7.010 -5.095 1.00 98.44 322 VAL A CA 1
ATOM 2451 C C . VAL A 1 322 ? 3.371 5.819 -5.727 1.00 98.44 322 VAL A C 1
ATOM 2453 O O . VAL A 1 322 ? 3.435 5.691 -6.944 1.00 98.44 322 VAL A O 1
ATOM 2456 N N . PHE A 1 323 ? 3.911 4.939 -4.886 1.00 98.31 323 PHE A N 1
ATOM 2457 C CA . PHE A 1 323 ? 4.443 3.645 -5.306 1.00 98.31 323 PHE A CA 1
ATOM 2458 C C . PHE A 1 323 ? 3.318 2.662 -5.612 1.00 98.31 323 PHE A C 1
ATOM 2460 O O . PHE A 1 323 ? 3.346 1.958 -6.618 1.00 98.31 323 PHE A O 1
ATOM 2467 N N . GLY A 1 324 ? 2.334 2.613 -4.718 1.00 98.38 324 GLY A N 1
ATOM 2468 C CA . GLY A 1 324 ? 1.265 1.639 -4.773 1.00 98.38 324 GLY A CA 1
ATOM 2469 C C . GLY A 1 324 ? 0.326 1.725 -3.583 1.00 98.38 324 GLY A C 1
ATOM 2470 O O . GLY A 1 324 ? 0.391 2.655 -2.771 1.00 98.38 324 GLY A O 1
ATOM 2471 N N . TYR A 1 325 ? -0.535 0.721 -3.492 1.00 98.88 325 TYR A N 1
ATOM 2472 C C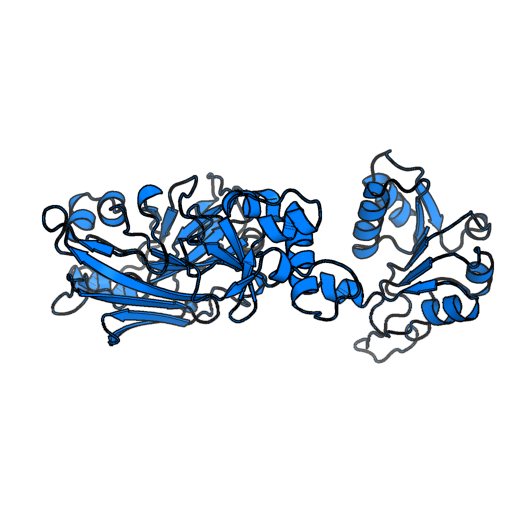A . TYR A 1 325 ? -1.631 0.654 -2.538 1.00 98.88 325 TYR A CA 1
ATOM 2473 C C . TYR A 1 325 ? -1.660 -0.699 -1.826 1.00 98.88 325 TYR A C 1
ATOM 2475 O O . TYR A 1 325 ? -1.295 -1.725 -2.398 1.00 98.88 325 TYR A O 1
ATOM 2483 N N . THR A 1 326 ? -2.104 -0.708 -0.571 1.00 98.81 326 THR A N 1
ATOM 2484 C CA . THR A 1 326 ? -2.350 -1.934 0.202 1.00 98.81 326 THR A CA 1
ATOM 2485 C C . THR A 1 326 ? -3.617 -1.786 1.044 1.00 98.81 326 THR A C 1
ATOM 2487 O O . THR A 1 326 ? -4.108 -0.671 1.247 1.00 98.81 326 THR A O 1
ATOM 2490 N N . VAL A 1 327 ? -4.168 -2.904 1.517 1.00 98.88 327 VAL A N 1
ATOM 2491 C CA . VAL A 1 327 ? -5.280 -2.895 2.475 1.00 98.88 327 VAL A CA 1
ATOM 2492 C C . VAL A 1 327 ? -4.717 -2.667 3.870 1.00 98.88 327 VAL A C 1
ATOM 2494 O O . VAL A 1 327 ? -3.659 -3.200 4.206 1.00 98.88 327 VAL A O 1
ATOM 2497 N N . LEU A 1 328 ? -5.417 -1.883 4.686 1.00 98.81 328 LEU A N 1
ATOM 2498 C CA . LEU A 1 328 ? -5.060 -1.629 6.077 1.00 98.81 328 LEU A CA 1
ATOM 2499 C C . LEU A 1 328 ? -6.300 -1.691 6.974 1.00 98.81 328 LEU A C 1
ATOM 2501 O O . LEU A 1 328 ? -7.411 -1.375 6.553 1.00 98.81 328 LEU A O 1
ATOM 2505 N N . ASN A 1 329 ? -6.105 -2.122 8.220 1.00 98.81 329 ASN A N 1
ATOM 2506 C CA . ASN A 1 329 ? -7.103 -2.040 9.280 1.00 98.81 329 ASN A CA 1
ATOM 2507 C C . ASN A 1 329 ? -6.554 -1.157 10.407 1.00 98.81 329 ASN A C 1
ATOM 2509 O O . ASN A 1 329 ? -5.576 -1.521 11.066 1.00 98.81 329 ASN A O 1
ATOM 2513 N N . ASP A 1 330 ? -7.158 0.012 10.621 1.00 98.69 330 ASP A N 1
ATOM 2514 C CA . ASP A 1 330 ? -6.786 0.934 11.695 1.00 98.69 330 ASP A CA 1
ATOM 2515 C C . ASP A 1 330 ? -7.457 0.524 13.018 1.00 98.69 330 ASP A C 1
ATOM 2517 O O . ASP A 1 330 ? -8.333 1.200 13.570 1.00 98.69 330 ASP A O 1
ATOM 2521 N N . VAL A 1 331 ? -7.030 -0.629 13.542 1.00 98.69 331 VAL A N 1
ATOM 2522 C CA . VAL A 1 331 ? -7.559 -1.180 14.794 1.00 98.69 331 VAL A CA 1
ATOM 2523 C C . VAL A 1 331 ? -7.380 -0.165 15.922 1.00 98.69 331 VAL A C 1
ATOM 2525 O O . VAL A 1 331 ? -6.319 0.453 16.082 1.00 98.69 331 VAL A O 1
ATOM 2528 N N . SER A 1 332 ? -8.446 0.018 16.698 1.00 98.44 332 SER A N 1
ATOM 2529 C CA . SER A 1 332 ? -8.589 1.149 17.613 1.00 98.44 332 SER A CA 1
ATOM 2530 C C . SER A 1 332 ? -9.080 0.718 18.988 1.00 98.44 332 SER A C 1
ATOM 2532 O O . SER A 1 332 ? -10.189 0.216 19.108 1.00 98.44 332 SER A O 1
ATOM 2534 N N . ALA A 1 333 ? -8.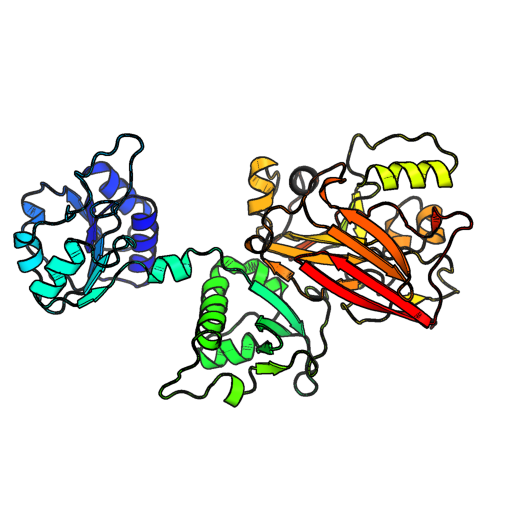312 0.997 20.040 1.00 98.19 333 ALA A N 1
ATOM 2535 C CA . ALA A 1 333 ? -8.797 0.958 21.420 1.00 98.19 333 ALA A CA 1
ATOM 2536 C C . ALA A 1 333 ? -9.531 2.272 21.741 1.00 98.19 333 ALA A C 1
ATOM 2538 O O . ALA A 1 333 ? -8.900 3.310 21.975 1.00 98.19 333 ALA A O 1
ATOM 2539 N N . ARG A 1 334 ? -10.867 2.257 21.680 1.00 96.75 334 ARG A N 1
ATOM 2540 C CA . ARG A 1 334 ? -11.711 3.468 21.726 1.00 96.75 334 ARG A CA 1
ATOM 2541 C C . ARG A 1 334 ? -11.696 4.171 23.076 1.00 96.75 334 ARG A C 1
ATOM 2543 O O . ARG A 1 334 ? -11.660 5.399 23.126 1.00 96.75 334 ARG A O 1
ATOM 2550 N N . ASP A 1 335 ? -11.662 3.405 24.156 1.00 95.94 335 ASP A N 1
ATOM 2551 C CA . ASP A 1 335 ? -11.479 3.911 25.517 1.00 95.94 335 ASP A CA 1
ATOM 2552 C C . ASP A 1 335 ? -10.194 4.744 25.640 1.00 95.94 335 ASP A C 1
ATOM 2554 O O . ASP A 1 335 ? -10.243 5.913 26.032 1.00 95.94 335 ASP A O 1
ATOM 2558 N N . LEU A 1 336 ? -9.057 4.203 25.199 1.00 96.88 336 LEU A N 1
ATOM 2559 C CA . LEU A 1 336 ? -7.774 4.906 25.206 1.00 96.88 336 LEU A CA 1
ATOM 2560 C C . LEU A 1 336 ? -7.749 6.087 24.228 1.00 96.88 336 LEU A C 1
ATOM 2562 O O . LEU A 1 336 ? -7.184 7.138 24.546 1.00 96.88 336 LEU A O 1
ATOM 2566 N N . GLN A 1 337 ? -8.359 5.936 23.048 1.00 94.69 337 GLN A N 1
ATOM 2567 C CA . GLN A 1 337 ? -8.454 7.000 22.047 1.00 94.69 337 GLN A CA 1
ATOM 2568 C C . GLN A 1 337 ? -9.137 8.245 22.628 1.00 94.69 337 GLN A C 1
ATOM 2570 O O . GLN A 1 337 ? -8.657 9.361 22.419 1.00 94.69 337 GLN A O 1
ATOM 2575 N N . PHE A 1 338 ? -10.236 8.067 23.366 1.00 91.56 338 PHE A N 1
ATOM 2576 C CA . PHE A 1 338 ? -10.975 9.179 23.963 1.00 91.56 338 PHE A CA 1
ATOM 2577 C C . PHE A 1 338 ? -10.364 9.669 25.282 1.00 91.56 338 PHE A C 1
ATOM 2579 O O . PHE A 1 338 ? -10.460 10.858 25.586 1.00 91.56 338 PHE A O 1
ATOM 2586 N N . GLN A 1 339 ? -9.682 8.803 26.036 1.00 94.31 339 GLN A N 1
ATOM 2587 C CA . GLN A 1 339 ? -9.024 9.172 27.291 1.00 94.31 339 GLN A CA 1
ATOM 2588 C C . GLN A 1 339 ? -7.825 10.112 27.091 1.00 94.31 339 GLN A C 1
ATOM 2590 O O . GLN A 1 339 ? -7.624 11.040 27.877 1.00 94.31 339 GLN A O 1
ATOM 2595 N N . HIS A 1 340 ? -7.006 9.886 26.061 1.00 91.38 340 HIS A N 1
ATOM 2596 C CA . HIS A 1 340 ? -5.701 10.546 25.931 1.00 91.38 340 HIS A CA 1
ATOM 2597 C C . HIS A 1 340 ? -5.703 11.861 25.138 1.00 91.38 340 HIS A C 1
ATOM 2599 O O . HIS A 1 340 ? -4.631 12.424 24.920 1.00 91.38 340 HIS A O 1
ATOM 2605 N N . GLN A 1 341 ? -6.874 12.378 24.739 1.00 87.12 341 GLN A N 1
ATOM 2606 C CA . GLN A 1 341 ? -7.090 13.576 23.894 1.00 87.12 341 GLN A CA 1
ATOM 2607 C C . GLN A 1 341 ? -6.513 13.485 22.468 1.00 87.12 341 GLN A C 1
ATOM 2609 O O . GLN A 1 341 ? -7.126 13.975 21.525 1.00 87.12 341 GLN A O 1
ATOM 2614 N N . GLN A 1 342 ? -5.341 12.874 22.309 1.00 94.50 342 GLN A N 1
ATOM 2615 C CA . GLN A 1 342 ? -4.705 12.525 21.046 1.00 94.50 342 GLN A CA 1
ATOM 2616 C C . GLN A 1 342 ? -4.961 11.049 20.738 1.00 94.50 342 GLN A C 1
ATOM 2618 O O . GLN A 1 342 ? -4.886 10.197 21.623 1.00 94.50 342 GLN A O 1
ATOM 2623 N N . PHE A 1 343 ? -5.190 10.723 19.466 1.00 97.19 343 PHE A N 1
ATOM 2624 C CA . PHE A 1 343 ? -5.552 9.357 19.070 1.00 97.19 343 PHE A CA 1
ATOM 2625 C C . PHE A 1 343 ? -4.382 8.369 19.134 1.00 97.19 343 PHE A C 1
ATOM 2627 O O . PHE A 1 343 ? -4.612 7.167 19.229 1.00 97.19 343 PHE A O 1
ATOM 2634 N N . PHE A 1 344 ? -3.137 8.863 19.148 1.00 98.06 344 PHE A N 1
ATOM 2635 C CA . PHE A 1 344 ? -1.917 8.053 19.066 1.00 98.06 344 PHE A CA 1
ATOM 2636 C C . PHE A 1 344 ? -1.929 6.824 19.983 1.00 98.06 344 PHE A C 1
ATOM 2638 O O . PHE A 1 344 ? -1.653 5.726 19.511 1.00 98.06 344 PHE A O 1
ATOM 2645 N N . LYS A 1 345 ? -2.274 6.975 21.271 1.00 97.44 345 LYS A N 1
ATOM 2646 C CA . LYS A 1 345 ? -2.196 5.860 22.228 1.00 97.44 345 LYS A CA 1
ATOM 2647 C C . LYS A 1 345 ? -3.232 4.765 21.953 1.00 97.44 345 LYS A C 1
ATOM 2649 O O . LYS A 1 345 ? -2.865 3.595 21.975 1.00 97.44 345 LYS A O 1
ATOM 2654 N N . GLY A 1 346 ? -4.480 5.133 21.659 1.00 97.56 346 GLY A N 1
ATOM 2655 C CA . GLY A 1 346 ? -5.530 4.166 21.302 1.00 97.56 346 GLY A CA 1
ATOM 2656 C C . GLY A 1 346 ? -5.326 3.526 19.927 1.00 97.56 346 GLY A C 1
ATOM 2657 O O . GLY A 1 346 ? -5.841 2.445 19.665 1.00 97.56 346 GLY A O 1
ATOM 2658 N N . LYS A 1 347 ? -4.534 4.172 19.068 1.00 98.19 347 LYS A N 1
ATOM 2659 C CA . LYS A 1 347 ? -4.213 3.718 17.712 1.00 98.19 347 LYS A CA 1
ATOM 2660 C C . LYS A 1 347 ? -2.863 2.991 17.626 1.00 98.19 347 LYS A C 1
ATOM 2662 O O . LYS A 1 347 ? -2.551 2.447 16.577 1.00 98.19 347 LYS A O 1
ATOM 2667 N N . SER A 1 348 ? -2.055 2.961 18.692 1.00 98.19 348 SER A N 1
ATOM 2668 C CA . SER A 1 348 ? -0.677 2.438 18.644 1.00 98.19 348 SER A CA 1
ATOM 2669 C C . SER A 1 348 ? -0.382 1.295 19.613 1.00 98.19 348 SER A C 1
ATOM 2671 O O . SER A 1 348 ? 0.720 1.213 20.151 1.00 98.19 348 SER A O 1
ATOM 2673 N N . ILE A 1 349 ? -1.355 0.420 19.858 1.00 97.56 349 ILE A N 1
ATOM 2674 C CA . ILE A 1 349 ? -1.088 -0.862 20.521 1.00 97.56 349 ILE A CA 1
ATOM 2675 C C . ILE A 1 349 ? -0.377 -1.787 19.521 1.00 97.56 349 ILE A C 1
ATOM 2677 O O . ILE A 1 349 ? -0.660 -1.755 18.321 1.00 97.56 349 ILE A O 1
ATOM 2681 N N . ASP A 1 350 ? 0.588 -2.576 19.991 1.00 96.81 350 ASP A N 1
ATOM 2682 C CA . ASP A 1 350 ? 1.320 -3.503 19.127 1.00 96.81 350 ASP A CA 1
ATOM 2683 C C . ASP A 1 350 ? 0.342 -4.463 18.426 1.00 96.81 350 ASP A C 1
ATOM 2685 O O . ASP A 1 350 ? -0.607 -4.962 19.027 1.00 96.81 350 ASP A O 1
ATOM 2689 N N . GLY A 1 351 ? 0.532 -4.672 17.122 1.00 95.19 351 GLY A N 1
ATOM 2690 C CA . GLY A 1 351 ? -0.374 -5.480 16.302 1.00 95.19 351 GLY A CA 1
ATOM 2691 C C . GLY A 1 351 ? -1.615 -4.755 15.751 1.00 95.19 351 GLY A C 1
ATOM 2692 O O . GLY A 1 351 ? -2.328 -5.340 14.936 1.00 95.19 351 GLY A O 1
ATOM 2693 N N . TYR A 1 352 ? -1.887 -3.498 16.141 1.00 98.19 352 TYR A N 1
ATOM 2694 C CA . TYR A 1 352 ? -3.126 -2.780 15.768 1.00 98.19 352 TYR A CA 1
ATOM 2695 C C . TYR A 1 352 ? -3.075 -2.124 14.384 1.00 98.19 352 TYR A C 1
ATOM 2697 O O . TYR A 1 352 ? -3.931 -1.308 14.047 1.00 98.19 352 TYR A O 1
ATOM 2705 N N . CYS A 1 353 ? -2.076 -2.448 13.567 1.00 98.50 353 CYS A N 1
ATOM 2706 C CA . CYS A 1 353 ? -2.014 -2.030 12.174 1.00 98.50 353 CYS A CA 1
ATOM 2707 C C . CYS A 1 353 ? -1.817 -3.224 11.227 1.00 98.50 353 CYS A C 1
ATOM 2709 O O . CYS A 1 353 ? -0.765 -3.314 10.584 1.00 98.50 353 CYS A O 1
ATOM 2711 N N . PRO A 1 354 ? -2.786 -4.160 11.134 1.00 98.50 354 PRO A N 1
ATOM 2712 C CA . PRO A 1 354 ? -2.796 -5.134 10.054 1.00 98.50 354 PRO A CA 1
ATOM 2713 C C . PRO A 1 354 ? -2.765 -4.448 8.693 1.00 98.50 354 PRO A C 1
ATOM 2715 O O . PRO A 1 354 ? -3.537 -3.519 8.447 1.00 98.50 354 PRO A O 1
ATOM 2718 N N . MET A 1 355 ? -1.870 -4.905 7.822 1.00 98.31 355 MET A N 1
ATOM 2719 C CA . MET A 1 355 ? -1.779 -4.445 6.441 1.00 98.31 355 MET A CA 1
ATOM 2720 C C . MET A 1 355 ? -1.332 -5.566 5.502 1.00 98.31 355 MET A C 1
ATOM 2722 O O . MET A 1 355 ? -0.546 -6.436 5.885 1.00 98.31 355 MET A O 1
ATOM 2726 N N . GLY A 1 356 ? -1.796 -5.522 4.257 1.00 98.00 356 GLY A N 1
ATOM 2727 C CA . GLY A 1 356 ? -1.467 -6.506 3.229 1.00 98.00 356 GLY A CA 1
ATOM 2728 C C . GLY A 1 356 ? -2.665 -6.844 2.338 1.00 98.00 356 GLY A C 1
ATOM 2729 O O . GLY A 1 356 ? -3.555 -6.016 2.183 1.00 98.00 356 GLY A O 1
ATOM 2730 N N . PRO A 1 357 ? -2.701 -8.032 1.708 1.00 97.19 357 PRO A N 1
ATOM 2731 C CA . PRO A 1 357 ? -1.670 -9.077 1.724 1.00 97.19 357 PRO A CA 1
ATOM 2732 C C . PRO A 1 357 ? -0.384 -8.702 0.968 1.00 97.19 357 PRO A C 1
ATOM 2734 O O . PRO A 1 357 ? 0.664 -9.300 1.193 1.00 97.19 357 PRO A O 1
ATOM 2737 N N . TRP A 1 358 ? -0.449 -7.681 0.118 1.00 98.19 358 TRP A N 1
ATOM 2738 C CA . TRP A 1 358 ? 0.635 -7.197 -0.737 1.00 98.19 358 TRP A CA 1
ATOM 2739 C C . TRP A 1 358 ? 0.472 -5.706 -1.025 1.00 98.19 358 TRP A C 1
ATOM 2741 O O . TRP A 1 358 ? -0.524 -5.090 -0.638 1.00 98.19 358 TRP A O 1
ATOM 2751 N N . ILE A 1 359 ? 1.454 -5.133 -1.715 1.00 98.69 359 ILE A N 1
ATOM 2752 C CA . ILE A 1 359 ? 1.337 -3.839 -2.384 1.00 98.69 359 ILE A CA 1
ATOM 2753 C C . ILE A 1 359 ? 1.070 -4.102 -3.865 1.00 98.69 359 ILE A C 1
ATOM 2755 O O . ILE A 1 359 ? 1.862 -4.788 -4.510 1.00 98.69 359 ILE A O 1
ATOM 2759 N N . VAL A 1 360 ? -0.011 -3.537 -4.400 1.00 97.38 360 VAL A N 1
ATOM 2760 C CA . VAL A 1 360 ? -0.195 -3.402 -5.854 1.00 97.38 360 VAL A CA 1
ATOM 2761 C C . VAL A 1 360 ? 0.413 -2.075 -6.289 1.00 97.38 360 VAL A C 1
ATOM 2763 O O . VAL A 1 360 ? 0.219 -1.064 -5.605 1.00 97.38 360 VAL A O 1
ATOM 2766 N N . THR A 1 361 ? 1.191 -2.054 -7.369 1.00 96.38 361 THR A N 1
ATOM 2767 C CA . THR A 1 361 ? 1.786 -0.806 -7.865 1.00 96.38 361 THR A CA 1
ATOM 2768 C C . THR A 1 361 ? 0.711 0.168 -8.338 1.00 96.38 361 THR A C 1
ATOM 2770 O O . THR A 1 361 ? -0.412 -0.217 -8.661 1.00 96.38 361 THR A O 1
ATOM 2773 N N . ALA A 1 362 ? 1.029 1.465 -8.331 1.00 93.81 362 ALA A N 1
ATOM 2774 C CA . ALA A 1 362 ? 0.042 2.515 -8.576 1.00 93.81 362 ALA A CA 1
ATOM 2775 C C . ALA A 1 362 ? -0.674 2.387 -9.933 1.00 93.81 362 ALA A C 1
ATOM 2777 O O . ALA A 1 362 ? -1.799 2.849 -10.077 1.00 93.81 362 ALA A O 1
ATOM 2778 N N . ASP A 1 363 ? -0.043 1.750 -10.912 1.00 86.00 363 ASP A N 1
ATOM 2779 C CA . ASP A 1 363 ? -0.569 1.530 -12.251 1.00 86.00 363 ASP A CA 1
ATOM 2780 C C . ASP A 1 363 ? -1.544 0.346 -12.389 1.00 86.00 363 ASP A C 1
ATOM 2782 O O . ASP A 1 363 ? -2.305 0.313 -13.356 1.00 86.00 363 ASP A O 1
ATOM 2786 N N . GLU A 1 364 ? -1.600 -0.561 -11.405 1.00 86.81 364 GLU A N 1
ATOM 2787 C CA . GLU A 1 364 ? -2.676 -1.566 -11.272 1.00 86.81 364 GLU A CA 1
ATOM 2788 C C . GLU A 1 364 ? -4.017 -0.906 -10.892 1.00 86.81 364 GLU A C 1
ATOM 2790 O O . GLU A 1 364 ? -5.097 -1.461 -11.104 1.00 86.81 364 GLU A O 1
ATOM 2795 N N . VAL A 1 365 ? -3.965 0.309 -10.335 1.00 87.19 365 VAL A N 1
ATOM 2796 C CA . VAL A 1 365 ? -5.127 1.054 -9.846 1.00 87.19 365 VAL A CA 1
ATOM 2797 C C . VAL A 1 365 ? -5.414 2.237 -10.766 1.00 87.19 365 VAL A C 1
ATOM 2799 O O . VAL A 1 365 ? -4.753 3.270 -10.717 1.00 87.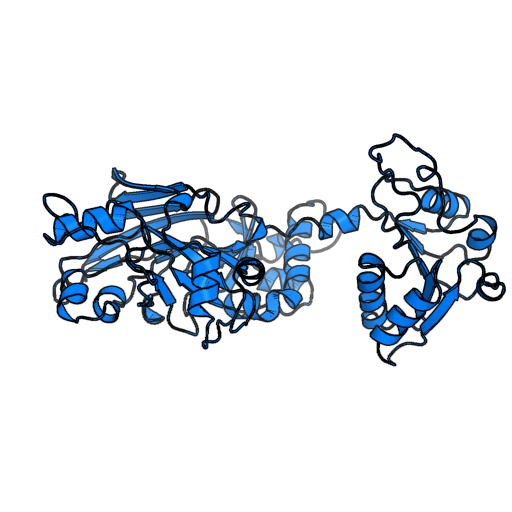19 365 VAL A O 1
ATOM 2802 N N . ALA A 1 366 ? -6.463 2.117 -11.585 1.00 85.69 366 ALA A N 1
ATOM 2803 C CA . ALA A 1 366 ? -6.846 3.170 -12.530 1.00 85.69 366 ALA A CA 1
ATOM 2804 C C . ALA A 1 366 ? -7.232 4.499 -11.847 1.00 85.69 366 ALA A C 1
ATOM 2806 O O . ALA A 1 366 ? -6.875 5.572 -12.334 1.00 85.69 366 ALA A O 1
ATOM 2807 N N . ASP A 1 367 ? -7.969 4.435 -10.732 1.00 91.50 367 ASP A N 1
ATOM 2808 C CA . ASP A 1 367 ? -8.318 5.594 -9.905 1.00 91.50 367 ASP A CA 1
ATOM 2809 C C . ASP A 1 367 ? -8.432 5.175 -8.425 1.00 91.50 367 ASP A C 1
ATOM 2811 O O . ASP A 1 367 ? -9.343 4.412 -8.080 1.00 91.50 367 ASP A O 1
ATOM 2815 N N . PRO A 1 368 ? -7.562 5.671 -7.519 1.00 96.00 368 PRO A N 1
ATOM 2816 C CA . PRO A 1 368 ? -7.629 5.333 -6.096 1.00 96.00 368 PRO A CA 1
ATOM 2817 C C . PRO A 1 368 ? -8.897 5.850 -5.406 1.00 96.00 368 PRO A C 1
ATOM 2819 O O . PRO A 1 368 ? -9.213 5.402 -4.304 1.00 96.00 368 PRO A O 1
ATOM 2822 N N . GLN A 1 369 ? -9.647 6.759 -6.039 1.00 97.31 369 GLN A N 1
ATOM 2823 C CA . GLN A 1 369 ? -10.942 7.228 -5.554 1.00 97.31 369 GLN A CA 1
ATOM 2824 C C . GLN A 1 369 ? -12.125 6.416 -6.087 1.00 97.31 369 GLN A C 1
ATOM 2826 O O . GLN A 1 369 ? -13.243 6.876 -5.927 1.00 97.31 369 GLN A O 1
ATOM 2831 N N . GLN A 1 370 ? -11.946 5.260 -6.731 1.00 97.06 370 GLN A N 1
ATOM 2832 C CA . GLN A 1 370 ? -13.072 4.444 -7.221 1.00 97.06 370 GLN A CA 1
ATOM 2833 C C . GLN A 1 370 ? -12.997 2.981 -6.772 1.00 97.06 370 GLN A C 1
ATOM 2835 O O . GLN A 1 370 ? -13.480 2.088 -7.467 1.00 97.06 370 GLN A O 1
ATOM 2840 N N . LEU A 1 371 ? -12.426 2.719 -5.598 1.00 97.56 371 LEU A N 1
ATOM 2841 C CA . LEU A 1 371 ? -12.220 1.367 -5.086 1.00 97.56 371 LEU A CA 1
ATOM 2842 C C . LEU A 1 371 ? -13.321 0.987 -4.082 1.00 97.56 371 LEU A C 1
ATOM 2844 O O . LEU A 1 371 ? -13.472 1.663 -3.060 1.00 97.56 371 LEU A O 1
ATOM 2848 N N . PRO A 1 372 ? -14.107 -0.074 -4.341 1.00 98.56 372 PRO A N 1
ATOM 2849 C CA . PRO A 1 372 ? -14.939 -0.699 -3.318 1.00 98.56 372 PRO A CA 1
ATOM 2850 C C . PRO A 1 372 ? -14.100 -1.151 -2.118 1.00 98.56 372 PRO A C 1
ATOM 2852 O O . PRO A 1 372 ? -13.053 -1.775 -2.289 1.00 98.56 372 PRO A O 1
ATOM 2855 N N . ILE A 1 373 ? -14.574 -0.853 -0.909 1.00 98.69 373 ILE A N 1
ATOM 2856 C CA . ILE A 1 373 ? -13.924 -1.203 0.358 1.00 98.69 373 ILE A CA 1
ATOM 2857 C C . ILE A 1 373 ? -14.930 -1.870 1.293 1.00 98.69 373 ILE A C 1
ATOM 2859 O O . ILE A 1 373 ? -16.029 -1.356 1.513 1.00 98.69 373 ILE A O 1
ATOM 2863 N N . ARG A 1 374 ? -14.562 -3.034 1.834 1.00 98.69 374 ARG A N 1
ATOM 2864 C CA . ARG A 1 374 ? -15.449 -3.885 2.633 1.00 98.69 374 ARG A CA 1
ATOM 2865 C C . ARG A 1 374 ? -14.735 -4.439 3.862 1.00 98.69 374 ARG A C 1
ATOM 2867 O O . ARG A 1 374 ? -13.562 -4.798 3.806 1.00 98.69 374 ARG A O 1
ATOM 2874 N N . LEU A 1 375 ? -15.473 -4.556 4.964 1.00 98.75 375 LEU A N 1
ATOM 2875 C CA . LEU A 1 375 ? -15.021 -5.231 6.180 1.00 98.75 375 LEU A CA 1
ATOM 2876 C C . LEU A 1 375 ? -16.093 -6.167 6.708 1.00 98.75 375 LEU A C 1
ATOM 2878 O O . LEU A 1 375 ? -17.264 -5.789 6.812 1.00 98.75 375 LEU A O 1
ATOM 2882 N N . ARG A 1 376 ? -15.684 -7.376 7.082 1.00 98.81 376 ARG A N 1
ATOM 2883 C CA . ARG A 1 376 ? -16.537 -8.387 7.706 1.00 98.81 376 ARG A CA 1
ATOM 2884 C C . ARG A 1 376 ? -15.957 -8.807 9.050 1.00 98.81 376 ARG A C 1
ATOM 2886 O O . ARG A 1 376 ? -14.749 -8.957 9.186 1.00 98.81 376 ARG A O 1
ATOM 2893 N N . VAL A 1 377 ? -16.833 -9.047 10.019 1.00 98.81 377 VAL A N 1
ATOM 2894 C CA . VAL A 1 377 ? -16.486 -9.706 11.285 1.00 98.81 377 VAL A CA 1
ATOM 2895 C C . VAL A 1 377 ? -17.303 -10.985 11.367 1.00 98.81 377 VAL A C 1
ATOM 2897 O O . VAL A 1 377 ? -18.532 -10.938 11.284 1.00 98.81 377 VAL A O 1
ATOM 2900 N N . ASN A 1 378 ? -16.632 -12.133 11.463 1.00 98.56 378 ASN A N 1
ATOM 2901 C CA . ASN A 1 378 ? -17.253 -13.463 11.444 1.00 98.56 378 ASN A CA 1
ATOM 2902 C C . ASN A 1 378 ? -18.179 -13.677 10.229 1.00 98.56 378 ASN A C 1
ATOM 2904 O O . ASN A 1 378 ? -19.279 -14.217 10.347 1.00 98.56 378 ASN A O 1
ATOM 2908 N N . GLY A 1 379 ? -17.757 -13.192 9.055 1.00 98.25 379 GLY A N 1
ATOM 2909 C CA . GLY A 1 379 ? -18.528 -13.253 7.808 1.00 98.25 379 GLY A CA 1
ATOM 2910 C C . GLY A 1 379 ? -19.687 -12.251 7.707 1.00 98.25 379 GLY A C 1
ATOM 2911 O O . GLY A 1 379 ? -20.303 -12.141 6.648 1.00 98.25 379 GLY A O 1
ATOM 2912 N N . VAL A 1 380 ? -19.980 -11.483 8.761 1.00 98.62 380 VAL A N 1
ATOM 2913 C CA . VAL A 1 380 ? -21.024 -10.450 8.750 1.00 98.62 380 VAL A CA 1
ATOM 2914 C C . VAL A 1 380 ? -20.426 -9.126 8.297 1.00 98.62 380 VAL A C 1
ATOM 2916 O O . VAL A 1 380 ? -19.515 -8.608 8.939 1.00 98.62 380 VAL A O 1
ATOM 2919 N N . VAL A 1 381 ? -20.962 -8.553 7.217 1.00 98.62 381 VAL A N 1
ATOM 2920 C CA . VAL A 1 381 ? -20.540 -7.242 6.700 1.00 98.62 381 VAL A CA 1
ATOM 2921 C C . VAL A 1 381 ? -20.781 -6.157 7.750 1.00 98.62 381 VAL A C 1
ATOM 2923 O O . VAL A 1 381 ? -21.898 -5.979 8.244 1.00 98.62 381 VAL A O 1
ATOM 2926 N N . LYS A 1 382 ? -19.713 -5.435 8.094 1.00 98.44 382 LYS A N 1
ATOM 2927 C CA . LYS A 1 382 ? -19.725 -4.305 9.026 1.00 98.44 382 LYS A CA 1
ATOM 2928 C C . LYS A 1 382 ? -19.509 -2.972 8.320 1.00 98.44 382 LYS A C 1
ATOM 2930 O O . LYS A 1 382 ? -20.168 -2.007 8.694 1.00 98.44 382 LYS A O 1
ATOM 2935 N N . GLN A 1 383 ? -18.646 -2.936 7.308 1.00 98.62 383 GLN A N 1
ATOM 2936 C CA . GLN A 1 383 ? -18.413 -1.772 6.450 1.00 98.62 383 GLN A CA 1
ATOM 2937 C C . GLN A 1 383 ? -18.524 -2.206 4.984 1.00 98.62 383 GLN A C 1
ATOM 2939 O O . GLN A 1 383 ? -18.041 -3.281 4.627 1.00 98.62 383 GLN A O 1
ATOM 2944 N N . ASP A 1 384 ? -19.170 -1.385 4.160 1.00 98.19 384 ASP A N 1
ATOM 2945 C CA . ASP A 1 384 ? -19.335 -1.596 2.718 1.00 98.19 384 ASP A CA 1
ATOM 2946 C C . ASP A 1 384 ? -19.520 -0.231 2.048 1.00 98.19 384 ASP A C 1
ATOM 2948 O O . ASP A 1 384 ? -20.535 0.438 2.253 1.00 98.19 384 ASP A O 1
ATOM 2952 N N . ALA A 1 385 ? -18.486 0.240 1.356 1.00 97.88 385 ALA A N 1
ATOM 2953 C CA . ALA A 1 385 ? -18.422 1.591 0.814 1.00 97.88 385 ALA A CA 1
ATOM 2954 C C . ALA A 1 385 ? -17.505 1.664 -0.418 1.00 97.88 385 ALA A C 1
ATOM 2956 O O . ALA A 1 385 ? -17.049 0.653 -0.951 1.00 97.88 385 ALA A O 1
ATOM 2957 N N . ASN A 1 386 ? -17.222 2.884 -0.874 1.00 98.12 386 ASN A N 1
ATOM 2958 C CA . ASN A 1 386 ? -16.269 3.154 -1.943 1.00 98.12 386 ASN A CA 1
ATOM 2959 C C . ASN A 1 386 ? -15.359 4.331 -1.565 1.00 98.12 386 ASN A C 1
ATOM 2961 O O . ASN A 1 386 ? -15.804 5.274 -0.905 1.00 98.12 386 ASN A O 1
ATOM 2965 N N . THR A 1 387 ? -14.102 4.309 -2.007 1.00 98.00 387 THR A N 1
ATOM 2966 C CA . THR A 1 387 ? -13.134 5.385 -1.741 1.00 98.00 387 THR A CA 1
ATOM 2967 C C . THR A 1 387 ? -13.526 6.738 -2.354 1.00 98.00 387 THR A C 1
ATOM 2969 O O . THR A 1 387 ? -13.013 7.770 -1.917 1.00 98.00 387 THR A O 1
ATOM 2972 N N . ASN A 1 388 ? -14.498 6.797 -3.277 1.00 96.00 388 ASN A N 1
ATOM 2973 C CA . ASN A 1 388 ? -15.079 8.060 -3.764 1.00 96.00 388 ASN A CA 1
ATOM 2974 C C . ASN A 1 388 ? -15.801 8.869 -2.673 1.00 96.00 388 ASN A C 1
ATOM 2976 O O . ASN A 1 388 ? -16.054 10.057 -2.862 1.00 96.00 388 ASN A O 1
ATOM 2980 N N . MET A 1 389 ? -16.117 8.246 -1.534 1.00 96.31 389 MET A N 1
ATOM 2981 C CA . MET A 1 389 ? -16.782 8.888 -0.400 1.00 96.31 389 MET A CA 1
ATOM 2982 C C . MET A 1 389 ? -15.814 9.637 0.528 1.00 96.31 389 MET A C 1
ATOM 2984 O O . MET A 1 389 ? -16.259 10.220 1.526 1.00 96.31 389 MET A O 1
ATOM 2988 N N . MET A 1 390 ? -14.509 9.616 0.226 1.00 97.44 390 MET A N 1
ATOM 2989 C CA . MET A 1 390 ? -13.521 10.377 0.982 1.00 97.44 390 MET A CA 1
ATOM 2990 C C . MET A 1 390 ? -13.793 11.885 0.900 1.00 97.44 390 MET A C 1
ATOM 2992 O O . MET A 1 390 ? -14.072 12.418 -0.172 1.00 97.44 390 MET A O 1
ATOM 2996 N N . ILE A 1 391 ? -13.662 12.587 2.026 1.00 96.50 391 ILE A N 1
ATOM 2997 C CA . ILE A 1 391 ? -13.772 14.053 2.093 1.00 96.50 391 ILE A CA 1
ATOM 2998 C C . ILE A 1 391 ? -12.537 14.695 1.456 1.00 96.50 391 ILE A C 1
ATOM 3000 O O . ILE A 1 391 ? -12.656 15.607 0.640 1.00 96.50 391 ILE A O 1
ATOM 3004 N N . PHE A 1 392 ? -11.358 14.194 1.824 1.00 97.94 392 PHE A N 1
ATOM 3005 C CA . PHE A 1 392 ? -10.073 14.554 1.248 1.00 97.94 392 PHE A CA 1
ATOM 3006 C C . PHE A 1 392 ? -9.553 13.366 0.437 1.00 97.94 392 PHE A C 1
ATOM 3008 O O . PHE A 1 392 ? -9.266 12.302 0.986 1.00 97.94 392 PHE A O 1
ATOM 3015 N N . SER A 1 393 ? -9.433 13.550 -0.876 1.00 98.19 393 SER A N 1
ATOM 3016 C CA . SER A 1 393 ? -8.879 12.550 -1.796 1.00 98.19 393 SER A CA 1
ATOM 3017 C C . SER A 1 393 ? -7.407 12.243 -1.503 1.00 98.19 393 SER A C 1
ATOM 3019 O O . SER A 1 393 ? -6.703 13.060 -0.905 1.00 98.19 393 SER A O 1
ATOM 3021 N N . VAL A 1 394 ? -6.891 11.118 -2.015 1.00 98.62 394 VAL A N 1
ATOM 3022 C CA . VAL A 1 394 ? -5.458 10.769 -1.916 1.00 98.62 394 VAL A CA 1
ATOM 3023 C C . VAL A 1 394 ? -4.550 11.918 -2.377 1.00 98.62 394 VAL A C 1
ATOM 3025 O O . VAL A 1 394 ? -3.550 12.220 -1.724 1.00 98.62 394 VAL A O 1
ATOM 3028 N N . ARG A 1 395 ? -4.925 12.621 -3.455 1.00 98.56 395 ARG A N 1
ATOM 3029 C CA . ARG A 1 395 ? -4.178 13.783 -3.966 1.00 98.56 395 ARG A CA 1
ATOM 3030 C C . ARG A 1 395 ? -4.085 14.906 -2.935 1.00 98.56 395 ARG A C 1
ATOM 3032 O O . ARG A 1 395 ? -2.996 15.415 -2.665 1.00 98.56 395 ARG A O 1
ATOM 3039 N N . GLN A 1 396 ? -5.220 15.257 -2.335 1.00 98.38 396 GLN A N 1
ATOM 3040 C CA . GLN A 1 396 ? -5.312 16.308 -1.322 1.00 98.38 396 GLN A CA 1
ATOM 3041 C C . GLN A 1 396 ? -4.554 15.926 -0.052 1.00 98.38 396 GLN A C 1
ATOM 3043 O O . GLN A 1 396 ? -3.830 16.754 0.494 1.00 98.38 396 GLN A O 1
ATOM 3048 N N . ILE A 1 397 ? -4.664 14.670 0.390 1.00 98.69 397 ILE A N 1
ATOM 3049 C CA . ILE A 1 397 ? -3.952 14.164 1.566 1.00 98.69 397 ILE A CA 1
ATOM 3050 C C . ILE A 1 397 ? -2.437 14.335 1.396 1.00 98.69 397 ILE A C 1
ATOM 3052 O O . ILE A 1 397 ? -1.784 14.912 2.265 1.00 98.69 397 ILE A O 1
ATOM 3056 N N . ILE A 1 398 ? -1.877 13.888 0.268 1.00 98.81 398 ILE A N 1
ATOM 3057 C CA . ILE A 1 398 ? -0.438 13.998 -0.021 1.00 98.81 398 ILE A CA 1
ATOM 3058 C C . ILE A 1 398 ? -0.004 15.469 -0.095 1.00 98.81 398 ILE A C 1
ATOM 3060 O O . ILE A 1 398 ? 1.017 15.847 0.487 1.00 98.81 398 ILE A O 1
ATOM 3064 N N . ALA A 1 399 ? -0.779 16.322 -0.771 1.00 98.44 399 ALA A N 1
ATOM 3065 C CA . ALA A 1 399 ? -0.477 17.748 -0.880 1.00 98.44 399 ALA A CA 1
ATOM 3066 C C . ALA A 1 399 ? -0.482 18.446 0.492 1.00 98.44 399 ALA A C 1
ATOM 3068 O O . ALA A 1 399 ? 0.432 19.210 0.808 1.00 98.44 399 ALA A O 1
ATOM 3069 N N . VAL A 1 400 ? -1.474 18.145 1.337 1.00 97.94 400 VAL A N 1
ATOM 3070 C CA . VAL A 1 400 ? -1.592 18.694 2.695 1.00 97.94 400 VAL A CA 1
ATOM 3071 C C . VAL A 1 400 ? -0.455 18.203 3.582 1.00 97.94 400 VAL A C 1
ATOM 3073 O O . VAL A 1 400 ? 0.230 19.027 4.186 1.00 97.94 400 VAL A O 1
ATOM 3076 N N . LEU A 1 401 ? -0.220 16.889 3.638 1.00 98.38 401 LEU A N 1
ATOM 3077 C CA . LEU A 1 401 ? 0.840 16.315 4.465 1.00 98.38 401 LEU A CA 1
ATOM 3078 C C . LEU A 1 401 ? 2.210 16.834 4.041 1.00 98.38 401 LEU A C 1
ATOM 3080 O O . LEU A 1 401 ? 3.006 17.208 4.891 1.00 98.38 401 LEU A O 1
ATOM 3084 N N . SER A 1 402 ? 2.488 16.911 2.741 1.00 98.62 402 SER A N 1
ATOM 3085 C CA . SER A 1 402 ? 3.805 17.336 2.264 1.00 98.62 402 SER A CA 1
ATOM 3086 C C . SER A 1 402 ? 4.083 18.834 2.456 1.00 98.62 402 SER A C 1
ATOM 3088 O O . SER A 1 402 ? 5.219 19.285 2.281 1.00 98.62 402 SER A O 1
ATOM 3090 N N . LYS A 1 403 ? 3.084 19.649 2.814 1.00 98.00 403 LYS A N 1
ATOM 3091 C CA . LYS A 1 403 ? 3.257 21.092 3.001 1.00 98.00 403 LYS A CA 1
ATOM 3092 C C . LYS A 1 403 ? 4.128 21.378 4.228 1.00 98.00 403 LYS A C 1
ATOM 3094 O O . LYS A 1 403 ? 3.689 21.297 5.368 1.00 98.00 403 LYS A O 1
ATOM 3099 N N . GLY A 1 404 ? 5.384 21.746 3.988 1.00 97.19 404 GLY A N 1
ATOM 3100 C CA . GLY A 1 404 ? 6.387 21.994 5.027 1.00 97.19 404 GLY A CA 1
ATOM 3101 C C . GLY A 1 404 ? 7.013 20.733 5.636 1.00 97.19 404 GLY A C 1
ATOM 3102 O O . GLY A 1 404 ? 8.004 20.858 6.352 1.00 97.19 404 GLY A O 1
ATOM 3103 N N . MET A 1 405 ? 6.519 19.539 5.301 1.00 97.88 405 MET A N 1
ATOM 3104 C CA . MET A 1 405 ? 7.002 18.253 5.810 1.00 97.88 405 MET A CA 1
ATOM 3105 C C . MET A 1 405 ? 7.409 17.343 4.647 1.00 97.88 405 MET A C 1
ATOM 3107 O O . MET A 1 405 ? 6.695 17.217 3.660 1.00 97.88 405 MET A O 1
ATOM 3111 N N . THR A 1 406 ? 8.576 16.708 4.740 1.00 98.50 406 THR A N 1
ATOM 3112 C CA . THR A 1 406 ? 9.015 15.753 3.716 1.00 98.50 406 THR A CA 1
ATOM 3113 C C . THR A 1 406 ? 8.279 14.423 3.886 1.00 98.50 406 THR A C 1
ATOM 3115 O O . THR A 1 406 ? 8.327 13.823 4.963 1.00 98.50 406 THR A O 1
ATOM 3118 N N . LEU A 1 407 ? 7.637 13.964 2.813 1.00 98.62 407 LEU A N 1
ATOM 3119 C CA . LEU A 1 407 ? 7.224 12.575 2.637 1.00 98.62 407 LEU A CA 1
ATOM 3120 C C . LEU A 1 407 ? 8.390 11.809 2.014 1.00 98.62 407 LEU A C 1
ATOM 3122 O O . LEU A 1 407 ? 8.996 12.282 1.052 1.00 98.62 407 LEU A O 1
ATOM 3126 N N . GLU A 1 408 ? 8.732 10.665 2.583 1.00 98.50 408 GLU A N 1
ATOM 3127 C CA . GLU A 1 408 ? 9.849 9.821 2.161 1.00 98.50 408 GLU A CA 1
ATOM 3128 C C . GLU A 1 408 ? 9.337 8.595 1.409 1.00 98.50 408 GLU A C 1
ATOM 3130 O O . GLU A 1 408 ? 8.242 8.102 1.671 1.00 98.50 408 GLU A O 1
ATOM 3135 N N . ALA A 1 409 ? 10.125 8.099 0.456 1.00 98.19 409 ALA A N 1
ATOM 3136 C CA . ALA A 1 409 ? 9.842 6.821 -0.184 1.00 98.19 409 ALA A CA 1
ATOM 3137 C C . ALA A 1 409 ? 9.747 5.708 0.885 1.00 98.19 409 ALA A C 1
ATOM 3139 O O . ALA A 1 409 ? 10.638 5.553 1.715 1.00 98.19 409 ALA A O 1
ATOM 3140 N N . GLY A 1 410 ? 8.643 4.964 0.882 1.00 98.00 410 GLY A N 1
ATOM 3141 C CA . GLY A 1 410 ? 8.276 3.985 1.903 1.00 98.00 410 GLY A CA 1
ATOM 3142 C C . GLY A 1 410 ? 7.364 4.517 3.017 1.00 98.00 410 GLY A C 1
ATOM 3143 O O . GLY A 1 410 ? 6.919 3.710 3.834 1.00 98.00 410 GLY A O 1
ATOM 3144 N N . ASP A 1 411 ? 7.054 5.822 3.064 1.00 98.69 411 ASP A N 1
ATOM 3145 C CA . ASP A 1 411 ? 6.044 6.356 3.989 1.00 98.69 411 ASP A CA 1
ATOM 3146 C C . ASP A 1 411 ? 4.663 5.755 3.682 1.00 98.69 411 ASP A C 1
ATOM 3148 O O . ASP A 1 411 ? 4.282 5.574 2.523 1.00 98.69 411 ASP A O 1
ATOM 3152 N N . ILE A 1 412 ? 3.906 5.471 4.745 1.00 98.88 412 ILE A N 1
ATOM 3153 C CA . ILE A 1 412 ? 2.578 4.853 4.683 1.00 98.88 412 ILE A CA 1
ATOM 3154 C C . ILE A 1 412 ? 1.541 5.871 5.146 1.00 98.88 412 ILE A C 1
ATOM 3156 O O . ILE A 1 412 ? 1.685 6.465 6.220 1.00 98.88 412 ILE A O 1
ATOM 3160 N N . ILE A 1 413 ? 0.491 6.046 4.346 1.00 98.88 413 ILE A N 1
ATOM 3161 C CA . ILE A 1 413 ? -0.642 6.918 4.650 1.00 98.88 413 ILE A CA 1
ATOM 3162 C C . ILE A 1 413 ? -1.922 6.079 4.691 1.00 98.88 413 ILE A C 1
ATOM 3164 O O . ILE A 1 413 ? -2.386 5.609 3.656 1.00 98.88 413 ILE A O 1
ATOM 3168 N N . ALA A 1 414 ? -2.495 5.922 5.879 1.00 98.75 414 ALA A N 1
ATOM 3169 C CA . ALA A 1 414 ? -3.812 5.351 6.128 1.00 98.75 414 ALA A CA 1
ATOM 3170 C C . ALA A 1 414 ? -4.876 6.447 5.910 1.00 98.75 414 ALA A C 1
ATOM 3172 O O . ALA A 1 414 ? -4.825 7.514 6.529 1.00 98.75 414 ALA A O 1
ATOM 3173 N N . THR A 1 415 ? -5.756 6.252 4.926 1.00 98.69 415 THR A N 1
ATOM 3174 C CA . THR A 1 415 ? -6.564 7.334 4.330 1.00 98.69 415 THR A CA 1
ATOM 3175 C C . THR A 1 415 ? -7.905 7.595 5.015 1.00 98.69 415 THR A C 1
ATOM 3177 O O . THR A 1 415 ? -8.671 8.444 4.553 1.00 98.69 415 THR A O 1
ATOM 3180 N N . GLY A 1 416 ? -8.177 6.943 6.140 1.00 97.88 416 GLY A N 1
ATOM 3181 C CA . GLY A 1 416 ? -9.435 7.020 6.867 1.00 97.88 416 GLY A CA 1
ATOM 3182 C C . GLY A 1 416 ? -10.402 5.902 6.487 1.00 97.88 416 GLY A C 1
ATOM 3183 O O . GLY A 1 416 ? -10.262 5.237 5.456 1.00 97.88 416 GLY A O 1
ATOM 3184 N N . THR A 1 417 ? -11.422 5.732 7.324 1.00 98.31 417 THR A N 1
ATOM 3185 C CA . THR A 1 417 ? -12.370 4.617 7.243 1.00 98.31 417 THR A CA 1
ATOM 3186 C C . THR A 1 417 ? -13.802 5.064 6.912 1.00 98.31 417 THR A C 1
ATOM 3188 O O . THR A 1 417 ? -14.215 6.149 7.344 1.00 98.31 417 THR A O 1
ATOM 3191 N N . PRO A 1 418 ? -14.585 4.264 6.157 1.00 97.56 418 PRO A N 1
ATOM 3192 C CA . PRO A 1 418 ? -16.008 4.513 5.928 1.00 97.56 418 PRO A CA 1
ATOM 3193 C C . PRO A 1 418 ? -16.865 4.247 7.173 1.00 97.56 418 PRO A C 1
ATOM 3195 O O . PRO A 1 418 ? -16.396 3.748 8.194 1.00 97.56 418 PRO A O 1
ATOM 3198 N N . SER A 1 419 ? -18.161 4.556 7.084 1.00 96.38 419 SER A N 1
ATOM 3199 C CA . SER A 1 419 ? -19.107 4.269 8.166 1.00 96.38 419 SER A CA 1
ATOM 3200 C C . SER A 1 419 ? -19.235 2.771 8.466 1.00 96.38 419 SER A C 1
ATOM 3202 O O . SER A 1 419 ? -19.008 1.938 7.588 1.00 96.38 419 SER A O 1
ATOM 3204 N N . GLY A 1 420 ? -19.686 2.428 9.672 1.00 97.06 420 GLY A N 1
ATOM 3205 C CA . GLY A 1 420 ? -19.948 1.052 10.102 1.00 97.06 420 GLY A CA 1
ATOM 3206 C C . GLY A 1 420 ? -18.996 0.523 11.175 1.00 97.06 420 GLY A C 1
ATOM 3207 O O . GLY A 1 420 ? -19.027 -0.681 11.473 1.00 97.06 420 GLY A O 1
ATOM 3208 N N . VAL A 1 421 ? -18.183 1.409 11.760 1.00 97.81 421 VAL A N 1
ATOM 3209 C CA . VAL A 1 421 ? -17.319 1.117 12.914 1.00 97.81 421 VAL A CA 1
ATOM 3210 C C . VAL A 1 421 ? -18.145 0.666 14.119 1.00 97.81 421 VAL A C 1
ATOM 3212 O O . VAL A 1 421 ? -19.310 1.040 14.283 1.00 97.81 421 VAL A O 1
ATOM 3215 N N . GLY A 1 422 ? -17.548 -0.152 14.971 1.00 97.50 422 GLY A N 1
ATOM 3216 C CA . GLY A 1 422 ? -18.198 -0.789 16.104 1.00 97.50 422 GLY A CA 1
ATOM 3217 C C . GLY A 1 422 ? -18.737 0.188 17.148 1.00 97.50 422 GLY A C 1
ATOM 3218 O O . GLY A 1 422 ? -19.891 0.065 17.571 1.00 97.50 422 GLY A O 1
ATOM 3219 N N . PHE A 1 423 ? -17.961 1.216 17.514 1.00 96.38 423 PHE A N 1
ATOM 3220 C CA . PHE A 1 423 ? -18.361 2.153 18.577 1.00 96.38 423 PHE A CA 1
ATOM 3221 C C . PHE A 1 423 ? -19.608 2.985 18.236 1.00 96.38 423 PHE A C 1
ATOM 3223 O O . PHE A 1 423 ? -20.308 3.441 19.139 1.00 96.38 423 PHE A O 1
ATOM 3230 N N . ALA A 1 424 ? -19.869 3.205 16.943 1.00 95.06 424 ALA A N 1
ATOM 3231 C CA . ALA A 1 424 ? -20.987 4.012 16.462 1.00 95.06 424 ALA A CA 1
ATOM 3232 C C . ALA A 1 424 ? -22.286 3.203 16.298 1.00 95.06 424 ALA A C 1
ATOM 3234 O O . ALA A 1 424 ? -23.336 3.762 15.973 1.00 95.06 424 ALA A O 1
ATOM 3235 N N . ARG A 1 425 ? -22.235 1.884 16.524 1.00 95.25 425 ARG A N 1
ATOM 3236 C CA . ARG A 1 425 ? -23.410 1.006 16.479 1.00 95.25 425 ARG A CA 1
ATOM 3237 C C . ARG A 1 425 ? -24.306 1.220 17.695 1.00 95.25 425 ARG A C 1
ATOM 3239 O O . ARG A 1 425 ? -23.889 1.745 18.724 1.00 95.25 425 ARG A O 1
ATOM 3246 N N . ASN A 1 426 ? -25.562 0.791 17.574 1.00 92.12 426 ASN A N 1
ATOM 3247 C CA . ASN A 1 426 ? -26.531 0.830 18.664 1.00 92.12 426 ASN A CA 1
ATOM 3248 C C . ASN A 1 426 ? -27.156 -0.564 18.891 1.00 92.12 426 ASN A C 1
ATOM 3250 O O . ASN A 1 426 ? -28.014 -0.966 18.098 1.00 92.12 426 ASN A O 1
ATOM 3254 N N . PRO A 1 427 ? -26.758 -1.296 19.949 1.00 94.94 427 PRO A N 1
ATOM 3255 C CA . PRO A 1 427 ? -25.710 -0.939 20.916 1.00 94.94 427 PRO A CA 1
ATOM 3256 C C . PRO A 1 427 ? -24.300 -0.941 20.287 1.00 94.94 427 PRO A C 1
ATOM 3258 O O . PRO A 1 427 ? -24.125 -1.565 19.235 1.00 94.94 427 PRO A O 1
ATOM 3261 N N . PRO A 1 428 ? -23.301 -0.282 20.914 1.00 96.88 428 PRO A N 1
ATOM 3262 C CA . PRO A 1 428 ? -21.910 -0.381 20.482 1.00 96.88 428 PRO A CA 1
ATOM 3263 C C . PRO A 1 428 ? -21.436 -1.834 20.442 1.00 96.88 428 PRO A C 1
ATOM 3265 O O . PRO A 1 428 ? -21.814 -2.653 21.284 1.00 96.88 428 PRO A O 1
ATOM 3268 N N . GLU A 1 429 ? -20.597 -2.142 19.463 1.00 98.06 429 GLU A N 1
ATOM 3269 C CA . GLU A 1 429 ? -20.040 -3.471 19.228 1.00 98.06 429 GLU A CA 1
ATOM 3270 C C . GLU A 1 429 ? -18.514 -3.370 19.195 1.00 98.06 429 GLU A C 1
ATOM 3272 O O . GLU A 1 429 ? -17.978 -2.460 18.576 1.00 98.06 429 GLU A O 1
ATOM 3277 N N . PHE A 1 430 ? -17.816 -4.294 19.850 1.00 98.44 430 PHE A N 1
ATOM 3278 C CA . PHE A 1 430 ? -16.352 -4.341 19.891 1.00 98.44 430 PHE A CA 1
ATOM 3279 C C . PHE A 1 430 ? -15.877 -5.766 19.624 1.00 98.44 430 PHE A C 1
ATOM 3281 O O . PHE A 1 430 ? -16.617 -6.721 19.886 1.00 98.44 430 PHE A O 1
ATOM 3288 N N . LEU A 1 431 ? -14.653 -5.886 19.111 1.00 98.44 431 LEU A N 1
ATOM 3289 C CA . LEU A 1 431 ? -13.989 -7.159 18.858 1.00 98.44 431 LEU A CA 1
ATOM 3290 C C . LEU A 1 431 ? -13.783 -7.933 20.158 1.00 98.44 431 LEU A C 1
ATOM 3292 O O . LEU A 1 431 ? -13.511 -7.362 21.216 1.00 98.44 431 LEU A O 1
ATOM 3296 N N . LYS A 1 432 ? -13.888 -9.254 20.060 1.00 97.56 432 LYS A N 1
ATOM 3297 C CA . LYS A 1 432 ? -13.682 -10.198 21.156 1.00 97.56 432 LYS A CA 1
ATOM 3298 C C . LYS A 1 432 ? -12.764 -11.323 20.711 1.00 97.56 432 LYS A C 1
ATOM 3300 O O . LYS A 1 432 ? -12.670 -11.645 19.530 1.00 97.56 432 LYS A O 1
ATOM 3305 N N . ALA A 1 433 ? -12.119 -11.963 21.678 1.00 97.25 433 ALA A N 1
ATOM 3306 C CA . ALA A 1 433 ? -11.330 -13.158 21.419 1.00 97.25 433 ALA A CA 1
ATOM 3307 C C . ALA A 1 433 ? -12.164 -14.230 20.695 1.00 97.25 433 ALA A C 1
ATOM 3309 O O . ALA A 1 433 ? -13.288 -14.533 21.100 1.00 97.25 433 ALA A O 1
ATOM 3310 N N . GLY A 1 434 ? -11.595 -14.803 19.637 1.00 98.00 434 GLY A N 1
ATOM 3311 C CA . GLY A 1 434 ? -12.256 -15.753 18.745 1.00 98.00 434 GLY A CA 1
ATOM 3312 C C . GLY A 1 434 ? -12.927 -15.120 17.524 1.00 98.00 434 GLY A C 1
ATOM 3313 O O . GLY A 1 434 ? -13.293 -15.861 16.612 1.00 98.00 434 GLY A O 1
ATOM 3314 N N . ASP A 1 435 ? -13.060 -13.791 17.468 1.00 98.69 435 ASP A N 1
ATOM 3315 C CA . ASP A 1 435 ? -13.532 -13.115 16.260 1.00 98.69 435 ASP A CA 1
ATOM 3316 C C . ASP A 1 435 ? -12.512 -13.233 15.121 1.00 98.69 435 ASP A C 1
ATOM 3318 O O . ASP A 1 435 ? -11.302 -13.336 15.325 1.00 98.69 435 ASP A O 1
ATOM 3322 N N . VAL A 1 436 ? -13.017 -13.185 13.891 1.00 98.75 436 VAL A N 1
ATOM 3323 C CA . VAL A 1 436 ? -12.218 -13.105 12.668 1.00 98.75 436 VAL A CA 1
ATOM 3324 C C . VAL A 1 436 ? -12.628 -11.859 11.904 1.00 98.75 436 VAL A C 1
ATOM 3326 O O . VAL A 1 436 ? -13.803 -11.700 11.565 1.00 98.75 436 VAL A O 1
ATOM 3329 N N . VAL A 1 437 ? -11.655 -11.006 11.596 1.00 98.81 437 VAL A N 1
ATOM 3330 C CA . VAL A 1 437 ? -11.849 -9.778 10.824 1.00 98.81 437 VAL A CA 1
ATOM 3331 C C . VAL A 1 437 ? -11.297 -9.975 9.419 1.00 98.81 437 VAL A C 1
ATOM 3333 O O . VAL A 1 437 ? -10.141 -10.351 9.258 1.00 98.81 437 VAL A O 1
ATOM 3336 N N . GLU A 1 438 ? -12.113 -9.718 8.404 1.00 98.88 438 GLU A N 1
ATOM 3337 C CA . GLU A 1 438 ? -11.714 -9.736 6.996 1.00 98.88 438 GLU A CA 1
ATOM 3338 C C . GLU A 1 438 ? -11.849 -8.331 6.413 1.00 98.88 438 GLU A C 1
ATOM 3340 O O . GLU A 1 438 ? -12.945 -7.768 6.433 1.00 98.88 438 GLU A O 1
ATOM 3345 N N . THR A 1 439 ? -10.763 -7.792 5.861 1.00 98.81 439 THR A N 1
ATOM 3346 C CA . THR A 1 439 ? -10.733 -6.463 5.237 1.00 98.81 439 THR A CA 1
ATOM 3347 C C . THR A 1 439 ? -10.345 -6.598 3.774 1.00 98.81 439 THR A C 1
ATOM 3349 O O . THR A 1 439 ? -9.331 -7.216 3.452 1.00 98.81 439 THR A O 1
ATOM 3352 N N . GLU A 1 440 ? -11.151 -6.025 2.887 1.00 98.75 440 GLU A N 1
ATOM 3353 C CA . GLU A 1 440 ? -11.052 -6.195 1.440 1.00 98.75 440 GLU A CA 1
ATOM 3354 C C . GLU A 1 440 ? -11.137 -4.848 0.726 1.00 98.75 440 GLU A C 1
ATOM 3356 O O . GLU A 1 440 ? -11.992 -4.019 1.048 1.00 98.75 440 GLU A O 1
ATOM 3361 N N . ILE A 1 441 ? -10.280 -4.661 -0.274 1.00 98.75 441 ILE A N 1
ATOM 3362 C CA . ILE A 1 441 ? -10.393 -3.579 -1.251 1.00 98.75 441 ILE A CA 1
ATOM 3363 C C . ILE A 1 441 ? -10.269 -4.197 -2.639 1.00 98.75 441 ILE A C 1
ATOM 3365 O O . ILE A 1 441 ? -9.253 -4.821 -2.963 1.00 98.75 441 ILE A O 1
ATOM 3369 N N . ASP A 1 442 ? -11.301 -4.021 -3.459 1.00 96.62 442 ASP A N 1
ATOM 3370 C CA . ASP A 1 442 ? -11.346 -4.575 -4.811 1.00 96.62 442 ASP A CA 1
ATOM 3371 C C . ASP A 1 442 ? -10.190 -4.010 -5.649 1.00 96.62 442 ASP A C 1
ATOM 3373 O O . ASP A 1 442 ? -9.906 -2.814 -5.618 1.00 96.62 442 ASP A O 1
ATOM 3377 N N . GLY A 1 443 ? -9.501 -4.878 -6.391 1.00 92.31 443 GLY A N 1
ATOM 3378 C CA . GLY A 1 443 ? -8.311 -4.505 -7.164 1.00 92.31 443 GLY A CA 1
ATOM 3379 C C . GLY A 1 443 ? -7.030 -4.329 -6.336 1.00 92.31 443 GLY A C 1
ATOM 3380 O O . GLY A 1 443 ? -5.967 -4.174 -6.923 1.00 92.31 443 GLY A O 1
ATOM 3381 N N . VAL A 1 444 ? -7.099 -4.399 -5.000 1.00 97.56 444 VAL A N 1
ATOM 3382 C CA . VAL A 1 444 ? -5.918 -4.342 -4.122 1.00 97.56 444 VAL A CA 1
ATOM 3383 C C . VAL A 1 444 ? -5.702 -5.672 -3.414 1.00 97.56 444 VAL A C 1
ATOM 3385 O O . VAL A 1 444 ? -4.635 -6.251 -3.556 1.00 97.56 444 VAL A O 1
ATOM 3388 N N . GLY A 1 445 ? -6.681 -6.196 -2.674 1.00 96.94 445 GLY A N 1
ATOM 3389 C CA . GLY A 1 445 ? -6.539 -7.493 -2.008 1.00 96.94 445 GLY A CA 1
ATOM 3390 C C . GLY A 1 445 ? -7.501 -7.726 -0.846 1.00 96.94 445 GLY A C 1
ATOM 3391 O O . GLY A 1 445 ? -8.366 -6.905 -0.546 1.00 96.94 445 GLY A O 1
ATOM 3392 N N . LEU A 1 446 ? -7.324 -8.872 -0.188 1.00 98.00 446 LEU A N 1
ATOM 3393 C CA . LEU A 1 446 ? -8.076 -9.314 0.985 1.00 98.00 446 LEU A CA 1
ATOM 3394 C C . LEU A 1 446 ? -7.091 -9.769 2.062 1.00 98.00 446 LEU A C 1
ATOM 3396 O O . LEU A 1 446 ? -6.212 -10.586 1.792 1.00 98.00 446 LEU A O 1
ATOM 3400 N N . MET A 1 447 ? -7.275 -9.287 3.285 1.00 97.75 447 MET A N 1
ATOM 3401 C CA . MET A 1 447 ? -6.557 -9.767 4.464 1.00 97.75 447 MET A CA 1
ATOM 3402 C C . MET A 1 447 ? -7.531 -10.276 5.528 1.00 97.75 447 MET A C 1
ATOM 3404 O O . MET A 1 447 ? -8.705 -9.895 5.538 1.00 97.75 447 MET A O 1
ATOM 3408 N N . ARG A 1 448 ? -7.051 -11.159 6.407 1.00 98.38 448 ARG A N 1
ATOM 3409 C CA . ARG A 1 448 ? -7.863 -11.849 7.409 1.00 98.38 448 ARG A CA 1
ATOM 3410 C C . ARG A 1 448 ? -7.097 -12.013 8.716 1.00 98.38 448 ARG A C 1
ATOM 3412 O O . ARG A 1 448 ? -6.198 -12.837 8.797 1.00 98.38 448 ARG A O 1
ATOM 3419 N N . ASN A 1 449 ? -7.534 -11.338 9.768 1.00 98.69 449 ASN A N 1
ATOM 3420 C CA . ASN A 1 449 ? -6.889 -11.366 11.078 1.00 98.69 449 ASN A CA 1
ATOM 3421 C C . ASN A 1 449 ? -7.768 -12.089 12.107 1.00 98.69 449 ASN A C 1
ATOM 3423 O O . ASN A 1 449 ? -8.963 -11.806 12.218 1.00 98.69 449 ASN A O 1
ATOM 3427 N N . GLY A 1 450 ? -7.184 -13.023 12.862 1.00 98.44 450 GLY A N 1
ATOM 3428 C CA . GLY A 1 450 ? -7.817 -13.590 14.053 1.00 98.44 450 GLY A CA 1
ATOM 3429 C C . GLY A 1 450 ? -7.728 -12.617 15.226 1.00 98.44 450 GLY A C 1
ATOM 3430 O O . GLY A 1 450 ? -6.784 -11.838 15.314 1.00 98.44 450 GLY A O 1
ATOM 3431 N N . VAL A 1 451 ? -8.706 -12.636 16.125 1.00 98.38 451 VAL A N 1
ATOM 3432 C CA . VAL A 1 451 ? -8.669 -11.869 17.372 1.00 98.38 451 VAL A CA 1
ATOM 3433 C C . VAL A 1 451 ? -8.388 -12.825 18.522 1.00 98.38 451 VAL A C 1
ATOM 3435 O O . VAL A 1 451 ? -9.124 -13.791 18.736 1.00 98.38 451 VAL A O 1
ATOM 3438 N N . VAL A 1 452 ? -7.336 -12.555 19.287 1.00 97.56 452 VAL A N 1
ATOM 3439 C CA . VAL A 1 452 ? -6.904 -13.395 20.413 1.00 97.56 452 VAL A CA 1
ATOM 3440 C C . VAL A 1 452 ? -6.829 -12.573 21.688 1.00 97.56 452 VAL A C 1
ATOM 3442 O O . VAL A 1 452 ? -6.682 -11.356 21.638 1.00 97.56 452 VAL A O 1
ATOM 3445 N N . GLN A 1 453 ? -6.923 -13.235 22.837 1.00 94.62 453 GLN A N 1
ATOM 3446 C CA . GLN A 1 453 ? -6.654 -12.615 24.132 1.00 94.62 453 GLN A CA 1
ATOM 3447 C C . GLN A 1 453 ? -5.311 -13.114 24.663 1.00 94.62 453 GLN A C 1
ATOM 3449 O O . GLN A 1 453 ? -5.007 -14.298 24.495 1.00 94.62 453 GLN A O 1
ATOM 3454 N N . VAL A 1 454 ? -4.531 -12.225 25.284 1.00 91.12 454 VAL A N 1
ATOM 3455 C CA . VAL A 1 454 ? -3.303 -12.594 26.018 1.00 91.12 454 VAL A CA 1
ATOM 3456 C C . VAL A 1 454 ? -3.570 -13.163 27.402 1.00 91.12 454 VAL A C 1
ATOM 3458 O O . VAL A 1 454 ? -4.608 -12.813 28.016 1.00 91.12 454 VAL A O 1
#

Sequence (454 aa):
MLLGAGGAARGAAFALVNASVERLIIVNRKLERAQRLAAELQQESNCQVFCLNDPEFLIPYPTSLIINATPVGMHVADKEGNKEAENASPMPAEVLARFAPDTVVFDMVYNPTQSQLLCQARTLGSRAVNGLSMLLHQGALAFTLVSFSTASIPKPHLGLVQGDEVHDIDLAAHALTIIGPDQMQDLIEKYETWKLLLQSIFDKTAGRRFSEVKTFASIGAVHAMDKIELVAPILRPRKNIMCLGLNYIDHAKESAAAQGRPVSLPEHAVIFTKAPTTANGPYGDIVIDPAVSEQVDWEAELAVIIGRTGKNIREEEALDYVFGYTVLNDVSARDLQFQHQQFFKGKSIDGYCPMGPWIVTADEVADPQQLPIRLRVNGVVKQDANTNMMIFSVRQIIAVLSKGMTLEAGDIIATGTPSGVGFARNPPEFLKAGDVVETEIDGVGLMRNGVVQV

Secondary structure (DSSP, 8-state):
-EE--SHHHHHHHHHHHHTT-SEEEEEESSHHHHHHHHHHTTTSSEEEEEETT-GGGGSPP--SEEEE-SSTT-----TT---TTTT--SS-HHHHTTS-TT-EEEE---SSSS-HHHHHHHHTT-EEEETHHHHHTTS----EEEEEE-SS--S-EEEEEETTEEEEHHHHHHHTT----SSHHHHHHTHHHHHHHHHHHHHHHHS---SSS--GGGGT-EEEGGGSEEE-TTSS-SSPEEEEES-BHHHHHHHHHHTT------SS-EEEEE-GGGEE-TT--EEE-TTT-S-EE--EEEEEEE-S-BSS--GGGGGGGEEEEEEEE--EEHHHHHHTSSTHHHH-STT-EEEEEEEEEGGG-S-TTS-EEEEEETTEEEEEEEGGGBSS-HHHHHHHHHSSS-B-TT-EEE----S--GGGSSS-----TT-EEEEEETTTEEEEEEEEE-

Radius of gyration: 27.45 Å; chains: 1; bounding box: 59×48×82 Å